Protein AF-A0A449A8H2-F1 (afdb_monomer)

Mean predicted aligned error: 22.08 Å

Radius of gyration: 39.43 Å; Cα contacts (8 Å, |Δi|>4): 861; chains: 1; bounding box: 106×75×114 Å

Solvent-accessible surface area (backbone atoms only — not comparable to full-atom values): 31690 Å² total; per-residue (Å²): 134,84,91,82,89,85,86,85,84,84,85,80,87,78,88,82,78,84,84,78,93,81,85,90,84,88,84,84,89,81,96,74,92,69,87,78,78,71,65,60,79,70,38,39,49,78,46,78,60,93,85,63,94,66,53,71,81,67,50,46,47,90,58,52,41,73,48,75,67,37,95,58,52,45,76,46,61,76,41,49,46,56,42,90,98,63,28,37,36,40,29,36,41,29,28,30,68,88,74,72,44,80,75,48,72,54,73,46,71,44,83,62,86,76,68,89,76,70,70,73,87,71,72,81,74,62,57,76,82,39,48,48,75,50,61,58,74,82,60,29,72,39,40,25,76,73,55,50,62,89,54,52,45,78,48,65,47,88,92,64,85,58,49,77,47,76,74,44,60,42,56,36,95,86,43,39,24,20,30,38,38,33,32,39,37,40,52,89,89,46,74,49,76,50,76,47,76,50,73,70,26,34,64,32,82,53,69,69,56,58,48,37,59,56,32,64,24,42,62,43,72,41,99,41,72,69,25,50,51,47,63,70,71,54,59,67,60,41,70,33,20,46,37,86,89,80,51,30,26,18,65,42,75,88,41,90,92,50,80,78,44,86,80,50,46,61,38,34,27,43,79,49,85,61,58,92,48,49,38,37,13,26,70,84,56,53,80,79,53,70,82,31,57,24,20,25,23,33,39,62,57,92,67,24,39,33,37,32,25,16,46,22,41,52,39,81,88,79,72,43,54,49,66,44,89,64,68,46,67,27,56,72,40,76,60,73,83,77,81,75,76,77,80,80,85,76,93,76,88,84,84,89,83,87,89,83,88,83,85,89,79,87,84,87,86,78,86,81,86,86,85,88,81,90,78,84,87,77,93,70,88,77,76,73,53,78,72,62,63,28,71,45,29,59,50,42,79,53,42,65,31,34,75,70,36,47,47,64,39,74,45,90,91,43,65,50,69,60,38,51,54,41,53,53,45,11,38,74,76,37,78,19,22,33,36,33,57,51,52,42,43,18,36,48,95,96,39,71,46,65,49,55,44,67,39,82,89,52,51,71,80,55,37,49,63,34,14,20,54,66,96,89,45,42,31,36,28,25,88,49,99,70,92,59,49,12,36,34,46,42,80,77,54,93,55,27,34,39,39,34,29,21,48,12,27,67,91,68,45,69,48,96,58,77,33,50,30,78,47,78,56,119

Sequence (522 aa):
MKKKLGFLITSCMSVSALPLFAAACKNEQANAGKQEEVDVNTLFKISLPKNTEKKPSELKPKDIVVEILNNDVNVKIQKVEFKDGKGVLVSYLATNTKTNKIVDEKTITLEVTTKKDQAEPKKDKKYDDLVTVSVDESKKSKVADEATKEDIIVSKAEGETFTTEVLEVKVQNKNLDTVNVKIKVVDGKIEKTITKTISGFKEATPNDVKEGYLIFKDLEIVDADQAKKWLKEAKNGTIVYYDYKTHEFYTKKFDNKNPNDSERFAILKPKQTPKWGIETASPDAKQGNKEFKGTAKLVKEENKVGIEFKISKYNSETKTANFFDMVKKSNLIDIPEIKTTESAGANSNGTIDTPNSGKSEKPQGDQPGGGNANSSGAENGNVLNENDISQTLMIPELYKPSLSGKLFVVEEETNKGDIIKGLDEAIKSSQSSLRIDAGKLNIKRGKSLKGISFVKEIDSSIVKKINTHGSKGASIGYKFNGSRKGIKVENIGGNKYKLSWYLITKDGKPTDTIFTQEIDLS

Secondary structure (DSSP, 8-state):
----------------PPPPP------------------GGGTEEEE--TT-SS-GGG--GGGSEEEESSTTEEEEEEEEEEETTTEEEEEEEEEETTT--EEEEEEEEE-----S----------HHHHEEEEE-GGGGGSBGGG--GGGEEEEE-TT---EEEEEEEEE-SS-TT-EEEEEEEEETTEEEEEEEEE--SBPPPPHHHHHHHHHTTSEEE-S-HHHHHHHHHSPTT-EEEEETTTTEEESS---TT-TT-TT--EEEEESSPPPTTEEEE-TT--TT-GGGBTEEEEEEETTEEEEEEEEEEEETTTTEEEE----EEPPPEEPPP------------------------------------------------HHHHHHTBSSGGGHHHHHTT-SEEE-TTS-HHHHHHHHHHHHHHTTSEEEEETTEEEEETTEEPPSEEE-TTS-HHHHTT--SSSTT--SEEEE-SSS-EEEEEEEEETTEEEEEEEEBBTTSPBPS--EEEEEE--

pLDDT: mean 79.23, std 23.14, range [23.12, 98.44]

Nearest PDB structures (foldseek):
  2kc0-assembly1_A  TM=3.054E-01  e=8.790E-01  Neisseria meningitidis
  7w9m-assembly1_B  TM=2.196E-01  e=2.157E-01  Homo sapiens
  6hdv-assembly1_A  TM=3.579E-01  e=6.646E+00  Afifella pfennigii
  8q7i-assembly1_A  TM=1.235E-01  e=6.274E-01  Thermochaetoides thermophila DSM 1495
  3aqj-assembly2_R  TM=1.770E-01  e=8.321E+00  Peduovirus P2

Organism: NCBI:txid2112

Structure (mmCIF, N/CA/C/O backbone):
data_AF-A0A449A8H2-F1
#
_entry.id   AF-A0A449A8H2-F1
#
loop_
_atom_site.group_PDB
_atom_site.id
_atom_site.type_symbol
_atom_site.label_atom_id
_atom_site.label_alt_id
_atom_site.label_comp_id
_atom_site.label_asym_id
_atom_site.label_entity_id
_atom_site.label_seq_id
_atom_site.pdbx_PDB_ins_code
_atom_site.Cartn_x
_atom_site.Cartn_y
_atom_site.Cartn_z
_atom_site.occupancy
_atom_site.B_iso_or_equiv
_atom_site.auth_seq_id
_atom_site.auth_comp_id
_atom_site.auth_asym_id
_atom_site.auth_atom_id
_atom_site.pdbx_PDB_model_num
ATOM 1 N N . MET A 1 1 ? -70.233 -29.199 40.030 1.00 34.31 1 MET A N 1
ATOM 2 C CA . MET A 1 1 ? -69.152 -29.548 39.079 1.00 34.31 1 MET A CA 1
ATOM 3 C C . MET A 1 1 ? -68.667 -28.279 38.382 1.00 34.31 1 MET A C 1
ATOM 5 O O . MET A 1 1 ? -69.513 -27.519 37.952 1.00 34.31 1 MET A O 1
ATOM 9 N N . LYS A 1 2 ? -67.336 -28.094 38.306 1.00 35.00 2 LYS A N 1
ATOM 10 C CA . LYS A 1 2 ? -66.531 -27.317 37.323 1.00 35.00 2 LYS A CA 1
ATOM 11 C C . LYS A 1 2 ? -66.948 -25.845 37.038 1.00 35.00 2 LYS A C 1
ATOM 13 O O . LYS A 1 2 ? -67.951 -25.598 36.398 1.00 35.00 2 LYS A O 1
ATOM 18 N N . LYS A 1 3 ? -66.235 -24.836 37.573 1.00 35.81 3 LYS A N 1
ATOM 19 C CA . LYS A 1 3 ? -65.058 -24.129 36.984 1.00 35.81 3 LYS A CA 1
ATOM 20 C C . LYS A 1 3 ? -65.328 -23.456 35.614 1.00 35.81 3 LYS A C 1
ATOM 22 O O . LYS A 1 3 ? -65.286 -24.165 34.619 1.00 35.81 3 LYS A O 1
ATOM 27 N N . LYS A 1 4 ? -65.399 -22.112 35.542 1.00 36.56 4 LYS A N 1
ATOM 28 C CA . LYS A 1 4 ? -64.305 -21.204 35.093 1.00 36.56 4 LYS A CA 1
ATOM 29 C C . LYS A 1 4 ? -64.766 -19.772 34.747 1.00 36.56 4 LYS A C 1
ATOM 31 O O . LYS A 1 4 ? -65.762 -19.554 34.076 1.00 36.56 4 LYS A O 1
ATOM 36 N N . LEU A 1 5 ? -63.909 -18.857 35.199 1.00 36.12 5 LEU A N 1
ATOM 37 C CA . LEU A 1 5 ? -63.619 -17.480 34.795 1.00 36.12 5 LEU A CA 1
ATOM 38 C C . LEU A 1 5 ? -63.676 -17.229 33.270 1.00 36.12 5 LEU A C 1
ATOM 40 O O . LEU A 1 5 ? -63.104 -18.010 32.509 1.00 36.12 5 LEU A O 1
ATOM 44 N N . GLY A 1 6 ? -64.250 -16.094 32.859 1.00 33.72 6 GLY A N 1
ATOM 45 C CA . GLY A 1 6 ? -64.132 -15.524 31.514 1.00 33.72 6 GLY A CA 1
ATOM 46 C C . GLY A 1 6 ? -63.763 -14.043 31.604 1.00 33.72 6 GLY A C 1
ATOM 47 O O . GLY A 1 6 ? -64.588 -13.219 31.980 1.00 33.72 6 GLY A O 1
ATOM 48 N N . PHE A 1 7 ? -62.500 -13.743 31.309 1.00 31.56 7 PHE A N 1
ATOM 49 C CA . PHE A 1 7 ? -61.905 -12.411 31.214 1.00 31.56 7 PHE A CA 1
ATOM 50 C C . PHE A 1 7 ? -61.937 -12.006 29.734 1.00 31.56 7 PHE A C 1
ATOM 52 O O . PHE A 1 7 ? -61.511 -12.794 28.890 1.00 31.56 7 PHE A O 1
ATOM 59 N N . LEU A 1 8 ? -62.428 -10.809 29.412 1.00 32.16 8 LEU A N 1
ATOM 60 C CA . LEU A 1 8 ? -62.446 -10.269 28.050 1.00 32.16 8 LEU A CA 1
ATOM 61 C C . LEU A 1 8 ? -61.760 -8.899 28.092 1.00 32.16 8 LEU A C 1
ATOM 63 O O . LEU A 1 8 ? -62.359 -7.908 28.496 1.00 32.16 8 LEU A O 1
ATOM 67 N N . ILE A 1 9 ? -60.470 -8.869 27.739 1.00 35.78 9 ILE A N 1
ATOM 68 C CA . ILE A 1 9 ? -59.753 -7.636 27.398 1.00 35.78 9 ILE A CA 1
ATOM 69 C C . ILE A 1 9 ? -59.768 -7.528 25.877 1.00 35.78 9 ILE A C 1
ATOM 71 O O . ILE A 1 9 ? -59.124 -8.312 25.183 1.00 35.78 9 ILE A O 1
ATOM 75 N N . THR A 1 10 ? -60.481 -6.532 25.369 1.00 34.91 10 THR A N 1
ATOM 76 C CA . THR A 1 10 ? -60.299 -5.985 24.025 1.00 34.91 10 THR A CA 1
ATOM 77 C C . THR A 1 10 ? -59.121 -5.015 24.044 1.00 34.91 10 THR A C 1
ATOM 79 O O . THR A 1 10 ? -59.162 -3.979 24.705 1.00 34.91 10 THR A O 1
ATOM 82 N N . SER A 1 11 ? -58.057 -5.362 23.326 1.00 31.48 11 SER A N 1
ATOM 83 C CA . SER A 1 11 ? -56.894 -4.518 23.063 1.00 31.48 11 SER A CA 1
ATOM 84 C C . SER A 1 11 ? -57.195 -3.511 21.947 1.00 31.48 11 SER A C 1
ATOM 86 O O . SER A 1 11 ? -57.287 -3.902 20.785 1.00 31.48 11 SER A O 1
ATOM 88 N N . CYS A 1 12 ? -57.281 -2.223 22.283 1.00 32.47 12 CYS A N 1
ATOM 89 C CA . CYS A 1 12 ? -57.097 -1.141 21.317 1.00 32.47 12 CYS A CA 1
ATOM 90 C C . CYS A 1 12 ? -55.630 -0.706 21.338 1.00 32.47 12 CYS A C 1
ATOM 92 O O . CYS A 1 12 ? -55.119 -0.245 22.357 1.00 32.47 12 CYS A O 1
ATOM 94 N N . MET A 1 13 ? -54.958 -0.872 20.200 1.00 32.97 13 MET A N 1
ATOM 95 C CA . MET A 1 13 ? -53.686 -0.226 19.909 1.00 32.97 13 MET A CA 1
ATOM 96 C C . MET A 1 13 ? -53.930 1.270 19.699 1.00 32.97 13 MET A C 1
ATOM 98 O O . MET A 1 13 ? -54.717 1.650 18.836 1.00 32.97 13 MET A O 1
ATOM 102 N N . SER A 1 14 ? -53.226 2.116 20.443 1.00 36.78 14 SER A N 1
ATOM 103 C CA . SER A 1 14 ? -53.096 3.538 20.129 1.00 36.78 14 SER A CA 1
ATOM 104 C C . SER A 1 14 ? -51.617 3.884 20.023 1.00 36.78 14 SER A C 1
ATOM 106 O O . SER A 1 14 ? -50.913 4.040 21.019 1.00 36.78 14 SER A O 1
ATOM 108 N N . VAL A 1 15 ? -51.169 3.963 18.771 1.00 36.72 15 VAL A N 1
ATOM 109 C CA . VAL A 1 15 ? -49.941 4.617 18.328 1.00 36.72 15 VAL A CA 1
ATOM 110 C C . VAL A 1 15 ? -50.143 6.119 18.525 1.00 36.72 15 VAL A C 1
ATOM 112 O O . VAL A 1 15 ? -50.918 6.733 17.798 1.00 36.72 15 VAL A O 1
ATOM 115 N N . SER A 1 16 ? -49.486 6.723 19.513 1.00 35.38 16 SER A N 1
ATOM 116 C CA . SER A 1 16 ? -49.446 8.180 19.651 1.00 35.38 16 SER A CA 1
ATOM 117 C C . SER A 1 16 ? -48.196 8.719 18.964 1.00 35.38 16 SER A C 1
ATOM 119 O O . SER A 1 16 ? -47.097 8.703 19.519 1.00 35.38 16 SER A O 1
ATOM 121 N N . ALA A 1 17 ? -48.397 9.171 17.728 1.00 32.91 17 ALA A N 1
ATOM 122 C CA . ALA A 1 17 ? -47.507 10.072 17.019 1.00 32.91 17 ALA A CA 1
ATOM 123 C C . ALA A 1 17 ? -47.471 11.442 17.723 1.00 32.91 17 ALA A C 1
ATOM 125 O O . ALA A 1 17 ? -48.496 11.957 18.169 1.00 32.91 17 ALA A O 1
ATOM 126 N N . LEU A 1 18 ? -46.275 12.020 17.811 1.00 34.34 18 LEU A N 1
ATOM 127 C CA . LEU A 1 18 ? -46.028 13.398 18.237 1.00 34.34 18 LEU A CA 1
ATOM 128 C C . LEU A 1 18 ? -46.629 14.389 17.224 1.00 34.34 18 LEU A C 1
ATOM 130 O O . LEU A 1 18 ? -46.426 14.187 16.024 1.00 34.34 18 LEU A O 1
ATOM 134 N N . PRO A 1 19 ? -47.241 15.510 17.650 1.00 38.75 19 PRO A N 1
ATOM 135 C CA . PRO A 1 19 ? -47.384 16.671 16.794 1.00 38.75 19 PRO A CA 1
ATOM 136 C C . PRO A 1 19 ? -46.271 17.695 17.043 1.00 38.75 19 PRO A C 1
ATOM 138 O O . PRO A 1 19 ? -45.920 18.047 18.168 1.00 38.75 19 PRO A O 1
ATOM 141 N N . LEU A 1 20 ? -45.737 18.141 15.911 1.00 29.86 20 LEU A N 1
ATOM 142 C CA . LEU A 1 20 ? -44.772 19.206 15.693 1.00 29.86 20 LEU A CA 1
ATOM 143 C C . LEU A 1 20 ? -45.285 20.582 16.143 1.00 29.86 20 LEU A C 1
ATOM 145 O O . LEU A 1 20 ? -46.482 20.861 16.140 1.00 29.86 20 LEU A O 1
ATOM 149 N N . PHE A 1 21 ? -44.322 21.457 16.438 1.00 35.22 21 PHE A N 1
ATOM 150 C CA . PHE A 1 21 ? -44.481 22.898 16.597 1.00 35.22 21 PHE A CA 1
ATOM 151 C C . PHE A 1 21 ? -45.235 23.538 15.421 1.00 35.22 21 PHE A C 1
ATOM 153 O O . PHE A 1 21 ? -44.857 23.355 14.264 1.00 35.22 21 PHE A O 1
ATOM 160 N N . ALA A 1 22 ? -46.211 24.388 15.735 1.00 31.95 22 ALA A N 1
ATOM 161 C CA . ALA A 1 22 ? -46.691 25.431 14.840 1.00 31.95 22 ALA A CA 1
ATOM 162 C C . ALA A 1 22 ? -46.618 26.773 15.575 1.00 31.95 22 ALA A C 1
ATOM 164 O O . ALA A 1 22 ? -47.183 26.946 16.655 1.00 31.95 22 ALA A O 1
ATOM 165 N N . ALA A 1 23 ? -45.875 27.703 14.987 1.00 34.41 23 ALA A N 1
ATOM 166 C CA . ALA A 1 23 ? -45.837 29.098 15.381 1.00 34.41 23 ALA A CA 1
ATOM 167 C C . ALA A 1 23 ? -46.875 29.910 14.587 1.00 34.41 23 ALA A C 1
ATOM 169 O O . ALA A 1 23 ? -47.188 29.571 13.447 1.00 34.41 23 ALA A O 1
ATOM 170 N N . ALA A 1 24 ? -47.252 31.043 15.189 1.00 32.22 24 ALA A N 1
ATOM 171 C CA . ALA A 1 24 ? -47.872 32.245 14.620 1.00 32.22 24 ALA A CA 1
ATOM 172 C C . ALA A 1 24 ? -49.410 32.308 14.515 1.00 32.22 24 ALA A C 1
ATOM 174 O O . ALA A 1 24 ? -50.017 31.691 13.651 1.00 32.22 24 ALA A O 1
ATOM 175 N N . CYS A 1 25 ? -50.004 33.215 15.307 1.00 25.62 25 CYS A N 1
ATOM 176 C CA . CYS A 1 25 ? -50.826 34.316 14.787 1.00 25.62 25 CYS A CA 1
ATOM 177 C C . CYS A 1 25 ? -50.978 35.452 15.825 1.00 25.62 25 CYS A C 1
ATOM 179 O O . CYS A 1 25 ? -51.162 35.210 17.013 1.00 25.62 25 CYS A O 1
ATOM 181 N N . LYS A 1 26 ? -50.849 36.692 15.335 1.00 31.94 26 LYS A N 1
ATOM 182 C CA . LYS A 1 26 ? -50.966 37.993 16.024 1.00 31.94 26 LYS A CA 1
ATOM 183 C C . LYS A 1 26 ? -52.415 38.324 16.436 1.00 31.94 26 LYS A C 1
ATOM 185 O O . LYS A 1 26 ? -53.310 38.024 15.654 1.00 31.94 26 LYS A O 1
ATOM 190 N N . ASN A 1 27 ? -52.633 39.064 17.534 1.00 29.92 27 ASN A N 1
ATOM 191 C CA . ASN A 1 27 ? -53.009 40.499 17.536 1.00 29.92 27 ASN A CA 1
ATOM 192 C C . ASN A 1 27 ? -53.382 41.039 18.938 1.00 29.92 27 ASN A C 1
ATOM 194 O O . ASN A 1 27 ? -53.646 40.294 19.872 1.00 29.92 27 ASN A O 1
ATOM 198 N N . GLU A 1 28 ? -53.326 42.368 19.014 1.00 28.48 28 GLU A N 1
ATOM 199 C CA . GLU A 1 28 ? -53.377 43.327 20.125 1.00 28.48 28 GLU A CA 1
ATOM 200 C C . GLU A 1 28 ? -54.596 43.342 21.077 1.00 28.48 28 GLU A C 1
ATOM 202 O O . GLU A 1 28 ? -55.716 43.026 20.699 1.00 28.48 28 GLU A O 1
ATOM 207 N N . GLN A 1 29 ? -54.313 43.890 22.275 1.00 29.52 29 GLN A N 1
ATOM 208 C CA . GLN A 1 29 ? -55.153 44.696 23.188 1.00 29.52 29 GLN A CA 1
ATOM 209 C C . GLN A 1 29 ? -56.440 44.101 23.800 1.00 29.52 29 GLN A C 1
ATOM 211 O O . GLN A 1 29 ? -57.474 44.019 23.153 1.00 29.52 29 GLN A O 1
ATOM 216 N N . ALA A 1 30 ? -56.424 43.898 25.128 1.00 27.20 30 ALA A N 1
ATOM 217 C CA . ALA A 1 30 ? -57.207 44.700 26.089 1.00 27.20 30 ALA A CA 1
ATOM 218 C C . ALA A 1 30 ? -56.979 44.223 27.541 1.00 27.20 30 ALA A C 1
ATOM 220 O O . ALA A 1 30 ? -57.174 43.056 27.875 1.00 27.20 30 ALA A O 1
AT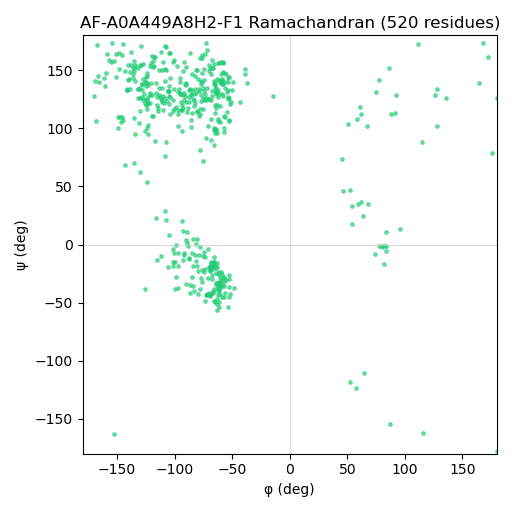OM 221 N N . ASN A 1 31 ? -56.588 45.160 28.408 1.00 32.81 31 ASN A N 1
ATOM 222 C CA . ASN A 1 31 ? -56.516 45.012 29.861 1.00 32.81 31 ASN A CA 1
ATOM 223 C C . ASN A 1 31 ? -57.907 44.767 30.464 1.00 32.81 31 ASN A C 1
ATOM 225 O O . ASN A 1 31 ? -58.751 45.656 30.387 1.00 32.81 31 ASN A O 1
ATOM 229 N N . ALA A 1 32 ? -58.100 43.635 31.147 1.00 27.88 32 ALA A N 1
ATOM 230 C CA . ALA A 1 32 ? -58.981 43.521 32.313 1.00 27.88 32 ALA A CA 1
ATOM 231 C C . ALA A 1 32 ? -58.755 42.179 33.038 1.00 27.88 32 ALA A C 1
ATOM 233 O O . ALA A 1 32 ? -59.167 41.126 32.561 1.00 27.88 32 ALA A O 1
ATOM 234 N N . GLY A 1 33 ? -58.102 42.243 34.203 1.00 39.91 33 GLY A N 1
ATOM 235 C CA . GLY A 1 33 ? -58.237 41.299 35.319 1.00 39.91 33 GLY A CA 1
ATOM 236 C C . GLY A 1 33 ? -58.229 39.804 34.997 1.00 39.91 33 GLY A C 1
ATOM 237 O O . GLY A 1 33 ? -59.248 39.136 35.153 1.00 39.91 33 GLY A O 1
ATOM 238 N N . LYS A 1 34 ? -57.065 39.249 34.660 1.00 26.84 34 LYS A N 1
ATOM 239 C CA . LYS A 1 34 ? -56.786 37.824 34.869 1.00 26.84 34 LYS A CA 1
ATOM 240 C C . LYS A 1 34 ? -55.468 37.709 35.612 1.00 26.84 34 LYS A C 1
ATOM 242 O O . LYS A 1 34 ? -54.485 38.327 35.223 1.00 26.84 34 LYS A O 1
ATOM 247 N N . GLN A 1 35 ? -55.496 36.974 36.716 1.00 36.06 35 GLN A N 1
ATOM 248 C CA . GLN A 1 35 ? -54.313 36.537 37.440 1.00 36.06 35 GLN A CA 1
ATOM 249 C C . GLN A 1 35 ? -53.412 35.841 36.411 1.00 36.06 35 GLN A C 1
ATOM 251 O O . GLN A 1 35 ? -53.789 34.788 35.902 1.00 36.06 35 GLN A O 1
ATOM 256 N N . GLU A 1 36 ? -52.316 36.494 36.006 1.00 32.53 36 GLU A N 1
ATOM 257 C CA . GLU A 1 36 ? -51.337 35.899 35.096 1.00 32.53 36 GLU A CA 1
ATOM 258 C C . GLU A 1 36 ? -50.856 34.609 35.752 1.00 32.53 36 GLU A C 1
ATOM 260 O O . GLU A 1 36 ? -50.218 34.623 36.807 1.00 32.53 36 GLU A O 1
ATOM 265 N N . GLU A 1 37 ? -51.245 33.484 35.162 1.00 37.22 37 GLU A N 1
ATOM 266 C CA . GLU A 1 37 ? -50.741 32.173 35.525 1.00 37.22 37 GLU A CA 1
ATOM 267 C C . GLU A 1 37 ? -49.274 32.155 35.091 1.00 37.22 37 GLU A C 1
ATOM 269 O O . GLU A 1 37 ? -48.943 31.899 33.935 1.00 37.22 37 GLU A O 1
ATOM 274 N N . VAL A 1 38 ? -48.389 32.577 35.996 1.00 49.62 38 VAL A N 1
ATOM 275 C CA . VAL A 1 38 ? -46.950 32.563 35.752 1.00 49.62 38 VAL A CA 1
ATOM 276 C C . VAL A 1 38 ? -46.555 31.111 35.515 1.00 49.62 38 VAL A C 1
ATOM 278 O O . VAL A 1 38 ? -46.746 30.273 36.396 1.00 49.62 38 VAL A O 1
ATOM 281 N N . ASP A 1 39 ? -46.018 30.803 34.333 1.00 59.09 39 ASP A N 1
ATOM 282 C CA . ASP A 1 39 ? -45.499 29.467 34.042 1.00 59.09 39 ASP A CA 1
ATOM 283 C C . ASP A 1 39 ? -44.305 29.195 34.962 1.00 59.09 39 ASP A C 1
ATOM 285 O O . ASP A 1 39 ? -43.180 29.648 34.736 1.00 59.09 39 ASP A O 1
ATOM 289 N N . VAL A 1 40 ? -44.578 28.475 36.046 1.00 59.25 40 VAL A N 1
ATOM 290 C CA . VAL A 1 40 ? -43.647 28.219 37.148 1.00 59.25 40 VAL A CA 1
ATOM 291 C C . VAL A 1 40 ? -42.379 27.501 36.664 1.00 59.25 40 VAL A C 1
ATOM 293 O O . VAL A 1 40 ? -41.309 27.685 37.247 1.00 59.25 40 VAL A O 1
ATOM 296 N N . ASN A 1 41 ? -42.447 26.781 35.535 1.00 62.03 41 ASN A N 1
ATOM 297 C CA . ASN A 1 41 ? -41.294 26.111 34.919 1.00 62.03 41 ASN A CA 1
ATOM 298 C C . ASN A 1 41 ? -40.226 27.089 34.400 1.00 62.03 41 ASN A C 1
ATOM 300 O O . ASN A 1 41 ? -39.092 26.685 34.134 1.00 62.03 41 ASN A O 1
ATOM 304 N N . THR A 1 42 ? -40.571 28.371 34.259 1.00 69.56 42 THR A N 1
ATOM 305 C CA . THR A 1 42 ? -39.631 29.440 33.893 1.00 69.56 42 THR A CA 1
ATOM 306 C C . THR A 1 42 ? -38.931 30.067 35.104 1.00 69.56 42 THR A C 1
ATOM 308 O O . THR A 1 42 ? -37.946 30.782 34.931 1.00 69.56 42 THR A O 1
ATOM 311 N N . LEU A 1 43 ? -39.394 29.788 36.332 1.00 80.44 43 LEU A N 1
ATOM 312 C CA . LEU A 1 43 ? -38.895 30.414 37.564 1.00 80.44 43 LEU A CA 1
ATOM 313 C C . LEU A 1 43 ? -37.845 29.572 38.295 1.00 80.44 43 LEU A C 1
ATOM 315 O O . LEU A 1 43 ? -36.901 30.124 38.862 1.00 80.44 43 LEU A O 1
ATOM 319 N N . PHE A 1 44 ? -37.993 28.248 38.302 1.00 85.75 44 PHE A N 1
ATOM 320 C CA . PHE A 1 44 ? -37.054 27.323 38.937 1.00 85.75 44 PHE A CA 1
ATOM 321 C C . PHE A 1 44 ? -37.183 25.908 38.361 1.00 85.75 44 PHE A C 1
ATOM 323 O O . PHE A 1 44 ? -38.181 25.561 37.732 1.00 85.75 44 PHE A O 1
ATOM 330 N N . LYS A 1 45 ? -36.177 25.067 38.609 1.00 87.31 45 LYS A N 1
ATOM 331 C CA . LYS A 1 45 ? -36.175 23.633 38.291 1.00 87.31 45 LYS A CA 1
ATOM 332 C C . LYS A 1 45 ? -35.881 22.816 39.538 1.00 87.31 45 LYS A C 1
ATOM 334 O O . LYS A 1 45 ? -34.970 23.134 40.296 1.00 87.31 45 LYS A O 1
ATOM 339 N N . ILE A 1 46 ? -36.627 21.732 39.721 1.00 87.94 46 ILE A N 1
ATOM 340 C CA . ILE A 1 46 ? -36.409 20.755 40.791 1.00 87.94 46 ILE A CA 1
ATOM 341 C C . ILE A 1 46 ? -35.975 19.443 40.143 1.00 87.94 46 ILE A C 1
ATOM 343 O O . ILE A 1 46 ? -36.625 18.960 39.218 1.00 87.94 46 ILE A O 1
ATOM 347 N N . SER A 1 47 ? -34.869 18.864 40.605 1.00 87.38 47 SER A N 1
ATOM 348 C CA . SER A 1 47 ? -34.320 17.630 40.037 1.00 87.38 47 SER A CA 1
ATOM 349 C C . SER A 1 47 ? -33.659 16.736 41.087 1.00 87.38 47 SER A C 1
ATOM 351 O O . SER A 1 47 ? -33.347 17.162 42.202 1.00 87.38 47 SER A O 1
ATOM 353 N N . LEU A 1 48 ? -33.459 15.466 40.724 1.00 86.38 48 LEU A N 1
ATOM 354 C CA . LEU A 1 48 ? -32.697 14.517 41.531 1.00 86.38 48 LEU A CA 1
ATOM 355 C C . LEU A 1 48 ? -31.185 14.787 41.401 1.00 86.38 48 LEU A C 1
ATOM 357 O O . LEU A 1 48 ? -30.718 15.182 40.327 1.00 86.38 48 LEU A O 1
ATOM 361 N N . PRO A 1 49 ? -30.393 14.544 42.459 1.00 81.38 49 PRO A N 1
ATOM 362 C CA . PRO A 1 49 ? -28.943 14.690 42.398 1.00 81.38 49 PRO A CA 1
ATOM 363 C C . PRO A 1 49 ? -28.339 13.683 41.407 1.00 81.38 49 PRO A C 1
ATOM 365 O O . PRO A 1 49 ? -28.625 12.489 41.464 1.00 81.38 49 PRO A O 1
ATOM 368 N N . LYS A 1 50 ? -27.470 14.158 40.504 1.00 66.38 50 LYS A N 1
ATOM 369 C CA . LYS A 1 50 ? -26.921 13.345 39.400 1.00 66.38 50 LYS A CA 1
ATOM 370 C C . LYS A 1 50 ? -25.948 12.240 39.843 1.00 66.38 50 LYS A C 1
ATOM 372 O O . LYS A 1 50 ? -25.788 11.279 39.106 1.00 66.38 50 LYS A O 1
ATOM 377 N N . ASN A 1 51 ? -25.339 12.355 41.028 1.00 58.69 51 ASN A N 1
ATOM 378 C CA . ASN A 1 51 ? -24.336 11.421 41.562 1.00 58.69 51 ASN A CA 1
ATOM 379 C C . ASN A 1 51 ? -24.511 11.243 43.077 1.00 58.69 51 ASN A C 1
ATOM 381 O O . ASN A 1 51 ? -23.694 11.717 43.864 1.00 58.69 51 ASN A O 1
ATOM 385 N N . THR A 1 52 ? -25.605 10.614 43.501 1.00 65.94 52 THR A N 1
ATOM 386 C CA . THR A 1 52 ? -25.794 10.261 44.912 1.00 65.94 52 THR A CA 1
ATOM 387 C C . THR A 1 52 ? -25.584 8.766 45.123 1.00 65.94 52 THR A C 1
ATOM 389 O O . THR A 1 52 ? -26.068 7.952 44.340 1.00 65.94 52 THR A O 1
ATOM 392 N N . GLU A 1 53 ? -24.868 8.406 46.187 1.00 72.94 53 GLU A N 1
ATOM 393 C CA . GLU A 1 53 ? -24.780 7.021 46.672 1.00 72.94 53 GLU A CA 1
ATOM 394 C C . GLU A 1 53 ? -26.062 6.588 47.407 1.00 72.94 53 GLU A C 1
ATOM 396 O O . GLU A 1 53 ? -26.239 5.411 47.714 1.00 72.94 53 GLU A O 1
ATOM 401 N N . LYS A 1 54 ? -26.971 7.533 47.689 1.00 78.38 54 LYS A N 1
ATOM 402 C CA . LYS A 1 54 ? -28.222 7.273 48.402 1.00 78.38 54 LYS A CA 1
ATOM 403 C C . LYS A 1 54 ? -29.251 6.615 47.500 1.00 78.38 54 LYS A C 1
ATOM 405 O O . LYS A 1 54 ? -29.456 7.023 46.354 1.00 78.38 54 LYS A O 1
ATOM 410 N N . LYS A 1 55 ? -29.986 5.656 48.054 1.00 81.69 55 LYS A N 1
ATOM 411 C CA . LYS A 1 55 ? -31.145 5.074 47.371 1.00 81.69 55 LYS A CA 1
ATOM 412 C C . LYS A 1 55 ? -32.290 6.094 47.299 1.00 81.69 55 LYS A C 1
ATOM 414 O O . LYS A 1 55 ? -32.412 6.942 48.181 1.00 81.69 55 LYS A O 1
ATOM 419 N N . PRO A 1 56 ? -33.196 5.987 46.312 1.00 81.19 56 PRO A N 1
ATOM 420 C CA . PRO A 1 56 ? -34.370 6.859 46.204 1.00 81.19 56 PRO A CA 1
ATOM 421 C C . PRO A 1 56 ? -35.226 6.921 47.478 1.00 81.19 56 PRO A C 1
ATOM 423 O O . PRO A 1 56 ? -35.718 7.985 47.840 1.00 81.19 56 PRO A O 1
ATOM 426 N N . SER A 1 57 ? -35.350 5.797 48.193 1.00 82.62 57 SER A N 1
ATOM 427 C CA . SER A 1 57 ? -36.048 5.689 49.481 1.00 82.62 57 SER A CA 1
ATOM 428 C C . SER A 1 57 ? -35.353 6.408 50.643 1.00 82.62 57 SER A C 1
ATOM 430 O O . SER A 1 57 ? -35.958 6.594 51.694 1.00 82.62 57 SER A O 1
ATOM 432 N N . GLU A 1 58 ? -34.086 6.788 50.481 1.00 84.31 58 GLU A N 1
ATOM 433 C CA . GLU A 1 58 ? -33.252 7.432 51.504 1.00 84.31 58 GLU A CA 1
ATOM 434 C C . GLU A 1 58 ? -33.127 8.950 51.289 1.00 84.31 58 GLU A C 1
ATOM 436 O O . GLU A 1 58 ? -32.515 9.643 52.111 1.00 84.31 58 GLU A O 1
ATOM 441 N N . LEU A 1 59 ? -33.693 9.477 50.197 1.00 87.56 59 LEU A N 1
ATOM 442 C CA . LEU A 1 59 ? -33.648 10.898 49.868 1.00 87.56 59 LEU A CA 1
ATOM 443 C C . LEU A 1 59 ? -34.460 11.723 50.868 1.00 87.56 59 LEU A C 1
ATOM 445 O O . LEU A 1 59 ? -35.614 11.426 51.176 1.00 87.56 59 LEU A O 1
ATOM 449 N N . LYS A 1 60 ? -33.851 12.804 51.351 1.00 91.88 60 LYS A N 1
ATOM 450 C CA . LYS A 1 60 ? -34.472 13.797 52.236 1.00 91.88 60 LYS A CA 1
ATOM 451 C C . LYS A 1 60 ? -34.629 15.131 51.496 1.00 91.88 60 LYS A C 1
ATOM 453 O O . LYS A 1 60 ? -33.955 15.339 50.491 1.00 91.88 60 LYS A O 1
ATOM 458 N N . PRO A 1 61 ? -35.433 16.087 52.004 1.00 91.62 61 PRO A N 1
ATOM 459 C CA . PRO A 1 61 ? -35.587 17.411 51.386 1.00 91.62 61 PRO A CA 1
ATOM 460 C C . PRO A 1 61 ? -34.274 18.114 51.014 1.00 91.62 61 PRO A C 1
ATOM 462 O O . PRO A 1 61 ? -34.184 18.718 49.953 1.00 91.62 61 PRO A O 1
ATOM 465 N N . LYS A 1 62 ? -33.234 17.972 51.847 1.00 89.12 62 LYS A N 1
ATOM 466 C CA . LYS A 1 62 ? -31.898 18.547 51.606 1.00 89.12 62 LYS A CA 1
ATOM 467 C C . LYS A 1 62 ? -31.119 17.919 50.443 1.00 89.12 62 LYS A C 1
ATOM 469 O O . LYS A 1 62 ? -30.102 18.466 50.041 1.00 89.12 62 LYS A O 1
ATOM 474 N N . ASP A 1 63 ? -31.544 16.750 49.973 1.00 89.00 63 ASP A N 1
ATOM 475 C CA . ASP A 1 63 ? -30.873 16.003 48.909 1.00 89.00 63 ASP A CA 1
ATOM 476 C C . ASP A 1 63 ? -31.426 16.363 47.518 1.00 89.00 63 ASP A C 1
ATOM 478 O O . ASP A 1 63 ? -30.868 15.941 46.508 1.00 89.00 63 ASP A O 1
ATOM 482 N N . ILE A 1 64 ? -32.518 17.133 47.455 1.00 91.12 64 ILE A N 1
ATOM 483 C CA . ILE A 1 64 ? -33.152 17.567 46.209 1.00 91.12 64 ILE A CA 1
ATOM 484 C C . ILE A 1 64 ? -32.462 18.823 45.683 1.00 91.12 64 ILE A C 1
ATOM 486 O O . ILE A 1 64 ? -32.244 19.785 46.419 1.00 91.12 64 ILE A O 1
ATOM 490 N N . VAL A 1 65 ? -32.149 18.824 44.388 1.00 89.06 65 VAL A N 1
ATOM 491 C CA . VAL A 1 65 ? -31.506 19.958 43.727 1.00 89.06 65 VAL A CA 1
ATOM 492 C C . VAL A 1 65 ? -32.577 20.926 43.253 1.00 89.06 65 VAL A C 1
ATOM 494 O O . VAL A 1 65 ? -33.447 20.560 42.462 1.00 89.06 65 VAL A O 1
ATOM 497 N N . VAL A 1 66 ? -32.482 22.165 43.722 1.00 89.50 66 VAL A N 1
ATOM 498 C CA . VAL A 1 66 ? -33.325 23.276 43.287 1.00 89.50 66 VAL A CA 1
ATOM 499 C C . VAL A 1 66 ? -32.445 24.296 42.576 1.00 89.50 66 VAL A C 1
ATOM 501 O O . VAL A 1 66 ? -31.537 24.865 43.175 1.00 89.50 66 VAL A O 1
ATOM 504 N N . GLU A 1 67 ? -32.711 24.520 41.297 1.00 87.12 67 GLU A N 1
ATOM 505 C CA . GLU A 1 67 ? -32.049 25.525 40.470 1.00 87.12 67 GLU A CA 1
ATOM 506 C C . GLU A 1 67 ? -33.007 26.705 40.285 1.00 87.12 67 GLU A C 1
ATOM 508 O O . GLU A 1 67 ? -34.054 26.569 39.654 1.00 87.12 67 GLU A O 1
ATOM 513 N N . ILE A 1 68 ? -32.672 27.856 40.865 1.00 85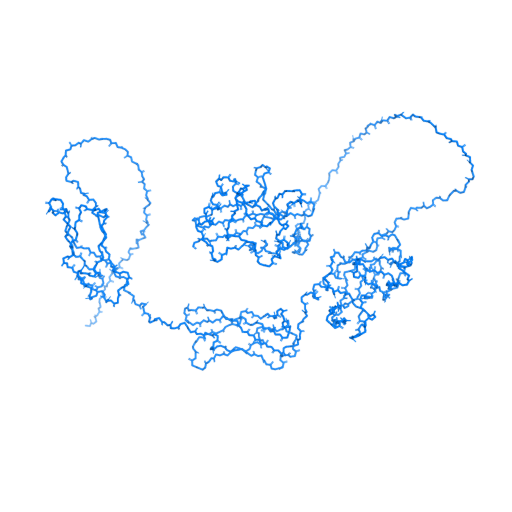.94 68 ILE A N 1
ATOM 514 C CA . ILE A 1 68 ? -33.466 29.081 40.732 1.00 85.94 68 ILE A CA 1
ATOM 515 C C . ILE A 1 68 ? -33.090 29.762 39.413 1.00 85.94 68 ILE A C 1
ATOM 517 O O . ILE A 1 68 ? -31.926 30.086 39.195 1.00 85.94 68 ILE A O 1
ATOM 521 N N . LEU A 1 69 ? -34.072 29.970 38.535 1.00 80.94 69 LEU A N 1
ATOM 522 C CA . LEU A 1 69 ? -33.884 30.607 37.226 1.00 80.94 69 LEU A CA 1
ATOM 523 C C . LEU A 1 69 ? -34.228 32.105 37.254 1.00 80.94 69 LEU A C 1
ATOM 525 O O . LEU A 1 69 ? -33.794 32.849 36.377 1.00 80.94 69 LEU A O 1
ATOM 529 N N . ASN A 1 70 ? -34.975 32.556 38.270 1.00 77.38 70 ASN A N 1
ATOM 530 C CA . ASN A 1 70 ? -35.308 33.959 38.510 1.00 77.38 70 ASN A CA 1
ATOM 531 C C . ASN A 1 70 ? -35.062 34.345 39.982 1.00 77.38 70 ASN A C 1
ATOM 533 O O . ASN A 1 70 ? -35.608 33.727 40.894 1.00 77.38 70 ASN A O 1
ATOM 537 N N . ASN A 1 71 ? -34.277 35.403 40.204 1.00 72.75 71 ASN A N 1
ATOM 538 C CA . ASN A 1 71 ? -33.781 35.825 41.522 1.00 72.75 71 ASN A CA 1
ATOM 539 C C . ASN A 1 71 ? -34.866 36.317 42.505 1.00 72.75 71 ASN A C 1
ATOM 541 O O . ASN A 1 71 ? -34.583 36.486 43.691 1.00 72.75 71 ASN A O 1
ATOM 545 N N . ASP A 1 72 ? -36.100 36.535 42.045 1.00 83.62 72 ASP A N 1
ATOM 546 C CA . ASP A 1 72 ? -37.206 37.027 42.879 1.00 83.62 72 ASP A CA 1
ATOM 547 C C . ASP A 1 72 ? -38.017 35.908 43.569 1.00 83.62 72 ASP A C 1
ATOM 549 O O . ASP A 1 72 ? -39.082 36.167 44.139 1.00 83.62 72 ASP A O 1
ATOM 553 N N . VAL A 1 73 ? -37.538 34.658 43.539 1.00 85.62 73 VAL A N 1
ATOM 554 C CA . VAL A 1 73 ? -38.233 33.486 44.098 1.00 85.62 73 VAL A CA 1
ATOM 555 C C . VAL A 1 73 ? -37.322 32.691 45.033 1.00 85.62 73 VAL A C 1
ATOM 557 O O . VAL A 1 73 ? -36.158 32.440 44.740 1.00 85.62 73 VAL A O 1
ATOM 560 N N . ASN A 1 74 ? -37.879 32.254 46.162 1.00 88.12 74 ASN A N 1
ATOM 561 C CA . ASN A 1 74 ? -37.290 31.262 47.056 1.00 88.12 74 ASN A CA 1
ATOM 562 C C . ASN A 1 74 ? -38.157 30.001 47.027 1.00 88.12 74 ASN A C 1
ATOM 564 O O . ASN A 1 74 ? -39.379 30.098 47.116 1.00 88.12 74 ASN A O 1
ATOM 568 N N . VAL A 1 75 ? -37.535 28.830 46.919 1.00 90.75 75 VAL A N 1
ATOM 569 C CA . VAL A 1 75 ? -38.225 27.540 46.871 1.00 90.75 75 VAL A CA 1
ATOM 570 C C . VAL A 1 75 ? -37.741 26.674 48.023 1.00 90.75 75 VAL A C 1
ATOM 572 O O . VAL A 1 75 ? -36.557 26.354 48.134 1.00 90.75 75 VAL A O 1
ATOM 575 N N . LYS A 1 76 ? -38.676 26.251 48.871 1.00 92.50 76 LYS A N 1
ATOM 576 C CA . LYS A 1 76 ? -38.426 25.368 50.008 1.00 92.50 76 LYS A CA 1
ATOM 577 C C . LYS A 1 76 ? -39.021 23.993 49.742 1.00 92.50 76 LYS A C 1
ATOM 579 O O . LYS A 1 76 ? -40.233 23.859 49.592 1.00 92.50 76 LYS A O 1
ATOM 584 N N . ILE A 1 77 ? -38.185 22.958 49.767 1.00 95.31 77 ILE A N 1
ATOM 585 C CA . ILE A 1 77 ? -38.659 21.570 49.740 1.00 95.31 77 ILE A CA 1
ATOM 586 C C . ILE A 1 77 ? -39.224 21.218 51.119 1.00 95.31 77 ILE A C 1
ATOM 588 O O . ILE A 1 77 ? -38.505 21.234 52.119 1.00 95.31 77 ILE A O 1
ATOM 592 N N . GLN A 1 78 ? -40.520 20.928 51.179 1.00 92.50 78 GLN A N 1
ATOM 593 C CA . GLN A 1 78 ? -41.227 20.590 52.414 1.00 92.50 78 GLN A CA 1
ATOM 594 C C . GLN A 1 78 ? -41.122 19.096 52.724 1.00 92.50 78 GLN A C 1
ATOM 596 O O . GLN A 1 78 ? -40.919 18.711 53.876 1.00 92.50 78 GLN A O 1
ATOM 601 N N . LYS A 1 79 ? -41.263 18.245 51.700 1.00 92.56 79 LYS A N 1
ATOM 602 C CA . LYS A 1 79 ? -41.368 16.795 51.876 1.00 92.56 79 LYS A CA 1
ATOM 603 C C . LYS A 1 79 ? -40.830 16.042 50.666 1.00 92.56 79 LYS A C 1
ATOM 605 O O . LYS A 1 79 ? -40.998 16.481 49.534 1.00 92.56 79 LYS A O 1
ATOM 610 N N . VAL A 1 80 ? -40.203 14.897 50.927 1.00 91.06 80 VAL A N 1
ATOM 611 C CA . VAL A 1 80 ? -39.743 13.946 49.910 1.00 91.06 80 VAL A CA 1
ATOM 612 C C . VAL A 1 80 ? -40.234 12.562 50.315 1.00 91.06 80 VAL A C 1
ATOM 614 O O . VAL A 1 80 ? -40.004 12.143 51.448 1.00 91.06 80 VAL A O 1
ATOM 617 N N . GLU A 1 81 ? -40.931 11.874 49.416 1.00 89.69 81 GLU A N 1
ATOM 618 C CA . GLU A 1 81 ? -41.414 10.506 49.617 1.00 89.69 81 GLU A CA 1
ATOM 619 C C . GLU A 1 81 ? -41.078 9.644 48.405 1.00 89.69 81 GLU A C 1
ATOM 621 O O . GLU A 1 81 ? -41.353 10.023 47.271 1.00 89.69 81 GLU A O 1
ATOM 626 N N . PHE A 1 82 ? -40.554 8.445 48.630 1.00 86.19 82 PHE A N 1
ATOM 627 C CA . PHE A 1 82 ? -40.442 7.447 47.573 1.00 86.19 82 PHE A CA 1
ATOM 628 C C . PHE A 1 82 ? -41.682 6.552 47.568 1.00 86.19 82 PHE A C 1
ATOM 630 O O . PHE A 1 82 ? -42.067 6.016 48.610 1.00 86.19 82 PHE A O 1
ATOM 637 N N . LYS A 1 83 ? -42.297 6.370 46.397 1.00 81.06 83 LYS A N 1
ATOM 638 C CA . LYS A 1 83 ? -43.362 5.383 46.191 1.00 81.06 83 LYS A CA 1
ATOM 639 C C . LYS A 1 83 ? -42.965 4.432 45.075 1.00 81.06 83 LYS A C 1
ATOM 641 O O . LYS A 1 83 ? -42.746 4.859 43.939 1.00 81.06 83 LYS A O 1
ATOM 646 N N . ASP A 1 84 ? -42.923 3.143 45.398 1.00 72.81 84 ASP A N 1
ATOM 647 C CA . ASP A 1 84 ? -42.636 2.095 44.420 1.00 72.81 84 ASP A CA 1
ATOM 648 C C . ASP A 1 84 ? -43.582 2.199 43.216 1.00 72.81 84 ASP A C 1
ATOM 650 O O . ASP A 1 84 ? -44.789 2.409 43.355 1.00 72.81 84 ASP A O 1
ATOM 654 N N . GLY A 1 85 ? -43.006 2.129 42.014 1.00 70.38 85 GLY A N 1
ATOM 655 C CA . GLY A 1 85 ? -43.723 2.290 40.745 1.00 70.38 85 GLY A CA 1
ATOM 656 C C . GLY A 1 85 ? -44.153 3.721 40.393 1.00 70.38 85 GLY A C 1
ATOM 657 O O . GLY A 1 85 ? -44.593 3.942 39.269 1.00 70.38 85 GLY A O 1
ATOM 658 N N . LYS A 1 86 ? -44.019 4.697 41.303 1.00 74.56 86 LYS A N 1
ATOM 659 C CA . LYS A 1 86 ? -44.325 6.118 41.049 1.00 74.56 86 LYS A CA 1
ATOM 660 C C . LYS A 1 86 ? -43.101 7.033 41.118 1.00 74.56 86 LYS A C 1
ATOM 662 O O . LYS A 1 86 ? -43.194 8.157 40.660 1.00 74.56 86 LYS A O 1
ATOM 667 N N . GLY A 1 87 ? -41.963 6.579 41.644 1.00 83.50 87 GLY A N 1
ATOM 668 C CA . GLY A 1 87 ? -40.739 7.384 41.733 1.00 83.50 87 GLY A CA 1
ATOM 669 C C . GLY A 1 87 ? -40.665 8.229 43.009 1.00 83.50 87 GLY A C 1
ATOM 670 O O . GLY A 1 87 ? -41.232 7.861 44.042 1.00 83.50 87 GLY A O 1
ATOM 671 N N . VAL A 1 88 ? -39.918 9.336 42.963 1.00 89.38 88 VAL A N 1
ATOM 672 C CA . VAL A 1 88 ? -39.722 10.235 44.114 1.00 89.38 88 VAL A CA 1
ATOM 673 C C . VAL A 1 88 ? -40.696 11.401 44.008 1.00 89.38 88 VAL A C 1
ATOM 675 O O . VAL A 1 88 ? -40.617 12.214 43.093 1.00 89.38 88 VAL A O 1
ATOM 678 N N . LEU A 1 89 ? -41.612 11.492 44.961 1.00 90.81 89 LEU A N 1
ATOM 679 C CA . LEU A 1 89 ? -42.545 12.598 45.123 1.00 90.81 89 LEU A CA 1
ATOM 680 C C . LEU A 1 89 ? -41.879 13.707 45.934 1.00 90.81 89 LEU A C 1
ATOM 682 O O . LEU A 1 89 ? -41.370 13.458 47.027 1.00 90.81 89 LEU A O 1
ATOM 686 N N . VAL A 1 90 ? -41.910 14.932 45.418 1.00 92.12 90 VAL A N 1
ATOM 687 C CA . VAL A 1 90 ? -41.319 16.110 46.059 1.00 92.12 90 VAL A CA 1
ATOM 688 C C . VAL A 1 90 ? -42.387 17.181 46.230 1.00 92.12 90 VAL A C 1
ATOM 690 O O . VAL A 1 90 ? -42.905 17.698 45.242 1.00 92.12 90 VAL A O 1
ATOM 693 N N . SER A 1 91 ? -42.698 17.526 47.478 1.00 91.56 91 SER A N 1
ATOM 694 C CA . SER A 1 91 ? -43.579 18.645 47.832 1.00 91.56 91 SER A CA 1
ATOM 695 C C . SER A 1 91 ? -42.746 19.890 48.117 1.00 91.56 91 SER A C 1
ATOM 697 O O . SER A 1 91 ? -41.801 19.833 48.914 1.00 91.56 91 SER A O 1
ATOM 699 N N . TYR A 1 92 ? -43.090 21.014 47.492 1.00 93.56 92 TYR A N 1
ATOM 700 C CA . TYR A 1 92 ? -42.373 22.280 47.638 1.00 93.56 92 TYR A CA 1
ATOM 701 C C . TYR A 1 92 ? -43.317 23.466 47.830 1.00 93.56 92 TYR A C 1
ATOM 703 O O . TYR A 1 92 ? -44.473 23.431 47.415 1.00 93.56 92 TYR A O 1
ATOM 711 N N . LEU A 1 93 ? -42.767 24.534 48.406 1.00 92.38 93 LEU A N 1
ATOM 712 C CA . LEU A 1 93 ? -43.389 25.845 48.542 1.00 92.38 93 LEU A CA 1
ATOM 713 C C . LEU A 1 93 ? -42.475 26.906 47.925 1.00 92.38 93 LEU A C 1
ATOM 715 O O . LEU A 1 93 ? -41.341 27.079 48.378 1.00 92.38 93 LEU A O 1
ATOM 719 N N . ALA A 1 94 ? -42.967 27.614 46.914 1.00 89.81 94 ALA A N 1
ATOM 720 C CA . ALA A 1 94 ? -42.288 28.726 46.264 1.00 89.81 94 ALA A CA 1
ATOM 721 C C . ALA A 1 94 ? -42.893 30.061 46.724 1.00 89.81 94 ALA A C 1
ATOM 723 O O . ALA A 1 94 ? -44.101 30.280 46.628 1.00 89.81 94 ALA A O 1
ATOM 724 N N . THR A 1 95 ? -42.055 30.976 47.204 1.00 90.38 95 THR A N 1
ATOM 725 C CA . THR A 1 95 ? -42.454 32.302 47.697 1.00 90.38 95 THR A CA 1
ATOM 726 C C . THR A 1 95 ? -41.685 33.399 46.980 1.00 90.38 95 THR A C 1
ATOM 728 O O . THR A 1 95 ? -40.476 33.278 46.778 1.00 90.38 95 THR A O 1
ATOM 731 N N . ASN A 1 96 ? -42.359 34.496 46.650 1.00 85.88 96 ASN A N 1
ATOM 732 C CA . ASN A 1 96 ? -41.715 35.681 46.102 1.00 85.88 96 ASN A CA 1
ATOM 733 C C . ASN A 1 96 ? -40.885 36.370 47.199 1.00 85.88 96 ASN A C 1
ATOM 735 O O . ASN A 1 96 ? -41.419 36.712 48.255 1.00 85.88 96 ASN A O 1
ATOM 739 N N . THR A 1 97 ? -39.596 36.598 46.953 1.00 82.25 97 THR A N 1
ATOM 740 C CA . THR A 1 97 ? -38.647 37.103 47.964 1.00 82.25 97 THR A CA 1
ATOM 741 C C . THR A 1 97 ? -38.893 38.556 48.365 1.00 82.25 97 THR A C 1
ATOM 743 O O . THR A 1 97 ? -38.508 38.958 49.459 1.00 82.25 97 THR A O 1
ATOM 746 N N . LYS A 1 98 ? -39.555 39.347 47.511 1.00 85.00 98 LYS A N 1
ATOM 747 C CA . LYS A 1 98 ? -39.849 40.768 47.760 1.00 85.00 98 LYS A CA 1
ATOM 748 C C . LYS A 1 98 ? -41.139 40.973 48.549 1.00 85.00 98 LYS A C 1
ATOM 750 O O . LYS A 1 98 ? -41.240 41.911 49.331 1.00 85.00 98 LYS A O 1
ATOM 755 N N . THR A 1 99 ? -42.138 40.121 48.326 1.00 86.94 99 THR A N 1
ATOM 756 C CA . THR A 1 99 ? -43.491 40.291 48.889 1.00 86.94 99 THR A CA 1
ATOM 757 C C . THR A 1 99 ? -43.859 39.250 49.941 1.00 86.94 99 THR A C 1
ATOM 759 O O . THR A 1 99 ? -44.900 39.387 50.579 1.00 86.94 99 THR A O 1
ATOM 762 N N . ASN A 1 100 ? -43.044 38.203 50.113 1.00 82.75 100 ASN A N 1
ATOM 763 C CA . ASN A 1 100 ? -43.325 37.029 50.947 1.00 82.75 100 ASN A CA 1
ATOM 764 C C . ASN A 1 100 ? -44.654 36.318 50.621 1.00 82.75 100 ASN A C 1
ATOM 766 O O . ASN A 1 100 ? -45.147 35.523 51.420 1.00 82.75 100 ASN A O 1
ATOM 770 N N . LYS A 1 101 ? -45.242 36.573 49.446 1.00 86.56 101 LYS A N 1
ATOM 771 C CA . LYS A 1 101 ? -46.447 35.878 48.982 1.00 86.56 101 LYS A CA 1
ATOM 772 C C . LYS A 1 101 ? -46.087 34.538 48.350 1.00 86.56 101 LYS A C 1
ATOM 774 O O . LYS A 1 101 ? -45.055 34.414 47.687 1.00 86.56 101 LYS A O 1
ATOM 779 N N . ILE A 1 102 ? -46.961 33.552 48.542 1.00 86.56 102 ILE A N 1
ATOM 780 C CA . ILE A 1 102 ? -46.860 32.239 47.898 1.00 86.56 102 ILE A CA 1
ATOM 781 C C . ILE A 1 102 ? -47.101 32.419 46.399 1.00 86.56 102 ILE A C 1
ATOM 783 O O . ILE A 1 102 ? -48.088 33.034 45.998 1.00 86.56 102 ILE A O 1
ATOM 787 N N . VAL A 1 103 ? -46.174 31.906 45.596 1.00 85.75 103 VAL A N 1
ATOM 788 C CA . VAL A 1 103 ? -46.240 31.913 44.130 1.00 85.75 103 VAL A CA 1
ATOM 789 C C . VAL A 1 103 ? -46.721 30.558 43.620 1.00 85.75 103 VAL A C 1
ATOM 791 O O . VAL A 1 103 ? -47.501 30.518 42.677 1.00 85.75 103 VAL A O 1
ATOM 794 N N . ASP A 1 104 ? -46.296 29.461 44.256 1.00 86.00 104 ASP A N 1
ATOM 795 C CA . ASP A 1 104 ? -46.747 28.106 43.926 1.00 86.00 104 ASP A CA 1
ATOM 796 C C . ASP A 1 104 ? -46.507 27.141 45.101 1.00 86.00 104 ASP A C 1
ATOM 798 O O . ASP A 1 104 ? -45.536 27.284 45.848 1.00 86.00 104 ASP A O 1
ATOM 802 N N . GLU A 1 105 ? -47.377 26.147 45.263 1.00 89.25 105 GLU A N 1
ATOM 803 C CA . GLU A 1 105 ? -47.236 25.071 46.252 1.00 89.25 105 GLU A CA 1
ATOM 804 C C . GLU A 1 105 ? -47.807 23.776 45.673 1.00 89.25 105 GLU A C 1
ATOM 806 O O . GLU A 1 105 ? -49.018 23.647 45.481 1.00 89.25 105 GLU A O 1
ATOM 811 N N . LYS A 1 106 ? -46.934 22.814 45.354 1.00 90.75 106 LYS A N 1
ATOM 812 C CA . LYS A 1 106 ? -47.326 21.571 44.674 1.00 90.75 106 LYS A CA 1
ATOM 813 C C . LYS A 1 106 ? -46.460 20.391 45.085 1.00 90.75 106 LYS A C 1
ATOM 815 O O . LYS A 1 106 ? -45.382 20.528 45.660 1.00 90.75 106 LYS A O 1
ATOM 820 N N . THR A 1 107 ? -46.957 19.201 44.753 1.00 88.62 107 THR A N 1
ATOM 821 C CA . THR A 1 107 ? -46.187 17.955 44.789 1.00 88.62 107 THR A CA 1
ATOM 822 C C . THR A 1 107 ? -45.952 17.474 43.367 1.00 88.62 107 THR A C 1
ATOM 824 O O . THR A 1 107 ? -46.909 17.248 42.628 1.00 88.62 107 THR A O 1
ATOM 827 N N . ILE A 1 108 ? -44.687 17.300 42.994 1.00 87.31 108 ILE A N 1
ATOM 828 C CA . ILE A 1 108 ? -44.274 16.790 41.683 1.00 87.31 108 ILE A CA 1
ATOM 829 C C . ILE A 1 108 ? -43.692 15.388 41.810 1.00 87.31 108 ILE A C 1
ATOM 831 O O . ILE A 1 108 ? -43.222 14.987 42.874 1.00 87.31 108 ILE A O 1
ATOM 835 N N . THR A 1 109 ? -43.720 14.644 40.709 1.00 86.31 109 THR A N 1
ATOM 836 C CA . THR A 1 109 ? -43.111 13.317 40.618 1.00 86.31 109 THR A CA 1
ATOM 837 C C . THR A 1 109 ? -41.826 13.416 39.812 1.00 86.31 109 THR A C 1
ATOM 839 O O . THR A 1 109 ? -41.853 13.837 38.660 1.00 86.31 109 THR A O 1
ATOM 842 N N . LEU A 1 110 ? -40.706 13.031 40.417 1.00 85.12 110 LEU A N 1
ATOM 843 C CA . LEU A 1 110 ? -39.424 12.894 39.742 1.00 85.12 110 LEU A CA 1
ATOM 844 C C . LEU A 1 110 ? -39.213 11.422 39.399 1.00 85.12 110 LEU A C 1
ATOM 846 O O . LEU A 1 110 ? -39.163 10.559 40.285 1.00 85.12 110 LEU A O 1
ATOM 850 N N . GLU A 1 111 ? -39.098 11.140 38.104 1.00 72.75 111 GLU A N 1
ATOM 851 C CA . GLU A 1 111 ? -38.829 9.793 37.626 1.00 72.75 111 GLU A CA 1
ATOM 852 C C . GLU A 1 111 ? -37.458 9.332 38.114 1.00 72.75 111 GLU A C 1
ATOM 854 O O . GLU A 1 111 ? -36.411 9.897 37.792 1.00 72.75 111 GLU A O 1
ATOM 859 N N . VAL A 1 112 ? -37.476 8.271 38.913 1.00 66.06 112 VAL A N 1
ATOM 860 C CA . VAL A 1 112 ? -36.267 7.550 39.271 1.00 66.06 112 VAL A CA 1
ATOM 861 C C . VAL A 1 112 ? -36.022 6.557 38.155 1.00 66.06 112 VAL A C 1
ATOM 863 O O . VAL A 1 112 ? -36.766 5.584 38.012 1.00 66.06 112 VAL A O 1
ATOM 866 N N . THR A 1 113 ? -34.948 6.750 37.399 1.00 53.88 113 THR A N 1
ATOM 867 C CA . THR A 1 113 ? -34.376 5.667 36.599 1.00 53.88 113 THR A CA 1
ATOM 868 C C . THR A 1 113 ? -33.839 4.628 37.582 1.00 53.88 113 THR A C 1
ATOM 870 O O . THR A 1 113 ? -32.690 4.676 38.019 1.00 53.88 113 THR A O 1
ATOM 873 N N . THR A 1 114 ? -34.711 3.725 38.031 1.00 41.59 114 THR A N 1
ATOM 874 C CA . THR A 1 114 ? -34.340 2.608 38.895 1.00 41.59 114 THR A CA 1
ATOM 875 C C . THR A 1 114 ? -33.427 1.704 38.081 1.00 41.59 114 THR A C 1
ATOM 877 O O . THR A 1 114 ? -33.859 0.918 37.240 1.00 41.59 114 THR A O 1
ATOM 880 N N . LYS A 1 115 ? -32.118 1.863 38.287 1.00 43.00 115 LYS A N 1
ATOM 881 C CA . LYS A 1 115 ? -31.107 0.983 37.714 1.00 43.00 115 LYS A CA 1
ATOM 882 C C . LYS A 1 115 ? -31.285 -0.410 38.309 1.00 43.00 115 LYS A C 1
ATOM 884 O O . LYS A 1 115 ? -30.735 -0.726 39.356 1.00 43.00 115 LYS A O 1
ATOM 889 N N . LYS A 1 116 ? -32.005 -1.262 37.584 1.00 38.47 116 LYS A N 1
ATOM 890 C CA . LYS A 1 116 ? -31.827 -2.716 37.653 1.00 38.47 116 LYS A CA 1
ATOM 891 C C . LYS A 1 116 ? -30.503 -3.165 37.000 1.00 38.47 116 LYS A C 1
ATOM 893 O O . LYS A 1 116 ? -30.147 -4.326 37.112 1.00 38.47 116 LYS A O 1
ATOM 898 N N . ASP A 1 117 ? -29.751 -2.230 36.408 1.00 37.88 117 ASP A N 1
ATOM 899 C CA . ASP A 1 117 ? -28.459 -2.440 35.744 1.00 37.88 117 ASP A CA 1
ATOM 900 C C . ASP A 1 117 ? -27.353 -1.544 36.332 1.00 37.88 117 ASP A C 1
ATOM 902 O O . ASP A 1 117 ? -26.677 -0.793 35.628 1.00 37.88 117 ASP A O 1
ATOM 906 N N . GLN A 1 118 ? -27.152 -1.592 37.647 1.00 36.31 118 GLN A N 1
ATOM 907 C CA . GLN A 1 118 ? -25.871 -1.189 38.227 1.00 36.31 118 GLN A CA 1
ATOM 908 C C . GLN A 1 118 ? -25.172 -2.453 38.719 1.00 36.31 118 GLN A C 1
ATOM 910 O O . GLN A 1 118 ? -25.152 -2.771 39.903 1.00 36.31 118 GLN A O 1
ATOM 915 N N . ALA A 1 119 ? -24.630 -3.203 37.755 1.00 37.22 119 ALA A N 1
ATOM 916 C CA . ALA A 1 119 ? -23.487 -4.048 38.044 1.00 37.22 119 ALA A CA 1
ATOM 917 C C . ALA A 1 119 ? -22.416 -3.156 38.685 1.00 37.22 119 ALA A C 1
ATOM 919 O O . ALA A 1 119 ? -22.226 -2.012 38.253 1.00 37.22 119 ALA A O 1
ATOM 920 N N . GLU A 1 120 ? -21.730 -3.679 39.702 1.00 37.12 120 GLU A N 1
ATOM 921 C CA . GLU A 1 120 ? -20.432 -3.154 40.124 1.00 37.12 120 GLU A CA 1
ATOM 922 C C . GLU A 1 120 ? -19.615 -2.770 38.880 1.00 37.12 120 GLU A C 1
ATOM 924 O O . GLU A 1 120 ? -19.757 -3.440 37.847 1.00 37.12 120 GLU A O 1
ATOM 929 N N . PRO A 1 121 ? -18.770 -1.725 38.924 1.00 36.59 121 PRO A N 1
ATOM 930 C CA . PRO A 1 121 ? -17.816 -1.501 37.852 1.00 36.59 121 PRO A CA 1
ATOM 931 C C . PRO A 1 121 ? -16.970 -2.772 37.723 1.00 36.59 121 PRO A C 1
ATOM 933 O O . PRO A 1 121 ? -16.025 -2.983 38.483 1.00 36.59 121 PRO A O 1
ATOM 936 N N . LYS A 1 122 ? -17.345 -3.657 36.788 1.00 50.22 122 LYS A N 1
ATOM 937 C CA . LYS A 1 122 ? -16.533 -4.800 36.397 1.00 50.22 122 LYS A CA 1
ATOM 938 C C . LYS A 1 122 ? -15.204 -4.176 36.021 1.00 50.22 122 LYS A C 1
ATOM 940 O O . LYS A 1 122 ? -15.148 -3.399 35.070 1.00 50.22 122 LYS A O 1
ATOM 945 N N . LYS A 1 123 ? -14.159 -4.470 36.800 1.00 53.31 123 LYS A N 1
ATOM 946 C CA . LYS A 1 123 ? -12.782 -4.213 36.381 1.00 53.31 123 LYS A CA 1
ATOM 947 C C . LYS A 1 123 ? -12.690 -4.651 34.927 1.00 53.31 123 LYS A C 1
ATOM 949 O O . LYS A 1 123 ? -13.023 -5.798 34.627 1.00 53.31 123 LYS A O 1
ATOM 954 N N . ASP A 1 124 ? -12.298 -3.731 34.052 1.00 66.88 124 ASP A N 1
ATOM 955 C CA . ASP A 1 124 ? -12.074 -4.031 32.646 1.00 66.88 124 ASP A CA 1
ATOM 956 C C . ASP A 1 124 ? -11.105 -5.219 32.589 1.00 66.88 124 ASP A C 1
ATOM 958 O O . ASP A 1 124 ? -9.934 -5.097 32.961 1.00 66.88 124 ASP A O 1
ATOM 962 N N . LYS A 1 125 ? -11.620 -6.400 32.221 1.00 81.69 125 LYS A N 1
ATOM 963 C CA . LYS A 1 125 ? -10.802 -7.606 32.102 1.00 81.69 125 LYS A CA 1
ATOM 964 C C . LYS A 1 125 ? -9.691 -7.312 31.098 1.00 81.69 125 LYS A C 1
ATOM 966 O O . LYS A 1 125 ? -9.954 -6.871 29.976 1.00 81.69 125 LYS A O 1
ATOM 971 N N . LYS A 1 126 ? -8.444 -7.560 31.495 1.00 90.31 126 LYS A N 1
ATOM 972 C CA . LYS A 1 126 ? -7.289 -7.462 30.603 1.00 90.31 126 LYS A CA 1
ATOM 973 C C . LYS A 1 126 ? -7.242 -8.702 29.718 1.00 90.31 126 LYS A C 1
ATOM 975 O O . LYS A 1 126 ? -6.522 -9.647 30.006 1.00 90.31 126 LYS A O 1
ATOM 980 N N . TYR A 1 127 ? -8.040 -8.712 28.653 1.00 91.50 127 TYR A N 1
ATOM 981 C CA . TYR A 1 127 ? -8.125 -9.861 27.744 1.00 91.50 127 TYR A CA 1
ATOM 982 C C . TYR A 1 127 ? -6.781 -10.231 27.106 1.00 91.50 127 TYR A C 1
ATOM 984 O O . TYR A 1 127 ? -6.571 -11.395 26.783 1.00 91.50 127 TYR A O 1
ATOM 992 N N . ASP A 1 128 ? -5.852 -9.278 26.986 1.00 90.69 128 ASP A N 1
ATOM 993 C CA . ASP A 1 128 ? -4.481 -9.575 26.573 1.00 90.69 128 ASP A CA 1
ATOM 994 C C . ASP A 1 128 ? -3.782 -10.560 27.520 1.00 90.69 128 ASP A C 1
ATOM 996 O O . ASP A 1 128 ? -3.048 -11.421 27.052 1.00 90.69 128 ASP A O 1
ATOM 1000 N N . ASP A 1 129 ? -4.032 -10.518 28.823 1.00 92.19 129 ASP A N 1
ATOM 1001 C CA . ASP A 1 129 ? -3.388 -11.443 29.766 1.00 92.19 129 ASP A CA 1
ATOM 1002 C C . ASP A 1 129 ? -4.076 -12.822 29.776 1.00 92.19 129 ASP A C 1
ATOM 1004 O O . ASP A 1 129 ? -3.500 -13.813 30.219 1.00 92.19 129 ASP A O 1
ATOM 1008 N N . LEU A 1 130 ? -5.315 -12.891 29.277 1.00 93.25 130 LEU A N 1
ATOM 1009 C CA . LEU A 1 130 ? -6.185 -14.068 29.364 1.00 93.25 130 LEU A CA 1
ATOM 1010 C C . LEU A 1 130 ? -6.250 -14.884 28.071 1.00 93.25 130 LEU A C 1
ATOM 1012 O O . LEU A 1 130 ? -6.747 -16.008 28.093 1.00 93.25 130 LEU A O 1
ATOM 1016 N N . VAL A 1 131 ? -5.794 -14.324 26.950 1.00 95.31 131 VAL A N 1
ATOM 1017 C CA . VAL A 1 131 ? -5.799 -14.980 25.639 1.00 95.31 131 VAL A CA 1
ATOM 1018 C C . VAL A 1 131 ? -4.371 -15.252 25.193 1.00 95.31 131 VAL A C 1
ATOM 1020 O O . VAL A 1 131 ? -3.543 -14.341 25.109 1.00 95.31 131 VAL A O 1
ATOM 1023 N N . THR A 1 132 ? -4.101 -16.501 24.835 1.00 94.88 132 THR A N 1
ATOM 1024 C CA . THR A 1 132 ? -2.843 -16.932 24.229 1.00 94.88 132 THR A CA 1
ATOM 1025 C C . THR A 1 132 ? -3.081 -17.393 22.798 1.00 94.88 132 THR A C 1
ATOM 1027 O O . THR A 1 132 ? -4.165 -17.854 22.437 1.00 94.88 132 THR A O 1
ATOM 1030 N N . VAL A 1 133 ? -2.059 -17.230 21.962 1.00 96.38 133 VAL A N 1
ATOM 1031 C CA . VAL A 1 133 ? -2.057 -17.746 20.595 1.00 96.38 133 VAL A CA 1
ATOM 1032 C C . VAL A 1 133 ? -0.838 -18.615 20.377 1.00 96.38 133 VAL A C 1
ATOM 1034 O O . VAL A 1 133 ? 0.244 -18.325 20.890 1.00 96.38 133 VAL A O 1
ATOM 1037 N N . SER A 1 134 ? -1.014 -19.660 19.590 1.00 94.00 134 SER A N 1
ATOM 1038 C CA . SER A 1 134 ? 0.058 -20.522 19.124 1.00 94.00 134 SER A CA 1
ATOM 1039 C C . SER A 1 134 ? -0.234 -20.997 17.704 1.00 94.00 134 SER A C 1
ATOM 1041 O O . SER A 1 134 ? -1.287 -20.729 17.126 1.00 94.00 134 SER A O 1
ATOM 1043 N N . VAL A 1 135 ? 0.750 -21.664 17.120 1.00 94.88 135 VAL A N 1
ATOM 1044 C CA . VAL A 1 135 ? 0.670 -22.325 15.822 1.00 94.88 135 VAL A CA 1
ATOM 1045 C C . VAL A 1 135 ? 1.348 -23.681 15.993 1.00 94.88 135 VAL A C 1
ATOM 1047 O O . VAL A 1 135 ? 2.338 -23.778 16.725 1.00 94.88 135 VAL A O 1
ATOM 1050 N N . ASP A 1 136 ? 0.836 -24.719 15.340 1.00 91.75 136 ASP A N 1
ATOM 1051 C CA . ASP A 1 136 ? 1.521 -26.009 15.307 1.00 91.75 136 ASP A CA 1
ATOM 1052 C C . ASP A 1 136 ? 2.910 -25.873 14.673 1.00 91.75 136 ASP A C 1
ATOM 1054 O O . ASP A 1 136 ? 3.081 -25.229 13.635 1.00 91.75 136 ASP A O 1
ATOM 1058 N N . GLU A 1 137 ? 3.907 -26.548 15.248 1.00 89.19 137 GLU A N 1
ATOM 1059 C CA . GLU A 1 137 ? 5.296 -26.447 14.784 1.00 89.19 137 GLU A CA 1
ATOM 1060 C C . GLU A 1 137 ? 5.451 -26.892 13.320 1.00 89.19 137 GLU A C 1
ATOM 1062 O O . GLU A 1 137 ? 6.215 -26.309 12.554 1.00 89.19 137 GLU A O 1
ATOM 1067 N N . SER A 1 138 ? 4.641 -27.862 12.882 1.00 89.56 138 SER A N 1
ATOM 1068 C CA . SER A 1 138 ? 4.604 -28.305 11.483 1.00 89.56 138 SER A CA 1
ATOM 1069 C C . SER A 1 138 ? 4.205 -27.186 10.510 1.00 89.56 138 SER A C 1
ATOM 1071 O O . SER A 1 138 ? 4.669 -27.162 9.367 1.00 89.56 138 SER A O 1
ATOM 1073 N N . LYS A 1 139 ? 3.386 -26.226 10.954 1.00 90.25 139 LYS A N 1
ATOM 1074 C CA . LYS A 1 139 ? 2.898 -25.102 10.144 1.00 90.25 139 LYS A CA 1
ATOM 1075 C C . LYS A 1 139 ? 3.883 -23.938 10.094 1.00 90.25 139 LYS A C 1
ATOM 1077 O O . LYS A 1 139 ? 3.802 -23.149 9.158 1.00 90.25 139 LYS A O 1
ATOM 1082 N N . LYS A 1 140 ? 4.851 -23.856 11.013 1.00 88.12 140 LYS A N 1
ATOM 1083 C CA . LYS A 1 140 ? 5.924 -22.842 10.963 1.00 88.12 140 LYS A CA 1
ATOM 1084 C C . LYS A 1 140 ? 6.863 -23.002 9.767 1.00 88.12 140 LYS A C 1
ATOM 1086 O O . LYS A 1 140 ? 7.534 -22.057 9.372 1.00 88.12 140 LYS A O 1
ATOM 1091 N N . SER A 1 141 ? 6.864 -24.176 9.137 1.00 87.56 141 SER A N 1
ATOM 1092 C CA . SER A 1 141 ? 7.556 -24.392 7.863 1.00 87.56 141 SER A CA 1
ATOM 1093 C C . SER A 1 141 ? 6.978 -23.567 6.700 1.00 87.56 141 SER A C 1
ATOM 1095 O O . SER A 1 141 ? 7.676 -23.349 5.704 1.00 87.56 141 SER A O 1
ATOM 1097 N N . LYS A 1 142 ? 5.729 -23.086 6.817 1.00 87.62 142 LYS A N 1
ATOM 1098 C CA . LYS A 1 142 ? 5.109 -22.185 5.841 1.00 87.62 142 LYS A CA 1
ATOM 1099 C C . LYS A 1 142 ? 5.802 -20.827 5.825 1.00 87.62 142 LYS A C 1
ATOM 1101 O O . LYS A 1 142 ? 6.322 -20.355 6.837 1.00 87.62 142 LYS A O 1
ATOM 1106 N N . VAL A 1 143 ? 5.743 -20.171 4.670 1.00 87.62 143 VAL A N 1
ATOM 1107 C CA . VAL A 1 143 ? 6.091 -18.753 4.558 1.00 87.62 143 VAL A CA 1
ATOM 1108 C C . VAL A 1 143 ? 5.066 -17.940 5.351 1.00 87.62 143 VAL A C 1
ATOM 1110 O O . VAL A 1 143 ? 3.876 -18.232 5.278 1.00 87.62 143 VAL A O 1
ATOM 1113 N N . ALA A 1 144 ? 5.489 -16.920 6.098 1.00 89.25 144 ALA A N 1
ATOM 1114 C CA . ALA A 1 144 ? 4.590 -16.168 6.981 1.00 89.25 144 ALA A CA 1
ATOM 1115 C C . ALA A 1 144 ? 3.387 -15.540 6.240 1.00 89.25 144 ALA A C 1
ATOM 1117 O O . ALA A 1 144 ? 2.305 -15.423 6.807 1.00 89.25 144 ALA A O 1
ATOM 1118 N N . ASP A 1 145 ? 3.553 -15.186 4.959 1.00 85.94 145 ASP A N 1
ATOM 1119 C CA . ASP A 1 145 ? 2.477 -14.686 4.082 1.00 85.94 145 ASP A CA 1
ATOM 1120 C C . ASP A 1 145 ? 1.382 -15.730 3.781 1.00 85.94 145 ASP A C 1
ATOM 1122 O O . ASP A 1 145 ? 0.296 -15.369 3.332 1.00 85.94 145 ASP A O 1
ATOM 1126 N N . GLU A 1 146 ? 1.667 -17.015 3.993 1.00 88.62 146 GLU A N 1
ATOM 1127 C CA . GLU A 1 146 ? 0.759 -18.144 3.754 1.00 88.62 146 GLU A CA 1
ATOM 1128 C C . GLU A 1 146 ? 0.076 -18.628 5.043 1.00 88.62 146 GLU A C 1
ATOM 1130 O O . GLU A 1 146 ? -0.702 -19.584 5.008 1.00 88.62 146 GLU A O 1
ATOM 1135 N N . ALA A 1 147 ? 0.373 -18.003 6.187 1.00 91.12 147 ALA A N 1
ATOM 1136 C CA . ALA A 1 147 ? -0.288 -18.311 7.445 1.00 91.12 147 ALA A CA 1
ATOM 1137 C C . ALA A 1 147 ? -1.753 -17.858 7.389 1.00 91.12 147 ALA A C 1
ATOM 1139 O O . ALA A 1 147 ? -2.065 -16.694 7.128 1.00 91.12 147 ALA A O 1
ATOM 1140 N N . THR A 1 148 ? -2.655 -18.793 7.652 1.00 93.50 148 THR A N 1
ATOM 1141 C CA . THR A 1 148 ? -4.106 -18.581 7.615 1.00 93.50 148 THR A CA 1
ATOM 1142 C C . THR A 1 148 ? -4.693 -18.591 9.021 1.00 93.50 148 THR A C 1
ATOM 1144 O O . THR A 1 148 ? -4.005 -18.916 9.987 1.00 93.50 148 THR A O 1
ATOM 1147 N N . LYS A 1 149 ? -5.972 -18.228 9.164 1.00 93.94 149 LYS A N 1
ATOM 1148 C CA . LYS A 1 149 ? -6.653 -18.228 10.470 1.00 93.94 149 LYS A CA 1
ATOM 1149 C C . LYS A 1 149 ? -6.753 -19.636 11.046 1.00 93.94 149 LYS A C 1
ATOM 1151 O O . LYS A 1 149 ? -6.661 -19.809 12.254 1.00 93.94 149 LYS A O 1
ATOM 1156 N N . GLU A 1 150 ? -6.909 -20.615 10.165 1.00 92.25 150 GLU A N 1
ATOM 1157 C CA . GLU A 1 150 ? -7.030 -22.039 10.456 1.00 92.25 150 GLU A CA 1
ATOM 1158 C C . GLU A 1 150 ? -5.723 -22.631 10.995 1.00 92.25 150 GLU A C 1
ATOM 1160 O O . GLU A 1 150 ? -5.743 -23.674 11.642 1.00 92.25 150 GLU A O 1
ATOM 1165 N N . ASP A 1 151 ? -4.588 -21.968 10.754 1.00 92.50 151 ASP A N 1
ATOM 1166 C CA . ASP A 1 151 ? -3.303 -22.362 11.331 1.00 92.50 151 ASP A CA 1
ATOM 1167 C C . ASP A 1 151 ? -3.133 -21.852 12.776 1.00 92.50 151 ASP A C 1
ATOM 1169 O O . ASP A 1 151 ? -2.231 -22.306 13.481 1.00 92.50 151 ASP A O 1
ATOM 1173 N N . ILE A 1 152 ? -3.967 -20.907 13.227 1.00 96.06 152 ILE A N 1
ATOM 1174 C CA . ILE A 1 152 ? -3.821 -20.256 14.529 1.00 96.06 152 ILE A CA 1
ATOM 1175 C C . ILE A 1 152 ? -4.671 -20.954 15.582 1.00 96.06 152 ILE A C 1
ATOM 1177 O O . ILE A 1 152 ? -5.898 -21.003 15.502 1.00 96.06 152 ILE A O 1
ATOM 1181 N N . ILE A 1 153 ? -4.010 -21.404 16.640 1.00 94.75 153 ILE A N 1
ATOM 1182 C CA . ILE A 1 153 ? -4.650 -21.956 17.825 1.00 94.75 153 ILE A CA 1
ATOM 1183 C C . ILE A 1 153 ? -4.816 -20.815 18.826 1.00 94.75 153 ILE A C 1
ATOM 1185 O O . ILE A 1 153 ? -3.838 -20.196 19.247 1.00 94.75 153 ILE A O 1
ATOM 1189 N N . VAL A 1 154 ? -6.061 -20.522 19.202 1.00 95.38 154 VAL A N 1
ATOM 1190 C CA . VAL A 1 154 ? -6.381 -19.531 20.235 1.00 95.38 154 VAL A CA 1
ATOM 1191 C C . VAL A 1 154 ? -6.839 -20.256 21.487 1.00 95.38 154 VAL A C 1
ATOM 1193 O O . VAL A 1 154 ? -7.827 -20.988 21.460 1.00 95.38 154 VAL A O 1
ATOM 1196 N N . SER A 1 155 ? -6.153 -19.996 22.592 1.00 93.50 155 SER A N 1
ATOM 1197 C CA . SER A 1 155 ? -6.473 -20.553 23.903 1.00 93.50 155 SER A CA 1
ATOM 1198 C C . SER A 1 155 ? -6.823 -19.435 24.878 1.00 93.50 155 SER A C 1
ATOM 1200 O O . SER A 1 155 ? -6.391 -18.289 24.733 1.00 93.50 155 SER A O 1
ATOM 1202 N N . LYS A 1 156 ? -7.635 -19.766 25.880 1.00 93.50 156 LYS A N 1
ATOM 1203 C CA . LYS A 1 156 ? -8.021 -18.859 26.965 1.00 93.50 156 LYS A CA 1
ATOM 1204 C C . LYS A 1 156 ? -7.622 -19.443 28.312 1.00 93.50 156 LYS A C 1
ATOM 1206 O O . LYS A 1 156 ? -7.521 -20.663 28.441 1.00 93.50 156 LYS A O 1
ATOM 1211 N N . ALA A 1 157 ? -7.404 -18.573 29.293 1.00 89.94 157 ALA A N 1
ATOM 1212 C CA . ALA A 1 157 ? -7.135 -18.978 30.666 1.00 89.94 157 ALA A CA 1
ATOM 1213 C C . ALA A 1 157 ? -8.253 -19.883 31.217 1.00 89.94 157 ALA A C 1
ATOM 1215 O O . ALA A 1 157 ? -9.428 -19.751 30.855 1.00 89.94 157 ALA A O 1
ATOM 1216 N N . GLU A 1 158 ? -7.875 -20.820 32.085 1.00 89.06 158 GLU A N 1
ATOM 1217 C CA . GLU A 1 158 ? -8.807 -21.766 32.696 1.00 89.06 158 GLU A CA 1
ATOM 1218 C C . GLU A 1 158 ? -9.911 -21.032 33.478 1.00 89.06 158 GLU A C 1
ATOM 1220 O O . GLU A 1 158 ? -9.657 -20.043 34.163 1.00 89.06 158 GLU A O 1
ATOM 1225 N N . GLY A 1 159 ? -11.155 -21.502 33.351 1.00 85.31 159 GLY A N 1
ATOM 1226 C CA . GLY A 1 159 ? -12.321 -20.904 34.013 1.00 85.31 159 GLY A CA 1
ATOM 1227 C C . GLY A 1 159 ? -12.954 -19.708 33.287 1.00 85.31 159 GLY A C 1
ATOM 1228 O O . GLY A 1 159 ? -14.025 -19.256 33.691 1.00 85.31 159 GLY A O 1
ATOM 1229 N N . GLU A 1 160 ? -12.365 -19.214 32.193 1.00 89.38 160 GLU A N 1
ATOM 1230 C CA . GLU A 1 160 ? -12.931 -18.091 31.438 1.00 89.38 160 GLU A CA 1
ATOM 1231 C C . GLU A 1 160 ? -14.092 -18.499 30.513 1.00 89.38 160 GLU A C 1
ATOM 1233 O O . GLU A 1 160 ? -14.018 -19.447 29.721 1.00 89.38 160 GLU A O 1
ATOM 1238 N N . THR A 1 161 ? -15.178 -17.725 30.552 1.00 90.06 161 THR A N 1
ATOM 1239 C CA . THR A 1 161 ? -16.429 -18.007 29.822 1.00 90.06 161 THR A CA 1
ATOM 1240 C C . THR A 1 161 ? -16.599 -17.209 28.530 1.00 90.06 161 THR A C 1
ATOM 1242 O O . THR A 1 161 ? -17.512 -17.502 27.761 1.00 90.06 161 THR A O 1
ATOM 1245 N N . PHE A 1 162 ? -15.715 -16.249 28.244 1.00 93.00 162 PHE A N 1
ATOM 1246 C CA . PHE A 1 162 ? -15.747 -15.495 26.989 1.00 93.00 162 PHE A CA 1
ATOM 1247 C C . PHE A 1 162 ? -15.398 -16.378 25.780 1.00 93.00 162 PHE A C 1
ATOM 1249 O O . PHE A 1 162 ? -14.753 -17.429 25.907 1.00 93.00 162 PHE A O 1
ATOM 1256 N N . THR A 1 163 ? -15.817 -15.942 24.593 1.00 94.31 163 THR A N 1
ATOM 1257 C CA . THR A 1 163 ? -15.490 -16.585 23.312 1.00 94.31 163 THR A CA 1
ATOM 1258 C C . THR A 1 163 ? -14.483 -15.755 22.531 1.00 94.31 163 THR A C 1
ATOM 1260 O O . THR A 1 163 ? -14.458 -14.526 22.642 1.00 94.31 163 THR A O 1
ATOM 1263 N N . THR A 1 164 ? -13.665 -16.425 21.725 1.00 95.75 164 THR A N 1
ATOM 1264 C CA . THR A 1 164 ? -12.651 -15.799 20.876 1.00 95.75 164 THR A CA 1
ATOM 1265 C C . THR A 1 164 ? -12.842 -16.196 19.417 1.00 95.75 164 THR A C 1
ATOM 1267 O O . THR A 1 164 ? -13.282 -17.303 19.117 1.00 95.75 164 THR A O 1
ATOM 1270 N N . GLU A 1 165 ? -12.506 -15.290 18.504 1.00 95.38 165 GLU A N 1
ATOM 1271 C CA . GLU A 1 165 ? -12.540 -15.528 17.060 1.00 95.38 165 GLU A CA 1
ATOM 1272 C C . GLU A 1 165 ? -11.342 -14.844 16.394 1.00 95.38 165 GLU A C 1
ATOM 1274 O O . GLU A 1 165 ? -11.063 -13.672 16.656 1.00 95.38 165 GLU A O 1
ATOM 1279 N N . VAL A 1 166 ? -10.634 -15.549 15.508 1.00 96.44 166 VAL A N 1
ATOM 1280 C CA . VAL A 1 166 ? -9.549 -14.949 14.719 1.00 96.44 166 VAL A CA 1
ATOM 1281 C C . VAL A 1 166 ? -10.141 -14.132 13.570 1.00 96.44 166 VAL A C 1
ATOM 1283 O O . VAL A 1 166 ? -10.696 -14.655 12.601 1.00 96.44 166 VAL A O 1
ATOM 1286 N N . LEU A 1 167 ? -9.981 -12.815 13.642 1.00 94.50 167 LEU A N 1
ATOM 1287 C CA . LEU A 1 167 ? -10.458 -11.898 12.611 1.00 94.50 167 LEU A CA 1
ATOM 1288 C C . LEU A 1 167 ? -9.478 -11.765 11.452 1.00 94.50 167 LEU A C 1
ATOM 1290 O O . LEU A 1 167 ? -9.911 -11.618 10.310 1.00 94.50 167 LEU A O 1
ATOM 1294 N N . GLU A 1 168 ? -8.176 -11.795 11.722 1.00 94.81 168 GLU A N 1
ATOM 1295 C CA . GLU A 1 168 ? -7.154 -11.477 10.725 1.00 94.81 168 GLU A CA 1
ATOM 1296 C C . GLU A 1 168 ? -5.783 -12.026 11.130 1.00 94.81 168 GLU A C 1
ATOM 1298 O O . GLU A 1 168 ? -5.425 -11.981 12.306 1.00 94.81 168 GLU A O 1
ATOM 1303 N N . VAL A 1 169 ? -5.012 -12.494 10.147 1.00 94.00 169 VAL A N 1
ATOM 1304 C CA . VAL A 1 169 ? -3.599 -12.874 10.286 1.00 94.00 169 VAL A CA 1
ATOM 1305 C C . VAL A 1 169 ? -2.811 -12.076 9.251 1.00 94.00 169 VAL A C 1
ATOM 1307 O O . VAL A 1 169 ? -3.167 -12.074 8.073 1.00 94.00 169 VAL A O 1
ATOM 1310 N N . LYS A 1 170 ? -1.785 -11.339 9.684 1.00 92.94 170 LYS A N 1
ATOM 1311 C CA . LYS A 1 170 ? -0.981 -10.461 8.821 1.00 92.94 170 LYS A CA 1
ATOM 1312 C C . LYS A 1 170 ? 0.486 -10.501 9.197 1.00 92.94 170 LYS A C 1
ATOM 1314 O O . LYS A 1 170 ? 0.816 -10.303 10.359 1.00 92.94 170 LYS A O 1
ATOM 1319 N N . VAL A 1 171 ? 1.368 -10.640 8.214 1.00 90.38 171 VAL A N 1
ATOM 1320 C CA . VAL A 1 171 ? 2.819 -10.539 8.424 1.00 90.38 171 VAL A CA 1
ATOM 1321 C C . VAL A 1 171 ? 3.198 -9.173 8.994 1.00 90.38 171 VAL A C 1
ATOM 1323 O O . VAL A 1 171 ? 2.660 -8.133 8.599 1.00 90.38 171 VAL A O 1
ATOM 1326 N N . GLN A 1 172 ? 4.137 -9.166 9.933 1.00 85.75 172 GLN A N 1
ATOM 1327 C CA . GLN A 1 172 ? 4.675 -7.948 10.508 1.00 85.75 172 GLN A CA 1
ATOM 1328 C C . GLN A 1 172 ? 5.671 -7.300 9.537 1.00 85.75 172 GLN A C 1
ATOM 1330 O O . GLN A 1 172 ? 6.636 -7.914 9.101 1.00 85.75 172 GLN A O 1
ATOM 1335 N N . ASN A 1 173 ? 5.494 -6.009 9.248 1.00 75.12 173 ASN A N 1
ATOM 1336 C CA . ASN A 1 173 ? 6.313 -5.304 8.249 1.00 75.12 173 ASN A CA 1
ATOM 1337 C C . ASN A 1 173 ? 7.833 -5.341 8.505 1.00 75.12 173 ASN A C 1
ATOM 1339 O O . ASN A 1 173 ? 8.602 -5.188 7.562 1.00 75.12 173 ASN A O 1
ATOM 1343 N N . LYS A 1 174 ? 8.261 -5.463 9.770 1.00 78.62 174 LYS A N 1
ATOM 1344 C CA . LYS A 1 174 ? 9.680 -5.445 10.165 1.00 78.62 174 LYS A CA 1
ATOM 1345 C C . LYS A 1 174 ? 10.274 -6.837 10.388 1.00 78.62 174 LYS A C 1
ATOM 1347 O O . LYS A 1 174 ? 11.471 -6.994 10.195 1.00 78.62 174 LYS A O 1
ATOM 1352 N N . ASN A 1 175 ? 9.446 -7.808 10.769 1.00 85.44 175 ASN A N 1
ATOM 1353 C CA . ASN A 1 175 ? 9.858 -9.169 11.093 1.00 85.44 175 ASN A CA 1
ATOM 1354 C C . ASN A 1 175 ? 9.070 -10.109 10.183 1.00 85.44 175 ASN A C 1
ATOM 1356 O O . ASN A 1 175 ? 7.908 -10.419 10.442 1.00 85.44 175 ASN A O 1
ATOM 1360 N N . LEU A 1 176 ? 9.681 -10.481 9.061 1.00 87.25 176 LEU A N 1
ATOM 1361 C CA . LEU A 1 176 ? 9.002 -11.211 7.989 1.00 87.25 176 LEU A CA 1
ATOM 1362 C C . LEU A 1 176 ? 8.732 -12.678 8.343 1.00 87.25 176 LEU A C 1
ATOM 1364 O O . LEU A 1 176 ? 7.989 -13.343 7.636 1.00 87.25 176 LEU A O 1
ATOM 1368 N N . ASP A 1 177 ? 9.302 -13.173 9.433 1.00 91.50 177 ASP A N 1
ATOM 1369 C CA . ASP A 1 177 ? 9.044 -14.479 10.045 1.00 91.50 177 ASP A CA 1
ATOM 1370 C C . ASP A 1 177 ? 7.906 -14.444 11.087 1.00 91.50 177 ASP A C 1
ATOM 1372 O O . ASP A 1 177 ? 7.625 -15.446 11.748 1.00 91.50 177 ASP A O 1
ATOM 1376 N N . THR A 1 178 ? 7.285 -13.278 11.284 1.00 92.56 178 THR A N 1
ATOM 1377 C CA . THR A 1 178 ? 6.341 -13.018 12.370 1.00 92.56 178 THR A CA 1
ATOM 1378 C C . THR A 1 178 ? 5.000 -12.547 11.820 1.00 92.56 178 THR A C 1
ATOM 1380 O O . THR A 1 178 ? 4.934 -11.691 10.935 1.00 92.56 178 THR A O 1
ATOM 1383 N N . VAL A 1 179 ? 3.907 -13.064 12.381 1.00 93.94 179 VAL A N 1
ATOM 1384 C CA . VAL A 1 179 ? 2.535 -12.664 12.046 1.00 93.94 179 VAL A CA 1
ATOM 1385 C C . VAL A 1 179 ? 1.828 -12.036 13.244 1.00 93.94 179 VAL A C 1
ATOM 1387 O O . VAL A 1 179 ? 1.935 -12.504 14.376 1.00 93.94 179 VAL A O 1
ATOM 1390 N N . ASN A 1 180 ? 1.073 -10.975 12.980 1.00 95.31 180 ASN A N 1
ATOM 1391 C CA . ASN A 1 180 ? 0.093 -10.382 13.874 1.00 95.31 180 ASN A CA 1
ATOM 1392 C C . ASN A 1 180 ? -1.257 -11.079 13.674 1.00 95.31 180 ASN A C 1
ATOM 1394 O O . ASN A 1 180 ? -1.780 -11.129 12.560 1.00 95.31 180 ASN A O 1
ATOM 1398 N N . VAL A 1 181 ? -1.842 -11.554 14.765 1.00 96.69 181 VAL A N 1
ATOM 1399 C CA . VAL A 1 181 ? -3.152 -12.196 14.830 1.00 96.69 181 VAL A CA 1
ATOM 1400 C C . VAL A 1 181 ? -4.111 -11.255 15.546 1.00 96.69 181 VAL A C 1
ATOM 1402 O O . VAL A 1 181 ? -3.942 -10.963 16.730 1.00 96.69 181 VAL A O 1
ATOM 1405 N N . LYS A 1 182 ? -5.132 -10.780 14.839 1.00 97.12 182 LYS A N 1
ATOM 1406 C CA . LYS A 1 182 ? -6.202 -9.950 15.394 1.00 97.12 182 LYS A CA 1
ATOM 1407 C C . LYS A 1 182 ? -7.346 -10.846 15.850 1.00 97.12 182 LYS A C 1
ATOM 1409 O O . LYS A 1 182 ? -7.878 -11.616 15.052 1.00 97.12 182 LYS A O 1
ATOM 1414 N N . ILE A 1 183 ? -7.738 -10.734 17.113 1.00 96.75 183 ILE A N 1
ATOM 1415 C CA . ILE A 1 183 ? -8.692 -11.639 17.763 1.00 96.75 183 ILE A CA 1
ATOM 1416 C C . ILE A 1 183 ? -9.857 -10.820 18.308 1.00 96.75 183 ILE A C 1
ATOM 1418 O O . ILE A 1 183 ? -9.647 -9.866 19.061 1.00 96.75 183 ILE A O 1
ATOM 1422 N N . LYS A 1 184 ? -11.084 -11.196 17.947 1.00 96.00 184 LYS A N 1
ATOM 1423 C CA . LYS A 1 184 ? -12.308 -10.700 18.577 1.00 96.00 184 LYS A CA 1
ATOM 1424 C C . LYS A 1 184 ? -12.545 -11.480 19.861 1.00 96.00 184 LYS A C 1
ATOM 1426 O O . LYS A 1 184 ? -12.523 -12.706 19.844 1.00 96.00 184 LYS A O 1
ATOM 1431 N N . VAL A 1 185 ? -12.796 -10.773 20.953 1.00 95.25 185 VAL A N 1
ATOM 1432 C CA . VAL A 1 185 ? -13.190 -11.337 22.244 1.00 95.25 185 VAL A CA 1
ATOM 1433 C C . VAL A 1 185 ? -14.605 -10.873 22.554 1.00 95.25 185 VAL A C 1
ATOM 1435 O O . VAL A 1 185 ? -14.877 -9.671 22.519 1.00 95.25 185 VAL A O 1
ATOM 1438 N N . VAL A 1 186 ? -15.494 -11.819 22.853 1.00 92.62 186 VAL A N 1
ATOM 1439 C CA . VAL A 1 186 ? -16.892 -11.558 23.217 1.00 92.62 186 VAL A CA 1
ATOM 1440 C C . VAL A 1 186 ? -17.143 -12.091 24.628 1.00 92.62 186 VAL A C 1
ATOM 1442 O O . VAL A 1 186 ? -17.144 -13.302 24.853 1.00 92.62 186 VAL A O 1
ATOM 1445 N N . ASP A 1 187 ? -17.345 -11.182 25.583 1.00 90.12 187 ASP A N 1
ATOM 1446 C CA . ASP A 1 187 ? -17.696 -11.475 26.981 1.00 90.12 187 ASP A CA 1
ATOM 1447 C C . ASP A 1 187 ? -19.083 -10.878 27.277 1.00 90.12 187 ASP A C 1
ATOM 1449 O O . ASP A 1 187 ? -19.247 -9.704 27.636 1.00 90.12 187 ASP A O 1
ATOM 1453 N N . GLY A 1 188 ? -20.124 -11.676 27.026 1.00 87.56 188 GLY A N 1
ATOM 1454 C CA . GLY A 1 188 ? -21.515 -11.240 27.121 1.00 87.56 188 GLY A CA 1
ATOM 1455 C C . GLY A 1 188 ? -21.851 -10.155 26.093 1.00 87.56 188 GLY A C 1
ATOM 1456 O O . GLY A 1 188 ? -21.923 -10.431 24.902 1.00 87.56 188 GLY A O 1
ATOM 1457 N N . LYS A 1 189 ? -22.088 -8.920 26.558 1.00 83.25 189 LYS A N 1
ATOM 1458 C CA . LYS A 1 189 ? -22.372 -7.752 25.696 1.00 83.25 189 LYS A CA 1
ATOM 1459 C C . LYS A 1 189 ? -21.115 -6.963 25.310 1.00 83.25 189 LYS A C 1
ATOM 1461 O O . LYS A 1 189 ? -21.213 -6.009 24.545 1.00 83.25 189 LYS A O 1
ATOM 1466 N N . ILE A 1 190 ? -19.962 -7.300 25.887 1.00 84.88 190 ILE A N 1
ATOM 1467 C CA . ILE A 1 190 ? -18.706 -6.599 25.631 1.00 84.88 190 ILE A CA 1
ATOM 1468 C C . ILE A 1 190 ? -18.015 -7.280 24.457 1.00 84.88 190 ILE A C 1
ATOM 1470 O O . ILE A 1 190 ? -17.689 -8.463 24.531 1.00 84.88 190 ILE A O 1
ATOM 1474 N N . GLU A 1 191 ? -17.739 -6.507 23.412 1.00 91.38 191 GLU A N 1
ATOM 1475 C CA . GLU A 1 191 ? -16.866 -6.919 22.319 1.00 91.38 191 GLU A CA 1
ATOM 1476 C C . GLU A 1 191 ? -15.581 -6.091 22.364 1.00 91.38 191 GLU A C 1
ATOM 1478 O O . GLU A 1 191 ? -15.621 -4.858 22.343 1.00 91.38 191 GLU A O 1
ATOM 1483 N N . LYS A 1 192 ? -14.426 -6.757 22.427 1.00 91.44 192 LYS A N 1
ATOM 1484 C CA . LYS A 1 192 ? -13.114 -6.114 22.285 1.00 91.44 192 LYS A CA 1
ATOM 1485 C C . LYS A 1 192 ? -12.292 -6.827 21.226 1.00 91.44 192 LYS A C 1
ATOM 1487 O O . LYS A 1 192 ? -12.502 -7.997 20.929 1.00 91.44 192 LYS A O 1
ATOM 1492 N N . THR A 1 193 ? -11.353 -6.100 20.639 1.00 95.25 193 THR A N 1
ATOM 1493 C CA . THR A 1 193 ? -10.375 -6.676 19.720 1.00 95.25 193 THR A CA 1
ATOM 1494 C C . THR A 1 193 ? -8.991 -6.539 20.319 1.00 95.25 193 THR A C 1
ATOM 1496 O O . THR A 1 193 ? -8.609 -5.444 20.726 1.00 95.25 193 THR A O 1
ATOM 1499 N N . ILE A 1 194 ? -8.251 -7.639 20.344 1.00 94.75 194 ILE A N 1
ATOM 1500 C CA . ILE A 1 194 ? -6.856 -7.683 20.778 1.00 94.75 194 ILE A CA 1
ATOM 1501 C C . ILE A 1 194 ? -5.962 -8.136 19.627 1.00 94.75 194 ILE A C 1
ATOM 1503 O O . ILE A 1 194 ? -6.441 -8.699 18.640 1.00 94.75 194 ILE A O 1
ATOM 1507 N N . THR A 1 195 ? -4.663 -7.865 19.730 1.00 95.69 195 THR A N 1
ATOM 1508 C CA . THR A 1 195 ? -3.674 -8.302 18.736 1.00 95.69 195 THR A CA 1
ATOM 1509 C C . THR A 1 195 ? -2.554 -9.057 19.427 1.00 95.69 195 THR A C 1
ATOM 1511 O O . THR A 1 195 ? -1.971 -8.568 20.392 1.00 95.69 195 THR A O 1
ATOM 1514 N N . LYS A 1 196 ? -2.241 -10.242 18.914 1.00 94.81 196 LYS A N 1
ATOM 1515 C CA . LYS A 1 196 ? -1.147 -11.092 19.381 1.00 94.81 196 LYS A CA 1
ATOM 1516 C C . LYS A 1 196 ? -0.147 -11.345 18.266 1.00 94.81 196 LYS A C 1
ATOM 1518 O O . LYS A 1 196 ? -0.464 -11.142 17.100 1.00 94.81 196 LYS A O 1
ATOM 1523 N N . THR A 1 197 ? 1.054 -11.781 18.618 1.00 94.94 197 THR A N 1
ATOM 1524 C CA . THR A 1 197 ? 2.136 -12.024 17.658 1.00 94.94 197 THR A CA 1
ATOM 1525 C C . THR A 1 197 ? 2.638 -13.454 17.763 1.00 94.94 197 THR A C 1
ATOM 1527 O O . THR A 1 197 ? 2.818 -13.950 18.874 1.00 94.94 197 THR A O 1
ATOM 1530 N N . ILE A 1 198 ? 2.906 -14.092 16.626 1.00 94.38 198 ILE A N 1
ATOM 1531 C CA . ILE A 1 198 ? 3.529 -15.419 16.548 1.00 94.38 198 ILE A CA 1
ATOM 1532 C C . ILE A 1 198 ? 4.730 -15.326 15.611 1.00 94.38 198 ILE A C 1
ATOM 1534 O O . ILE A 1 198 ? 4.574 -14.912 14.464 1.00 94.38 198 ILE A O 1
ATOM 1538 N N . SER A 1 199 ? 5.909 -15.707 16.098 1.00 93.44 199 SER A N 1
ATOM 1539 C CA . SER A 1 199 ? 7.165 -15.724 15.341 1.00 93.44 199 SER A CA 1
ATOM 1540 C C . SER A 1 199 ? 7.618 -17.147 14.995 1.00 93.44 199 SER A C 1
ATOM 1542 O O . SER A 1 199 ? 7.080 -18.136 15.508 1.00 93.44 199 SER A O 1
ATOM 1544 N N . GLY A 1 200 ? 8.631 -17.241 14.131 1.00 90.12 200 GLY A N 1
ATOM 1545 C CA . GLY A 1 200 ? 9.273 -18.498 13.744 1.00 90.12 200 GLY A CA 1
ATOM 1546 C C . GLY A 1 200 ? 8.743 -19.124 12.454 1.00 90.12 200 GLY A C 1
ATOM 1547 O O . GLY A 1 200 ? 9.048 -20.283 12.196 1.00 90.12 200 GLY A O 1
ATOM 1548 N N . PHE A 1 201 ? 7.966 -18.393 11.651 1.00 91.88 201 PHE A N 1
ATOM 1549 C CA . PHE A 1 201 ? 7.620 -18.814 10.291 1.00 91.88 201 PHE A CA 1
ATOM 1550 C C . PHE A 1 201 ? 8.821 -18.665 9.351 1.00 91.88 201 PHE A C 1
ATOM 1552 O O . PHE A 1 201 ? 9.762 -17.923 9.632 1.00 91.88 201 PHE A O 1
ATOM 1559 N N . LYS A 1 202 ? 8.784 -19.298 8.176 1.00 88.12 202 LYS A N 1
ATOM 1560 C CA . LYS A 1 202 ? 9.729 -18.946 7.108 1.00 88.12 202 LYS A CA 1
ATOM 1561 C C . LYS A 1 202 ? 9.469 -17.503 6.653 1.00 88.12 202 LYS A C 1
ATOM 1563 O O . LYS A 1 202 ? 8.315 -17.110 6.480 1.00 88.12 202 LYS A O 1
ATOM 1568 N N . GLU A 1 203 ? 10.530 -16.724 6.441 1.00 87.44 203 GLU A N 1
ATOM 1569 C CA . GLU A 1 203 ? 10.411 -15.306 6.081 1.00 87.44 203 GLU A CA 1
ATOM 1570 C C . GLU A 1 203 ? 9.512 -15.080 4.855 1.00 87.44 203 GLU A C 1
ATOM 1572 O O . GLU A 1 203 ? 9.717 -15.656 3.782 1.00 87.44 203 GLU A O 1
ATOM 1577 N N . ALA A 1 204 ? 8.521 -14.208 5.026 1.00 86.56 204 ALA A N 1
ATOM 1578 C CA . ALA A 1 204 ? 7.687 -13.651 3.975 1.00 86.56 204 ALA A CA 1
ATOM 1579 C C . ALA A 1 204 ? 8.502 -12.926 2.907 1.00 86.56 204 ALA A C 1
ATOM 1581 O O . ALA A 1 204 ? 9.590 -12.401 3.150 1.00 86.56 204 ALA A O 1
ATOM 1582 N N . THR A 1 205 ? 7.925 -12.826 1.709 1.00 86.00 205 THR A N 1
ATOM 1583 C CA . THR A 1 205 ? 8.550 -12.025 0.657 1.00 86.00 205 THR A CA 1
ATOM 1584 C C . THR A 1 205 ? 8.341 -10.543 0.983 1.00 86.00 205 THR A C 1
ATOM 1586 O O . THR A 1 205 ? 7.190 -10.117 1.119 1.00 86.00 205 THR A O 1
ATOM 1589 N N . PRO A 1 206 ? 9.410 -9.729 1.069 1.00 87.31 206 PRO A N 1
ATOM 1590 C CA . PRO A 1 206 ? 9.284 -8.299 1.321 1.00 87.31 206 PRO A CA 1
ATOM 1591 C C . PRO A 1 206 ? 8.333 -7.609 0.326 1.00 87.31 206 PRO A C 1
ATOM 1593 O O . PRO A 1 206 ? 8.314 -7.934 -0.863 1.00 87.31 206 PRO A O 1
ATOM 1596 N N . ASN A 1 207 ? 7.555 -6.623 0.780 1.00 84.44 207 ASN A N 1
ATOM 1597 C CA . ASN A 1 207 ? 6.581 -5.940 -0.085 1.00 84.44 207 ASN A CA 1
ATOM 1598 C C . ASN A 1 207 ? 7.229 -5.229 -1.285 1.00 84.44 207 ASN A C 1
ATOM 1600 O O . ASN A 1 207 ? 6.658 -5.225 -2.370 1.00 84.44 207 ASN A O 1
ATOM 1604 N N . ASP A 1 208 ? 8.429 -4.674 -1.117 1.00 86.62 208 ASP A N 1
ATOM 1605 C CA . ASP A 1 208 ? 9.202 -4.059 -2.203 1.00 86.62 208 ASP A CA 1
ATOM 1606 C C . ASP A 1 208 ? 9.689 -5.083 -3.240 1.00 86.62 208 ASP A C 1
ATOM 1608 O O . ASP A 1 208 ? 9.787 -4.773 -4.425 1.00 86.62 208 ASP A O 1
ATOM 1612 N N . VAL A 1 209 ? 9.924 -6.328 -2.824 1.00 90.69 209 VAL A N 1
ATOM 1613 C CA . VAL A 1 209 ? 10.224 -7.446 -3.729 1.00 90.69 209 VAL A CA 1
ATOM 1614 C C . VAL A 1 209 ? 8.972 -7.869 -4.500 1.00 90.69 209 VAL A C 1
ATOM 1616 O O . VAL A 1 209 ? 9.044 -8.061 -5.714 1.00 90.69 209 VAL A O 1
ATOM 1619 N N . LYS A 1 210 ? 7.814 -7.966 -3.829 1.00 89.06 210 LYS A N 1
ATOM 1620 C CA . LYS A 1 210 ? 6.516 -8.228 -4.486 1.00 89.06 210 LYS A CA 1
ATOM 1621 C C . LYS A 1 210 ? 6.209 -7.162 -5.542 1.00 89.06 210 LYS A C 1
ATOM 1623 O O . LYS A 1 210 ? 5.835 -7.499 -6.661 1.00 89.06 210 LYS A O 1
ATOM 1628 N N . GLU A 1 211 ? 6.422 -5.895 -5.204 1.00 89.38 211 GLU A N 1
ATOM 1629 C CA . GLU A 1 211 ? 6.288 -4.755 -6.115 1.00 89.38 211 GLU A CA 1
ATOM 1630 C C . GLU A 1 211 ? 7.273 -4.844 -7.288 1.00 89.38 211 GLU A C 1
ATOM 1632 O O . GLU A 1 211 ? 6.867 -4.684 -8.436 1.00 89.38 211 GLU A O 1
ATOM 1637 N N . GLY A 1 212 ? 8.532 -5.213 -7.030 1.00 94.12 212 GLY A N 1
ATOM 1638 C CA . GLY A 1 212 ? 9.523 -5.478 -8.074 1.00 94.12 212 GLY A CA 1
ATOM 1639 C C . GLY A 1 212 ? 9.033 -6.483 -9.120 1.00 94.12 212 GLY A C 1
ATOM 1640 O O . GLY A 1 212 ? 9.157 -6.230 -10.317 1.00 94.12 212 GLY A O 1
ATOM 1641 N N . TYR A 1 213 ? 8.413 -7.591 -8.696 1.00 93.75 213 TYR A N 1
ATOM 1642 C CA . TYR A 1 213 ? 7.834 -8.561 -9.636 1.00 93.75 213 TYR A CA 1
ATOM 1643 C C . TYR A 1 213 ? 6.728 -7.970 -10.511 1.00 93.75 213 TYR A C 1
ATOM 1645 O O . TYR A 1 213 ? 6.594 -8.383 -11.660 1.00 93.75 213 TYR A O 1
ATOM 1653 N N . LEU A 1 214 ? 5.918 -7.047 -9.988 1.00 91.62 214 LEU A N 1
ATOM 1654 C CA . LEU A 1 214 ? 4.868 -6.383 -10.764 1.00 91.62 214 LEU A CA 1
ATOM 1655 C C . LEU A 1 214 ? 5.465 -5.393 -11.767 1.00 91.62 214 LEU A C 1
ATOM 1657 O O . LEU A 1 214 ? 5.064 -5.387 -12.926 1.00 91.62 214 LEU A O 1
ATOM 1661 N N . ILE A 1 215 ? 6.468 -4.623 -11.347 1.00 94.56 215 ILE A N 1
ATOM 1662 C CA . ILE A 1 215 ? 7.143 -3.627 -12.185 1.00 94.56 215 ILE A CA 1
ATOM 1663 C C . ILE A 1 215 ? 7.845 -4.287 -13.371 1.00 94.56 215 ILE A C 1
ATOM 1665 O O . ILE A 1 215 ? 7.615 -3.918 -14.517 1.00 94.56 215 ILE A O 1
ATOM 1669 N N . PHE A 1 216 ? 8.661 -5.311 -13.121 1.00 97.19 216 PHE A N 1
ATOM 1670 C CA . PHE A 1 216 ? 9.403 -5.989 -14.188 1.00 97.19 216 PHE A CA 1
ATOM 1671 C C . PHE A 1 216 ? 8.531 -6.910 -15.052 1.00 97.19 216 PHE A C 1
ATOM 1673 O O . PHE A 1 216 ? 8.997 -7.423 -16.069 1.00 97.19 216 PHE A O 1
ATOM 1680 N N . LYS A 1 217 ? 7.258 -7.108 -14.684 1.00 96.56 217 LYS A N 1
ATOM 1681 C CA . LYS A 1 217 ? 6.274 -7.731 -15.572 1.00 96.56 217 LYS A CA 1
ATOM 1682 C C . LYS A 1 217 ? 5.754 -6.789 -16.647 1.00 96.56 217 LYS A C 1
ATOM 1684 O O . LYS A 1 217 ? 5.368 -7.268 -17.711 1.00 96.56 217 LYS A O 1
ATOM 1689 N N . ASP A 1 218 ? 5.729 -5.492 -16.370 1.00 95.38 218 ASP A N 1
ATOM 1690 C CA . ASP A 1 218 ? 5.162 -4.483 -17.254 1.00 95.38 218 ASP A CA 1
ATOM 1691 C C . ASP A 1 218 ? 6.277 -3.662 -17.902 1.00 95.38 218 ASP A C 1
ATOM 1693 O O . ASP A 1 218 ? 6.735 -2.638 -17.387 1.00 95.38 218 ASP A O 1
ATOM 1697 N N . LEU A 1 219 ? 6.752 -4.174 -19.035 1.00 97.25 219 LEU A N 1
ATOM 1698 C CA . LEU A 1 219 ? 7.817 -3.562 -19.813 1.00 97.25 219 LEU A CA 1
ATOM 1699 C C . LEU A 1 219 ? 7.253 -2.867 -21.057 1.00 97.25 219 LEU A C 1
ATOM 1701 O O . LEU A 1 219 ? 6.128 -3.114 -21.495 1.00 97.25 219 LEU A O 1
ATOM 1705 N N . GLU A 1 220 ? 8.074 -2.020 -21.654 1.00 96.12 220 GLU A N 1
ATOM 1706 C CA . GLU A 1 220 ? 7.888 -1.478 -22.992 1.00 96.12 220 GLU A CA 1
ATOM 1707 C C . GLU A 1 220 ? 9.206 -1.539 -23.769 1.00 96.12 220 GLU A C 1
ATOM 1709 O O . GLU A 1 220 ? 10.296 -1.530 -23.188 1.00 96.12 220 GLU A O 1
ATOM 1714 N N . ILE A 1 221 ? 9.104 -1.627 -25.095 1.00 96.25 221 ILE A N 1
ATOM 1715 C CA . ILE A 1 221 ? 10.264 -1.559 -25.984 1.00 96.25 221 ILE A CA 1
ATOM 1716 C C . ILE A 1 221 ? 10.717 -0.102 -26.065 1.00 96.25 221 ILE A C 1
ATOM 1718 O O . ILE A 1 221 ? 9.900 0.804 -26.224 1.00 96.25 221 ILE A O 1
ATOM 1722 N N . VAL A 1 222 ? 12.025 0.126 -25.957 1.00 94.56 222 VAL A N 1
ATOM 1723 C CA . VAL A 1 222 ? 12.603 1.461 -26.154 1.00 94.56 222 VAL A CA 1
ATOM 1724 C C . VAL A 1 222 ? 12.358 1.897 -27.599 1.00 94.56 222 VAL A C 1
ATOM 1726 O O . VAL A 1 222 ? 12.618 1.133 -28.530 1.00 94.56 222 VAL A O 1
ATOM 1729 N N . ASP A 1 223 ? 11.856 3.119 -27.798 1.00 88.69 223 ASP A N 1
ATOM 1730 C CA . ASP A 1 223 ? 11.530 3.642 -29.128 1.00 88.69 223 ASP A CA 1
ATOM 1731 C C . ASP A 1 223 ? 12.791 4.050 -29.906 1.00 88.69 223 ASP A C 1
ATOM 1733 O O . ASP A 1 223 ? 13.116 5.222 -30.073 1.00 88.69 223 ASP A O 1
ATOM 1737 N N . ALA A 1 224 ? 13.538 3.039 -30.340 1.00 90.50 224 ALA A N 1
ATOM 1738 C CA . ALA A 1 224 ? 14.721 3.163 -31.171 1.00 90.50 224 ALA A CA 1
ATOM 1739 C C . ALA A 1 224 ? 14.740 2.026 -32.196 1.00 90.50 224 ALA A C 1
ATOM 1741 O O . ALA A 1 224 ? 14.548 0.855 -31.854 1.00 90.50 224 ALA A O 1
ATOM 1742 N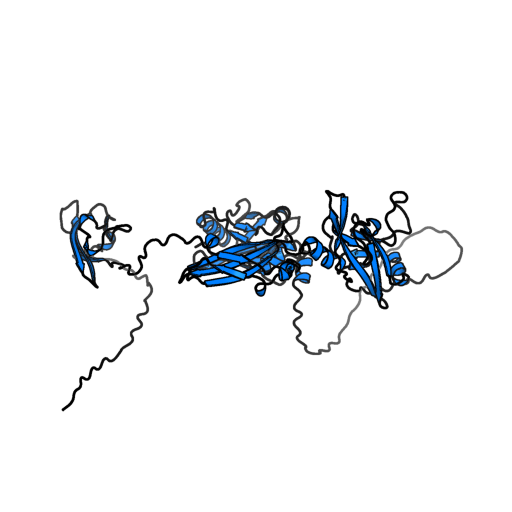 N . ASP A 1 225 ? 15.013 2.339 -33.461 1.00 92.31 225 ASP A N 1
ATOM 1743 C CA . ASP A 1 225 ? 15.004 1.330 -34.528 1.00 92.31 225 ASP A CA 1
ATOM 1744 C C . ASP A 1 225 ? 16.079 0.259 -34.326 1.00 92.31 225 ASP A C 1
ATOM 1746 O O . ASP A 1 225 ? 15.841 -0.921 -34.591 1.00 92.31 225 ASP A O 1
ATOM 1750 N N . GLN A 1 226 ? 17.227 0.639 -33.759 1.00 94.12 226 GLN A N 1
ATOM 1751 C CA . GLN A 1 226 ? 18.284 -0.298 -33.382 1.00 94.12 226 GLN A CA 1
ATOM 1752 C C . GLN A 1 226 ? 17.814 -1.298 -32.312 1.00 94.12 226 GLN A C 1
ATOM 1754 O O . GLN A 1 226 ? 18.130 -2.484 -32.413 1.00 94.12 226 GLN A O 1
ATOM 1759 N N . ALA A 1 227 ? 17.008 -0.860 -31.336 1.00 94.81 227 ALA A N 1
ATOM 1760 C CA . ALA A 1 227 ? 16.422 -1.740 -30.326 1.00 94.81 227 ALA A CA 1
ATOM 1761 C C . ALA A 1 227 ? 15.438 -2.732 -30.956 1.00 94.81 227 ALA A C 1
ATOM 1763 O O . ALA A 1 227 ? 15.551 -3.941 -30.744 1.00 94.81 227 ALA A O 1
ATOM 1764 N N . LYS A 1 228 ? 14.518 -2.235 -31.795 1.00 94.38 228 LYS A N 1
ATOM 1765 C CA . LYS A 1 228 ? 13.527 -3.056 -32.512 1.00 94.38 228 LYS A CA 1
ATOM 1766 C C . LYS A 1 228 ? 14.213 -4.095 -33.403 1.00 94.38 228 LYS A C 1
ATOM 1768 O O . LYS A 1 228 ? 13.837 -5.265 -33.374 1.00 94.38 228 LYS A O 1
ATOM 1773 N N . LYS A 1 229 ? 15.241 -3.692 -34.159 1.00 94.62 229 LYS A N 1
ATOM 1774 C CA . LYS A 1 229 ? 16.031 -4.589 -35.015 1.00 94.62 229 LYS A CA 1
ATOM 1775 C C . LYS A 1 229 ? 16.735 -5.667 -34.192 1.00 94.62 229 LYS A C 1
ATOM 1777 O O . LYS A 1 229 ? 16.585 -6.851 -34.485 1.00 94.62 229 LYS A O 1
ATOM 1782 N N . TRP A 1 230 ? 17.429 -5.273 -33.125 1.00 96.12 230 TRP A N 1
ATOM 1783 C CA . TRP A 1 230 ? 18.135 -6.219 -32.264 1.00 96.12 230 TRP A CA 1
ATOM 1784 C C . TRP A 1 230 ? 17.182 -7.232 -31.623 1.00 96.12 230 TRP A C 1
ATOM 1786 O O . TRP A 1 230 ? 17.467 -8.425 -31.630 1.00 96.12 230 TRP A O 1
ATOM 1796 N N . LEU A 1 231 ? 16.016 -6.796 -31.134 1.00 96.06 231 LEU A N 1
ATOM 1797 C CA . LEU A 1 231 ? 15.016 -7.692 -30.543 1.00 96.06 231 LEU A CA 1
ATOM 1798 C C . LEU A 1 231 ? 14.472 -8.712 -31.554 1.00 96.06 231 LEU A C 1
ATOM 1800 O O . LEU A 1 231 ? 14.213 -9.853 -31.168 1.00 96.06 231 LEU A O 1
ATOM 1804 N N . LYS A 1 232 ? 14.350 -8.358 -32.843 1.00 93.62 232 LYS A N 1
ATOM 1805 C CA . LYS A 1 232 ? 13.966 -9.304 -33.912 1.00 93.62 232 LYS A CA 1
ATOM 1806 C C . LYS A 1 232 ? 15.036 -10.368 -34.153 1.00 93.62 232 LYS A C 1
ATOM 1808 O O . LYS A 1 232 ? 14.691 -11.539 -34.291 1.00 93.62 232 LYS A O 1
ATOM 1813 N N . GLU A 1 233 ? 16.309 -9.991 -34.122 1.00 94.31 233 GLU A N 1
ATOM 1814 C CA . GLU A 1 233 ? 17.448 -10.875 -34.418 1.00 94.31 233 GLU A CA 1
ATOM 1815 C C . GLU A 1 233 ? 17.923 -11.700 -33.206 1.00 94.31 233 GLU A C 1
ATOM 1817 O O . GLU A 1 233 ? 18.440 -12.807 -33.368 1.00 94.31 233 GLU A O 1
ATOM 1822 N N . ALA A 1 234 ? 17.733 -11.197 -31.982 1.00 95.81 234 ALA A N 1
ATOM 1823 C CA . ALA A 1 234 ? 18.186 -11.847 -30.755 1.00 95.81 234 ALA A CA 1
ATOM 1824 C C . ALA A 1 234 ? 17.573 -13.246 -30.574 1.00 95.81 234 ALA A C 1
ATOM 1826 O O . ALA A 1 234 ? 16.421 -13.499 -30.939 1.00 95.81 234 ALA A O 1
ATOM 1827 N N . LYS A 1 235 ? 18.332 -14.165 -29.970 1.00 96.75 235 LYS A N 1
ATOM 1828 C CA . LYS A 1 235 ? 17.864 -15.528 -29.689 1.00 96.75 235 LYS A CA 1
ATOM 1829 C C . LYS A 1 235 ? 17.024 -15.554 -28.410 1.00 96.75 235 LYS A C 1
ATOM 1831 O O . LYS A 1 235 ? 17.247 -14.781 -27.480 1.00 96.75 235 LYS A O 1
ATOM 1836 N N . ASN A 1 236 ? 16.067 -16.478 -28.347 1.00 97.12 236 ASN A N 1
ATOM 1837 C CA . ASN A 1 236 ? 15.391 -16.787 -27.091 1.00 97.12 236 ASN A CA 1
ATOM 1838 C C . ASN A 1 236 ? 16.426 -17.224 -26.035 1.00 97.12 236 ASN A C 1
ATOM 1840 O O . ASN A 1 236 ? 17.356 -17.967 -26.353 1.00 97.12 236 ASN A O 1
ATOM 1844 N N . GLY A 1 237 ? 16.280 -16.764 -24.796 1.00 96.44 237 GLY A N 1
ATOM 1845 C CA . GLY A 1 237 ? 17.202 -17.044 -23.694 1.00 96.44 237 GLY A CA 1
ATOM 1846 C C . GLY A 1 237 ? 18.450 -16.155 -23.633 1.00 96.44 237 GLY A C 1
ATOM 1847 O O . GLY A 1 237 ? 19.236 -16.311 -22.698 1.00 96.44 237 GLY A O 1
ATOM 1848 N N . THR A 1 238 ? 18.648 -15.219 -24.572 1.00 97.50 238 THR A N 1
ATOM 1849 C CA . THR A 1 238 ? 19.752 -14.245 -24.506 1.00 97.50 238 THR A CA 1
ATOM 1850 C C . THR A 1 238 ? 19.706 -13.459 -23.192 1.00 97.50 238 THR A C 1
ATOM 1852 O O . THR A 1 238 ? 18.646 -12.993 -22.781 1.00 97.50 238 THR A O 1
ATOM 1855 N N . ILE A 1 239 ? 20.854 -13.295 -22.530 1.00 97.88 239 ILE A N 1
ATOM 1856 C CA . ILE A 1 239 ? 20.942 -12.488 -21.309 1.00 97.88 239 ILE A CA 1
ATOM 1857 C C . ILE A 1 239 ? 20.877 -11.005 -21.663 1.00 97.88 239 ILE A C 1
ATOM 1859 O O . ILE A 1 239 ? 21.597 -10.536 -22.542 1.00 97.88 239 ILE A O 1
ATOM 1863 N N . VAL A 1 240 ? 20.033 -10.277 -20.942 1.00 98.12 240 VAL A N 1
ATOM 1864 C CA . VAL A 1 240 ? 19.904 -8.820 -21.016 1.00 98.12 240 VAL A CA 1
ATOM 1865 C C . VAL A 1 240 ? 20.233 -8.202 -19.663 1.00 98.12 240 VAL A C 1
ATOM 1867 O O . VAL A 1 240 ? 20.079 -8.850 -18.622 1.00 98.12 240 VAL A O 1
ATOM 1870 N N . TYR A 1 241 ? 20.704 -6.956 -19.673 1.00 98.06 241 TYR A N 1
ATOM 1871 C CA . TYR A 1 241 ? 21.320 -6.326 -18.506 1.00 98.06 241 TYR A CA 1
ATOM 1872 C C . TYR A 1 241 ? 20.542 -5.092 -18.070 1.00 98.06 241 TYR A C 1
ATOM 1874 O O . TYR A 1 241 ? 20.554 -4.078 -18.759 1.00 98.06 241 TYR A O 1
ATOM 1882 N N . TY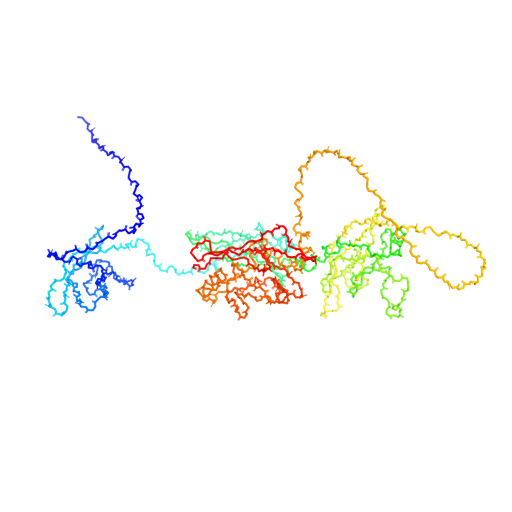R A 1 242 ? 19.880 -5.173 -16.924 1.00 97.88 242 TYR A N 1
ATOM 1883 C CA . TYR A 1 242 ? 19.213 -4.043 -16.298 1.00 97.88 242 TYR A CA 1
ATOM 1884 C C . TYR A 1 242 ? 20.238 -3.078 -15.695 1.00 97.88 242 TYR A C 1
ATOM 1886 O O . TYR A 1 242 ? 21.082 -3.472 -14.887 1.00 97.88 242 TYR A O 1
ATOM 1894 N N . ASP A 1 243 ? 20.150 -1.807 -16.066 1.00 94.62 243 ASP A N 1
ATOM 1895 C CA . ASP A 1 243 ? 20.923 -0.730 -15.464 1.00 94.62 243 ASP A CA 1
ATOM 1896 C C . ASP A 1 243 ? 20.049 0.045 -14.479 1.00 94.62 243 ASP A C 1
ATOM 1898 O O . ASP A 1 243 ? 19.087 0.716 -14.851 1.00 94.62 243 ASP A O 1
ATOM 1902 N N . TYR A 1 244 ? 20.409 -0.023 -13.199 1.00 90.12 244 TYR A N 1
ATOM 1903 C CA . TYR A 1 244 ? 19.693 0.677 -12.138 1.00 90.12 244 TYR A CA 1
ATOM 1904 C C . TYR A 1 244 ? 19.719 2.209 -12.291 1.00 90.12 244 TYR A C 1
ATOM 1906 O O . TYR A 1 244 ? 18.833 2.874 -11.767 1.00 90.12 244 TYR A O 1
ATOM 1914 N N . LYS A 1 245 ? 20.712 2.797 -12.972 1.00 89.81 245 LYS A N 1
ATOM 1915 C CA . LYS A 1 245 ? 20.812 4.260 -13.111 1.00 89.81 245 LYS A CA 1
ATOM 1916 C C . LYS A 1 245 ? 19.848 4.818 -14.150 1.00 89.81 245 LYS A C 1
ATOM 1918 O O . LYS A 1 245 ? 19.333 5.914 -13.957 1.00 89.81 245 LYS A O 1
ATOM 1923 N N . THR A 1 246 ? 19.656 4.098 -15.251 1.00 93.06 246 THR A N 1
ATOM 1924 C CA . THR A 1 246 ? 18.784 4.528 -16.353 1.00 93.06 246 THR A CA 1
ATOM 1925 C C . THR A 1 246 ? 17.415 3.861 -16.306 1.00 93.06 246 THR A C 1
ATOM 1927 O O . THR A 1 246 ? 16.483 4.363 -16.920 1.00 93.06 246 THR A O 1
ATOM 1930 N N . HIS A 1 247 ? 17.269 2.790 -15.519 1.00 95.75 247 HIS A N 1
ATOM 1931 C CA . HIS A 1 247 ? 16.065 1.968 -15.423 1.00 95.75 247 HIS A CA 1
ATOM 1932 C C . HIS A 1 247 ? 15.698 1.284 -16.743 1.00 95.75 247 HIS A C 1
ATOM 1934 O O . HIS A 1 247 ? 14.527 1.109 -17.063 1.00 95.75 247 HIS A O 1
ATOM 1940 N N . GLU A 1 248 ? 16.703 0.854 -17.501 1.00 97.69 248 GLU A N 1
ATOM 1941 C CA . GLU A 1 248 ? 16.522 0.197 -18.795 1.00 97.69 248 GLU A CA 1
ATOM 1942 C C . GLU A 1 248 ? 17.322 -1.104 -18.855 1.00 97.69 248 GLU A C 1
ATOM 1944 O O . GLU A 1 248 ? 18.333 -1.279 -18.174 1.00 97.69 248 GLU A O 1
ATOM 1949 N N . PHE A 1 249 ? 16.874 -2.025 -19.697 1.00 98.38 249 PHE A N 1
ATOM 1950 C CA . PHE A 1 249 ? 17.620 -3.211 -20.082 1.00 98.38 249 PHE A CA 1
ATOM 1951 C C . PHE A 1 249 ? 18.461 -2.914 -21.313 1.00 98.38 249 PHE A C 1
ATOM 1953 O O . PHE A 1 249 ? 17.972 -2.328 -22.276 1.00 98.38 249 PHE A O 1
ATOM 1960 N N . TYR A 1 250 ? 19.699 -3.389 -21.297 1.00 98.31 250 TYR A N 1
ATOM 1961 C CA . TYR A 1 250 ? 20.692 -3.214 -22.343 1.00 98.31 250 TYR A CA 1
ATOM 1962 C C . TYR A 1 250 ? 21.124 -4.555 -22.924 1.00 98.31 250 TYR A C 1
ATOM 1964 O O . TYR A 1 250 ? 21.060 -5.601 -22.269 1.00 98.31 250 TYR A O 1
ATOM 1972 N N . THR A 1 251 ? 21.645 -4.495 -24.144 1.00 97.25 251 THR A N 1
ATOM 1973 C CA . THR A 1 251 ? 22.269 -5.620 -24.857 1.00 97.25 251 THR A CA 1
ATOM 1974 C C . THR A 1 251 ? 23.535 -6.150 -24.182 1.00 97.25 251 THR A C 1
ATOM 1976 O O . THR A 1 251 ? 23.888 -7.313 -24.367 1.00 97.25 251 THR A O 1
ATOM 1979 N N . LYS A 1 252 ? 24.222 -5.314 -23.393 1.00 95.38 252 LYS A N 1
ATOM 1980 C CA . LYS A 1 252 ? 25.482 -5.643 -22.717 1.00 95.38 252 LYS A CA 1
ATOM 1981 C C . LYS A 1 252 ? 25.560 -5.069 -21.307 1.00 95.38 252 LYS A C 1
ATOM 1983 O O . LYS A 1 252 ? 24.979 -4.023 -20.997 1.00 95.38 252 LYS A O 1
ATOM 1988 N N . LYS A 1 253 ? 26.360 -5.731 -20.468 1.00 94.44 253 LYS A N 1
ATOM 1989 C CA . LYS A 1 253 ? 26.733 -5.234 -19.142 1.00 94.44 253 LYS A CA 1
ATOM 1990 C C . LYS A 1 253 ? 27.485 -3.911 -19.277 1.00 94.44 253 LYS A C 1
ATOM 1992 O O . LYS A 1 253 ? 28.294 -3.746 -20.183 1.00 94.44 253 LYS A O 1
ATOM 1997 N N . PHE A 1 254 ? 27.225 -2.983 -18.363 1.00 92.12 254 PHE A N 1
ATOM 1998 C CA . PHE A 1 254 ? 27.971 -1.731 -18.303 1.00 92.12 254 PHE A CA 1
ATOM 1999 C C . PHE A 1 254 ? 29.447 -1.990 -17.969 1.00 92.12 254 PHE A C 1
ATOM 2001 O O . PHE A 1 254 ? 29.747 -2.683 -16.992 1.00 92.12 254 PHE A O 1
ATOM 2008 N N . ASP A 1 255 ? 30.349 -1.413 -18.762 1.00 91.50 255 ASP A N 1
ATOM 2009 C CA . ASP A 1 255 ? 31.791 -1.444 -18.534 1.00 91.50 255 ASP A CA 1
ATOM 2010 C C . ASP A 1 255 ? 32.306 -0.030 -18.237 1.00 91.50 255 ASP A C 1
ATOM 2012 O O . ASP A 1 255 ? 32.305 0.848 -19.096 1.00 91.50 255 ASP A O 1
ATOM 2016 N N . ASN A 1 256 ? 32.802 0.179 -17.015 1.00 87.94 256 ASN A N 1
ATOM 2017 C CA . ASN A 1 256 ? 33.392 1.453 -16.599 1.00 87.94 256 ASN A CA 1
ATOM 2018 C C . ASN A 1 256 ? 34.624 1.844 -17.431 1.00 87.94 256 ASN A C 1
ATOM 2020 O O . ASN A 1 256 ? 34.970 3.023 -17.470 1.00 87.94 256 ASN A O 1
ATOM 2024 N N . LYS A 1 257 ? 35.315 0.878 -18.050 1.00 93.19 257 LYS A N 1
ATOM 2025 C CA . LYS A 1 257 ? 36.480 1.137 -18.907 1.00 93.19 257 LYS A CA 1
ATOM 2026 C C . LYS A 1 257 ? 36.078 1.598 -20.306 1.00 93.19 257 LYS A C 1
ATOM 2028 O O . LYS A 1 257 ? 36.877 2.256 -20.963 1.00 93.19 257 LYS A O 1
ATOM 2033 N N . ASN A 1 258 ? 34.857 1.284 -20.738 1.00 91.69 258 ASN A N 1
ATOM 2034 C CA . ASN A 1 258 ? 34.306 1.699 -22.022 1.00 91.69 258 ASN A CA 1
ATOM 2035 C C . ASN A 1 258 ? 32.856 2.204 -21.865 1.00 91.69 258 ASN A C 1
ATOM 2037 O O . ASN A 1 258 ? 31.910 1.548 -22.306 1.00 91.69 258 ASN A O 1
ATOM 2041 N N . PRO A 1 259 ? 32.653 3.373 -21.227 1.00 84.62 259 PRO A N 1
ATOM 2042 C CA . PRO A 1 259 ? 31.314 3.878 -20.919 1.00 84.62 259 PRO A CA 1
ATOM 2043 C C . PRO A 1 259 ? 30.489 4.248 -22.164 1.00 84.62 259 PRO A C 1
ATOM 2045 O O . PRO A 1 259 ? 29.269 4.338 -22.064 1.00 84.62 259 PRO A O 1
ATOM 2048 N N . ASN A 1 260 ? 31.142 4.431 -23.318 1.00 88.19 260 ASN A N 1
ATOM 2049 C CA . ASN A 1 260 ? 30.529 4.818 -24.591 1.00 88.19 260 ASN A CA 1
ATOM 2050 C C . ASN A 1 260 ? 30.509 3.658 -25.608 1.00 88.19 260 ASN A C 1
ATOM 2052 O O . ASN A 1 260 ? 30.583 3.908 -26.810 1.00 88.19 260 ASN A O 1
ATOM 2056 N N . ASP A 1 261 ? 30.456 2.400 -25.149 1.00 89.25 261 ASP A N 1
ATOM 2057 C CA . ASP A 1 261 ? 30.337 1.236 -26.037 1.00 89.25 261 ASP A CA 1
ATOM 2058 C C . ASP A 1 261 ? 29.096 1.375 -26.938 1.00 89.25 261 ASP A C 1
ATOM 2060 O O . ASP A 1 261 ? 27.964 1.245 -26.473 1.00 89.25 261 ASP A O 1
ATOM 2064 N N . SER A 1 262 ? 29.308 1.611 -28.236 1.00 88.12 262 SER A N 1
ATOM 2065 C CA . SER A 1 262 ? 28.238 1.764 -29.228 1.00 88.12 262 SER A CA 1
ATOM 2066 C C . SER A 1 262 ? 27.392 0.500 -29.407 1.00 88.12 262 SER A C 1
ATOM 2068 O O . SER A 1 262 ? 26.273 0.566 -29.913 1.00 88.12 262 SER A O 1
ATOM 2070 N N . GLU A 1 263 ? 27.906 -0.661 -28.999 1.00 91.44 263 GLU A N 1
ATOM 2071 C CA . GLU A 1 263 ? 27.166 -1.923 -29.019 1.00 91.44 263 GLU A CA 1
ATOM 2072 C C . GLU A 1 263 ? 26.305 -2.123 -27.763 1.00 91.44 263 GLU A C 1
ATOM 2074 O O . GLU A 1 263 ? 25.505 -3.064 -27.708 1.00 91.44 263 GLU A O 1
ATOM 2079 N N . ARG A 1 264 ? 26.435 -1.245 -26.759 1.00 94.69 264 ARG A N 1
ATOM 2080 C CA . ARG A 1 264 ? 25.582 -1.204 -25.572 1.00 94.69 264 ARG A CA 1
ATOM 2081 C C . ARG A 1 264 ? 24.488 -0.154 -25.752 1.00 94.69 264 ARG A C 1
ATOM 2083 O O . ARG A 1 264 ? 24.691 1.030 -25.510 1.00 94.69 264 ARG A O 1
ATOM 2090 N N . PHE A 1 265 ? 23.286 -0.609 -26.070 1.00 95.25 265 PHE A N 1
ATOM 2091 C CA . PHE A 1 265 ? 22.111 0.250 -26.224 1.00 95.25 265 PHE A CA 1
ATOM 2092 C C . PHE A 1 265 ? 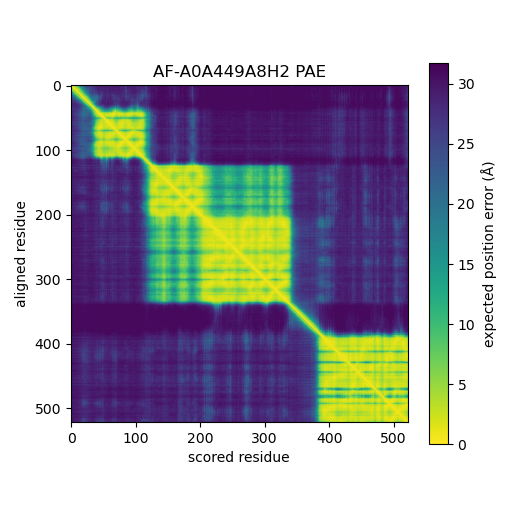20.900 -0.347 -25.506 1.00 95.25 265 PHE A C 1
ATOM 2094 O O . PHE A 1 265 ? 20.842 -1.556 -25.256 1.00 95.25 265 PHE A O 1
ATOM 2101 N N . ALA A 1 266 ? 19.969 0.523 -25.119 1.00 97.06 266 ALA A N 1
ATOM 2102 C CA . ALA A 1 266 ? 18.767 0.149 -24.390 1.00 97.06 266 ALA A CA 1
ATOM 2103 C C . ALA A 1 266 ? 17.757 -0.537 -25.322 1.00 97.06 266 ALA A C 1
ATOM 2105 O O . ALA A 1 266 ? 17.606 -0.147 -26.479 1.00 97.06 266 ALA A O 1
ATOM 2106 N N . ILE A 1 267 ? 17.074 -1.565 -24.820 1.00 98.06 267 ILE A N 1
ATOM 2107 C CA . ILE A 1 267 ? 16.158 -2.411 -25.602 1.00 98.06 267 ILE A CA 1
ATOM 2108 C C . ILE A 1 267 ? 14.761 -2.511 -24.991 1.00 98.06 267 ILE A C 1
ATOM 2110 O O . ILE A 1 267 ? 13.767 -2.489 -25.712 1.00 98.06 267 ILE A O 1
ATOM 2114 N N . LEU A 1 268 ? 14.672 -2.583 -23.665 1.00 97.81 268 LEU A N 1
ATOM 2115 C CA . LEU A 1 268 ? 13.420 -2.657 -22.917 1.00 97.81 268 LEU A CA 1
ATOM 2116 C C . LEU A 1 268 ? 13.526 -1.718 -21.722 1.00 97.81 268 LEU A C 1
ATOM 2118 O O . LEU A 1 268 ? 14.616 -1.529 -21.186 1.00 97.81 268 LEU A O 1
ATOM 2122 N N . LYS A 1 269 ? 12.407 -1.193 -21.245 1.00 97.25 269 LYS A N 1
ATOM 2123 C CA . LYS A 1 269 ? 12.349 -0.480 -19.967 1.00 97.25 269 LYS A CA 1
ATOM 2124 C C . LYS A 1 269 ? 11.073 -0.839 -19.214 1.00 97.25 269 LYS A C 1
ATOM 2126 O O . LYS A 1 269 ? 10.040 -1.036 -19.853 1.00 97.25 269 LYS A O 1
ATOM 2131 N N . PRO A 1 270 ? 11.109 -0.974 -17.881 1.00 96.69 270 PRO A N 1
ATOM 2132 C CA . PRO A 1 270 ? 9.891 -1.058 -17.094 1.00 96.69 270 PRO A CA 1
ATOM 2133 C C . PRO A 1 270 ? 9.088 0.236 -17.227 1.00 96.69 270 PRO A C 1
ATOM 2135 O O . PRO A 1 270 ? 9.661 1.327 -17.227 1.00 96.69 270 PRO A O 1
ATOM 2138 N N . LYS A 1 271 ? 7.759 0.137 -17.287 1.00 92.69 271 LYS A N 1
ATOM 2139 C CA . LYS A 1 271 ? 6.891 1.329 -17.339 1.00 92.69 271 LYS A CA 1
ATOM 2140 C C . LYS A 1 271 ? 6.879 2.120 -16.030 1.00 92.69 271 LYS A C 1
ATOM 2142 O O . LYS A 1 271 ? 6.499 3.289 -16.004 1.00 92.69 271 LYS A O 1
ATOM 2147 N N . GLN A 1 272 ? 7.291 1.480 -14.939 1.00 92.38 272 GLN A N 1
ATOM 2148 C CA . GLN A 1 272 ? 7.434 2.085 -13.620 1.00 92.38 272 GLN A CA 1
ATOM 2149 C C . GLN A 1 272 ? 8.852 1.898 -13.097 1.00 92.38 272 GLN A C 1
ATOM 2151 O O . GLN A 1 272 ? 9.476 0.865 -13.305 1.00 92.38 272 GLN A O 1
ATOM 2156 N N . THR A 1 273 ? 9.359 2.883 -12.366 1.00 90.00 273 THR A N 1
ATOM 2157 C CA . THR A 1 273 ? 10.690 2.795 -11.769 1.00 90.00 273 THR A CA 1
ATOM 2158 C C . THR A 1 273 ? 10.665 1.894 -10.530 1.00 90.00 273 THR A C 1
ATOM 2160 O O . THR A 1 273 ? 9.914 2.184 -9.596 1.00 90.00 273 THR A O 1
ATOM 2163 N N . PRO A 1 274 ? 11.485 0.829 -10.465 1.00 90.69 274 PRO A N 1
ATOM 2164 C CA . PRO A 1 274 ? 11.586 0.017 -9.261 1.00 90.69 274 PRO A CA 1
ATOM 2165 C C . PRO A 1 274 ? 12.238 0.797 -8.119 1.00 90.69 274 PRO A C 1
ATOM 2167 O O . PRO A 1 274 ? 13.058 1.694 -8.326 1.00 90.69 274 PRO A O 1
ATOM 2170 N N . LYS A 1 275 ? 11.882 0.427 -6.886 1.00 90.44 275 LYS A N 1
ATOM 2171 C CA . LYS A 1 275 ? 12.477 1.005 -5.677 1.00 90.44 275 LYS A CA 1
ATOM 2172 C C . LYS A 1 275 ? 13.984 0.783 -5.624 1.00 90.44 275 LYS A C 1
ATOM 2174 O O . LYS A 1 275 ? 14.527 -0.152 -6.212 1.00 90.44 275 LYS A O 1
ATOM 2179 N N . TRP A 1 276 ? 14.654 1.638 -4.854 1.00 90.75 276 TRP A N 1
ATOM 2180 C CA . TRP A 1 276 ? 16.095 1.547 -4.675 1.00 90.75 276 TRP A CA 1
ATOM 2181 C C . TRP A 1 276 ? 16.526 0.158 -4.201 1.00 90.75 276 TRP A C 1
ATOM 2183 O O . TRP A 1 276 ? 15.960 -0.399 -3.262 1.00 90.75 276 TRP A O 1
ATOM 2193 N N . GLY A 1 277 ? 17.530 -0.395 -4.883 1.00 90.44 277 GLY A N 1
ATOM 2194 C CA . GLY A 1 277 ? 18.072 -1.719 -4.600 1.00 90.44 277 GLY A CA 1
ATOM 2195 C C . GLY A 1 277 ? 17.259 -2.889 -5.158 1.00 90.44 277 GLY A C 1
ATOM 2196 O O . GLY A 1 277 ? 17.717 -4.017 -5.006 1.00 90.44 277 GLY A O 1
ATOM 2197 N N . ILE A 1 278 ? 16.113 -2.659 -5.808 1.00 95.50 278 ILE A N 1
ATOM 2198 C CA . ILE A 1 278 ? 15.327 -3.700 -6.484 1.00 95.50 278 ILE A CA 1
ATOM 2199 C C . ILE A 1 278 ? 15.738 -3.771 -7.958 1.00 95.50 278 ILE A C 1
ATOM 2201 O O . ILE A 1 278 ? 15.544 -2.832 -8.728 1.00 95.50 278 ILE A O 1
ATOM 2205 N N . GLU A 1 279 ? 16.308 -4.903 -8.354 1.00 96.19 279 GLU A N 1
ATOM 2206 C CA . GLU A 1 279 ? 16.770 -5.174 -9.719 1.00 96.19 279 GLU A CA 1
ATOM 2207 C C . GLU A 1 279 ? 16.395 -6.606 -10.117 1.00 96.19 279 GLU A C 1
ATOM 2209 O O . GLU A 1 279 ? 16.086 -7.434 -9.258 1.00 96.19 279 GLU A O 1
ATOM 2214 N N . THR A 1 280 ? 16.459 -6.949 -11.401 1.00 97.44 280 THR A N 1
ATOM 2215 C CA . THR A 1 280 ? 16.261 -8.339 -11.835 1.00 97.44 280 THR A CA 1
ATOM 2216 C C . THR A 1 280 ? 17.497 -9.205 -11.592 1.00 97.44 280 THR A C 1
ATOM 2218 O O . THR A 1 280 ? 18.620 -8.713 -11.469 1.00 97.44 280 THR A O 1
ATOM 2221 N N . ALA A 1 281 ? 17.300 -10.517 -11.567 1.00 97.19 281 ALA A N 1
ATOM 2222 C CA . ALA A 1 281 ? 18.354 -11.505 -11.744 1.00 97.19 281 ALA A CA 1
ATOM 2223 C C . ALA A 1 281 ? 17.894 -12.612 -12.701 1.00 97.19 281 ALA A C 1
ATOM 2225 O O . ALA A 1 281 ? 16.708 -12.938 -12.762 1.00 97.19 281 ALA A O 1
ATOM 2226 N N . SER A 1 282 ? 18.827 -13.206 -13.445 1.00 94.94 282 SER A N 1
ATOM 2227 C CA . SER A 1 282 ? 18.541 -14.357 -14.305 1.00 94.94 282 SER A CA 1
ATOM 2228 C C . SER A 1 282 ? 17.951 -15.520 -13.484 1.00 94.94 282 SER A C 1
ATOM 2230 O O . SER A 1 282 ? 18.329 -15.696 -12.323 1.00 94.94 282 SER A O 1
ATOM 2232 N N . PRO A 1 283 ? 17.064 -16.359 -14.051 1.00 93.50 283 PRO A N 1
ATOM 2233 C CA . PRO A 1 283 ? 16.504 -17.529 -13.364 1.00 93.50 283 PRO A CA 1
ATOM 2234 C C . PRO A 1 283 ? 17.559 -18.476 -12.773 1.00 93.50 283 PRO A C 1
ATOM 2236 O O . PRO A 1 283 ? 17.339 -19.065 -11.714 1.00 93.50 283 PRO A O 1
ATOM 2239 N N . ASP A 1 284 ? 18.738 -18.548 -13.395 1.00 92.19 284 ASP A N 1
ATOM 2240 C CA . ASP A 1 284 ? 19.846 -19.410 -12.960 1.00 92.19 284 ASP A CA 1
ATOM 2241 C C . ASP A 1 284 ? 20.674 -18.795 -11.817 1.00 92.19 284 ASP A C 1
ATOM 2243 O O . ASP A 1 284 ? 21.654 -19.394 -11.364 1.00 92.19 284 ASP A O 1
ATOM 2247 N N . ALA A 1 285 ? 20.311 -17.594 -11.350 1.00 89.94 285 ALA A N 1
ATOM 2248 C CA . ALA A 1 285 ? 21.035 -16.894 -10.302 1.00 89.94 285 ALA A CA 1
ATOM 2249 C C . ALA A 1 285 ? 21.095 -17.724 -9.015 1.00 89.94 285 ALA A C 1
ATOM 2251 O O . ALA A 1 285 ? 20.073 -18.194 -8.501 1.00 89.94 285 ALA A O 1
ATOM 2252 N N . LYS A 1 286 ? 22.314 -17.858 -8.483 1.00 88.00 286 LYS A N 1
ATOM 2253 C CA . LYS A 1 286 ? 22.621 -18.511 -7.206 1.00 88.00 286 LYS A CA 1
ATOM 2254 C C . LYS A 1 286 ? 23.017 -17.463 -6.177 1.00 88.00 286 LYS A C 1
ATOM 2256 O O . LYS A 1 286 ? 23.735 -16.524 -6.522 1.00 88.00 286 LYS A O 1
ATOM 2261 N N . GLN A 1 287 ? 22.581 -17.639 -4.929 1.00 85.69 287 GLN A N 1
ATOM 2262 C CA . GLN A 1 287 ? 22.899 -16.711 -3.837 1.00 85.69 287 GLN A CA 1
ATOM 2263 C C . GLN A 1 287 ? 24.397 -16.400 -3.774 1.00 85.69 287 GLN A C 1
ATOM 2265 O O . GLN A 1 287 ? 25.237 -17.276 -3.974 1.00 85.69 287 GLN A O 1
ATOM 2270 N N . GLY A 1 288 ? 24.727 -15.136 -3.516 1.00 77.50 288 GLY A N 1
ATOM 2271 C CA . GLY A 1 288 ? 26.110 -14.673 -3.385 1.00 77.50 288 GLY A CA 1
ATOM 2272 C C . GLY A 1 288 ? 26.840 -14.377 -4.701 1.00 77.50 288 GLY A C 1
ATOM 2273 O O . GLY A 1 288 ? 27.827 -13.642 -4.669 1.00 77.50 288 GLY A O 1
ATOM 2274 N N . ASN A 1 289 ? 26.361 -14.843 -5.863 1.00 85.38 289 ASN A N 1
ATOM 2275 C CA . ASN A 1 289 ? 26.988 -14.498 -7.142 1.00 85.38 289 ASN A CA 1
ATOM 2276 C C . ASN A 1 289 ? 26.457 -13.158 -7.689 1.00 85.38 289 ASN A C 1
ATOM 2278 O O . ASN A 1 289 ? 25.393 -13.082 -8.305 1.00 85.38 289 ASN A O 1
ATOM 2282 N N . LYS A 1 290 ? 27.250 -12.095 -7.504 1.00 84.06 290 LYS A N 1
ATOM 2283 C CA . LYS A 1 290 ? 26.923 -10.722 -7.928 1.00 84.06 290 LYS A CA 1
ATOM 2284 C C . LYS A 1 290 ? 26.842 -10.539 -9.446 1.00 84.06 290 LYS A C 1
ATOM 2286 O O . LYS A 1 290 ? 26.311 -9.524 -9.885 1.00 84.06 290 LYS A O 1
ATOM 2291 N N . GLU A 1 291 ? 27.344 -11.472 -10.252 1.00 87.19 291 GLU A N 1
ATOM 2292 C CA . GLU A 1 291 ? 27.308 -11.364 -11.716 1.00 87.19 291 GLU A CA 1
ATOM 2293 C C . GLU A 1 291 ? 25.894 -11.442 -12.283 1.00 87.19 291 GLU A C 1
ATOM 2295 O O . GLU A 1 291 ? 25.631 -10.859 -13.331 1.00 87.19 291 GLU A O 1
ATOM 2300 N N . PHE A 1 292 ? 24.982 -12.101 -11.565 1.00 91.44 292 PHE A N 1
ATOM 2301 C CA . PHE A 1 292 ? 23.578 -12.195 -11.950 1.00 91.44 292 PHE A CA 1
ATOM 2302 C C . PHE A 1 292 ? 22.749 -10.978 -11.543 1.00 91.44 292 PHE A C 1
ATOM 2304 O O . PHE A 1 292 ? 21.595 -10.868 -11.955 1.00 91.44 292 PHE A O 1
ATOM 2311 N N . LYS A 1 293 ? 23.301 -10.063 -10.743 1.00 93.06 293 LYS A N 1
ATOM 2312 C CA . LYS A 1 293 ? 22.598 -8.840 -10.361 1.00 93.06 293 LYS A CA 1
ATOM 2313 C C . LYS A 1 293 ? 22.354 -7.978 -11.605 1.00 93.06 293 LYS A C 1
ATOM 2315 O O . LYS A 1 293 ? 23.282 -7.743 -12.377 1.00 93.06 293 LYS A O 1
ATOM 2320 N N . GLY A 1 294 ? 21.121 -7.513 -11.779 1.00 95.62 294 GLY A N 1
ATOM 2321 C CA . GLY A 1 294 ? 20.721 -6.713 -12.932 1.00 95.62 294 GLY A CA 1
ATOM 2322 C C . GLY A 1 294 ? 20.730 -7.525 -14.226 1.00 95.62 294 GLY A C 1
ATOM 2323 O O . GLY A 1 294 ? 21.094 -7.005 -15.272 1.00 95.62 294 GLY A O 1
ATOM 2324 N N . THR A 1 295 ? 20.387 -8.813 -14.177 1.00 97.62 295 THR A N 1
ATOM 2325 C CA . THR A 1 295 ? 20.290 -9.658 -15.381 1.00 97.62 295 THR A CA 1
ATOM 2326 C C . THR A 1 295 ? 18.889 -10.233 -15.536 1.00 97.62 295 THR A C 1
ATOM 2328 O O . THR A 1 295 ? 18.150 -10.340 -14.559 1.00 97.62 295 THR A O 1
ATOM 2331 N N . ALA A 1 296 ? 18.504 -10.589 -16.754 1.00 98.25 296 ALA A N 1
ATOM 2332 C CA . ALA A 1 296 ? 17.306 -11.371 -17.051 1.00 98.25 296 ALA A CA 1
ATOM 2333 C C . ALA A 1 296 ? 17.529 -12.182 -18.336 1.00 98.25 296 ALA A C 1
ATOM 2335 O O . ALA A 1 296 ? 18.459 -11.892 -19.092 1.00 98.25 296 ALA A O 1
ATOM 2336 N N . LYS A 1 297 ? 16.694 -13.191 -18.591 1.00 98.44 297 LYS A N 1
ATOM 2337 C CA . LYS A 1 297 ? 16.696 -13.931 -19.862 1.00 98.44 297 LYS A CA 1
ATOM 2338 C C . LYS A 1 297 ? 15.623 -13.372 -20.781 1.00 98.44 297 LYS A C 1
ATOM 2340 O O . LYS A 1 297 ? 14.484 -13.237 -20.358 1.00 98.44 297 LYS A O 1
ATOM 2345 N N . LEU A 1 298 ? 15.959 -13.088 -22.031 1.00 98.00 298 LEU A N 1
ATOM 2346 C CA . LEU A 1 298 ? 14.985 -12.725 -23.053 1.00 98.00 298 LEU A CA 1
ATOM 2347 C C . LEU A 1 298 ? 14.057 -13.915 -23.325 1.00 98.00 298 LEU A C 1
ATOM 2349 O O . LEU A 1 298 ? 14.536 -15.034 -23.503 1.00 98.00 298 LEU A O 1
ATOM 2353 N N . VAL A 1 299 ? 12.752 -13.675 -23.389 1.00 97.69 299 VAL A N 1
ATOM 2354 C CA . VAL A 1 299 ? 11.752 -14.661 -23.815 1.00 97.69 299 VAL A CA 1
ATOM 2355 C C . VAL A 1 299 ? 11.190 -14.208 -25.150 1.00 97.69 299 VAL A C 1
ATOM 2357 O O . VAL A 1 299 ? 10.724 -13.076 -25.254 1.00 97.69 299 VAL A O 1
ATOM 2360 N N . LYS A 1 300 ? 11.239 -15.069 -26.165 1.00 95.56 300 LYS A N 1
ATOM 2361 C CA . LYS A 1 300 ? 10.678 -14.798 -27.492 1.00 95.56 300 LYS A CA 1
ATOM 2362 C C . LYS A 1 300 ? 9.631 -15.835 -27.862 1.00 95.56 300 LYS A C 1
ATOM 2364 O O . LYS A 1 300 ? 9.902 -17.032 -27.793 1.00 95.56 300 LYS A O 1
ATOM 2369 N N . GLU A 1 301 ? 8.483 -15.346 -28.308 1.00 93.31 301 GLU A N 1
ATOM 2370 C CA . GLU A 1 301 ? 7.380 -16.138 -28.850 1.00 93.31 301 GLU A CA 1
ATOM 2371 C C . GLU A 1 301 ? 6.894 -15.435 -30.123 1.00 93.31 301 GLU A C 1
ATOM 2373 O O . GLU A 1 301 ? 6.340 -14.340 -30.056 1.00 93.31 301 GLU A O 1
ATOM 2378 N N . GLU A 1 302 ? 7.168 -16.029 -31.289 1.00 87.94 302 GLU A N 1
ATOM 2379 C CA . GLU A 1 302 ? 6.892 -15.425 -32.603 1.00 87.94 302 GLU A CA 1
ATOM 2380 C C . GLU A 1 302 ? 7.476 -13.997 -32.733 1.00 87.94 302 GLU A C 1
ATOM 2382 O O . GLU A 1 302 ? 8.691 -13.811 -32.624 1.00 87.94 302 GLU A O 1
ATOM 2387 N N . ASN A 1 303 ? 6.616 -12.993 -32.942 1.00 90.62 303 ASN A N 1
ATOM 2388 C CA . ASN A 1 303 ? 6.961 -11.571 -33.041 1.00 90.62 303 ASN A CA 1
ATOM 2389 C C . ASN A 1 303 ? 6.868 -10.824 -31.700 1.00 90.62 303 ASN A C 1
ATOM 2391 O O . ASN A 1 303 ? 6.930 -9.592 -31.676 1.00 90.62 303 ASN A O 1
ATOM 2395 N N . LYS A 1 304 ? 6.726 -11.546 -30.585 1.00 95.94 304 LYS A N 1
ATOM 2396 C CA . LYS A 1 304 ? 6.637 -10.971 -29.245 1.00 95.94 304 LYS A CA 1
ATOM 2397 C C . LYS A 1 304 ? 7.887 -11.232 -28.428 1.00 95.94 304 LYS A C 1
ATOM 2399 O O . LYS A 1 304 ? 8.572 -12.247 -28.582 1.00 95.94 304 LYS A O 1
ATOM 2404 N N . VAL A 1 305 ? 8.152 -10.314 -27.508 1.00 97.69 305 VAL A N 1
ATOM 2405 C CA . VAL A 1 305 ? 9.292 -10.389 -26.603 1.00 97.69 305 VAL A CA 1
ATOM 2406 C C . VAL A 1 305 ? 8.911 -10.035 -25.173 1.00 97.69 305 VAL A C 1
ATOM 2408 O O . VAL A 1 305 ? 8.052 -9.194 -24.923 1.00 97.69 305 VAL A O 1
ATOM 2411 N N . GLY A 1 306 ? 9.573 -10.678 -24.225 1.00 97.94 306 GLY A N 1
ATOM 2412 C CA . GLY A 1 306 ? 9.519 -10.368 -22.805 1.00 97.94 306 GLY A CA 1
ATOM 2413 C C . GLY A 1 306 ? 10.813 -10.797 -22.126 1.00 97.94 306 GLY A C 1
ATOM 2414 O O . GLY A 1 306 ? 11.820 -11.065 -22.786 1.00 97.94 306 GLY A O 1
ATOM 2415 N N . ILE A 1 307 ? 10.786 -10.897 -20.802 1.00 98.44 307 ILE A N 1
ATOM 2416 C CA . ILE A 1 307 ? 11.901 -11.418 -20.012 1.00 98.44 307 ILE A CA 1
ATOM 2417 C C . ILE A 1 307 ? 11.434 -12.461 -19.000 1.00 98.44 307 ILE A C 1
ATOM 2419 O O . ILE A 1 307 ? 10.316 -12.409 -18.495 1.00 98.44 307 ILE A O 1
ATOM 2423 N N . GLU A 1 308 ? 12.322 -13.381 -18.658 1.00 98.25 308 GLU A N 1
ATOM 2424 C CA . GLU A 1 308 ? 12.210 -14.296 -17.532 1.00 98.25 308 GLU A CA 1
ATOM 2425 C C . GLU A 1 308 ? 13.244 -13.903 -16.474 1.00 98.25 308 GLU A C 1
ATOM 2427 O O . GLU A 1 308 ? 14.429 -13.718 -16.775 1.00 98.25 308 GLU A O 1
ATOM 2432 N N . PHE A 1 309 ? 12.790 -13.725 -15.235 1.00 98.12 309 PHE A N 1
ATOM 2433 C CA . PHE A 1 309 ? 13.584 -13.112 -14.178 1.00 98.12 309 PHE A CA 1
ATOM 2434 C C . PHE A 1 309 ? 13.182 -13.575 -12.772 1.00 98.12 309 PHE A C 1
ATOM 2436 O O . PHE A 1 309 ? 12.055 -14.002 -12.514 1.00 98.12 309 PHE A O 1
ATOM 2443 N N . LYS A 1 310 ? 14.132 -13.431 -11.851 1.00 96.38 310 LYS A N 1
ATOM 2444 C CA . LYS A 1 310 ? 13.972 -13.363 -10.395 1.00 96.38 310 LYS A CA 1
ATOM 2445 C C . LYS A 1 310 ? 14.141 -11.915 -9.942 1.00 96.38 310 LYS A C 1
ATOM 2447 O O . LYS A 1 310 ? 14.699 -11.098 -10.677 1.00 96.38 310 LYS A O 1
ATOM 2452 N N . ILE A 1 311 ? 13.736 -11.600 -8.716 1.00 96.44 311 ILE A N 1
ATOM 2453 C CA . ILE A 1 311 ? 14.112 -10.328 -8.086 1.00 96.44 311 ILE A CA 1
ATOM 2454 C C . ILE A 1 311 ? 15.409 -10.487 -7.304 1.00 96.44 311 ILE A C 1
ATOM 2456 O O . ILE A 1 311 ? 15.621 -11.471 -6.595 1.00 96.44 311 ILE A O 1
ATOM 2460 N N . SER A 1 312 ? 16.263 -9.479 -7.419 1.00 94.75 312 SER A N 1
ATOM 2461 C CA . SER A 1 312 ? 17.402 -9.242 -6.551 1.00 94.75 312 SER A CA 1
ATOM 2462 C C . SER A 1 312 ? 17.159 -7.991 -5.714 1.00 94.75 312 SER A C 1
ATOM 2464 O O . SER A 1 312 ? 16.720 -6.963 -6.233 1.00 94.75 312 SER A O 1
ATOM 2466 N N . LYS A 1 313 ? 17.445 -8.080 -4.415 1.00 93.25 313 LYS A N 1
ATOM 2467 C CA . LYS A 1 313 ? 17.420 -6.940 -3.497 1.00 93.25 313 LYS A CA 1
ATOM 2468 C C . LYS A 1 313 ? 18.823 -6.670 -2.983 1.00 93.25 313 LYS A C 1
ATOM 2470 O O . LYS A 1 313 ? 19.441 -7.536 -2.364 1.00 93.25 313 LYS A O 1
ATOM 2475 N N . TYR A 1 314 ? 19.328 -5.474 -3.244 1.00 90.56 314 TYR A N 1
ATOM 2476 C CA . TYR A 1 314 ? 20.613 -5.020 -2.742 1.00 90.56 314 TYR A CA 1
ATOM 2477 C C . TYR A 1 314 ? 20.512 -4.664 -1.258 1.00 90.56 314 TYR A C 1
ATOM 2479 O O . TYR A 1 314 ? 19.682 -3.852 -0.853 1.00 90.56 314 TYR A O 1
ATOM 2487 N N . ASN A 1 315 ? 21.385 -5.260 -0.455 1.00 86.75 315 ASN A N 1
ATOM 2488 C CA . ASN A 1 315 ? 21.582 -4.909 0.939 1.00 86.75 315 ASN A CA 1
ATOM 2489 C C . ASN A 1 315 ? 22.750 -3.911 1.030 1.00 86.75 315 ASN A C 1
ATOM 2491 O O . ASN A 1 315 ? 23.893 -4.239 0.699 1.00 86.75 315 ASN A O 1
ATOM 2495 N N . SER A 1 316 ? 22.458 -2.681 1.464 1.00 84.75 316 SER A N 1
ATOM 2496 C CA . SER A 1 316 ? 23.451 -1.611 1.633 1.00 84.75 316 SER A CA 1
ATOM 2497 C C . SER A 1 316 ? 24.514 -1.925 2.677 1.00 84.75 316 SER A C 1
ATOM 2499 O O . SER A 1 316 ? 25.658 -1.506 2.511 1.00 84.75 316 SER A O 1
ATOM 2501 N N . GLU A 1 317 ? 24.138 -2.632 3.740 1.00 85.88 317 GLU A N 1
ATOM 2502 C CA . GLU A 1 317 ? 24.996 -2.912 4.891 1.00 85.88 317 GLU A CA 1
ATOM 2503 C C . GLU A 1 317 ? 26.051 -3.953 4.522 1.00 85.88 317 GLU A C 1
ATOM 2505 O O . GLU A 1 317 ? 27.247 -3.735 4.708 1.00 85.88 317 GLU A O 1
ATOM 2510 N N . THR A 1 318 ? 25.625 -5.054 3.902 1.00 85.19 318 THR A N 1
ATOM 2511 C CA . THR A 1 318 ? 26.519 -6.149 3.496 1.00 85.19 318 THR A CA 1
ATOM 2512 C C . THR A 1 318 ? 27.131 -5.944 2.110 1.00 85.19 318 THR A C 1
ATOM 2514 O O . THR A 1 318 ? 28.047 -6.669 1.718 1.00 85.19 318 THR A O 1
ATOM 2517 N N . LYS A 1 319 ? 26.635 -4.973 1.331 1.00 84.62 319 LYS A N 1
ATOM 2518 C CA . LYS A 1 319 ? 27.000 -4.742 -0.079 1.00 84.62 319 LYS A CA 1
ATOM 2519 C C . LYS A 1 319 ? 26.830 -5.994 -0.951 1.00 84.62 319 LYS A C 1
ATOM 2521 O O . LYS A 1 319 ? 27.600 -6.228 -1.897 1.00 84.62 319 LYS A O 1
ATOM 2526 N N . THR A 1 320 ? 25.837 -6.821 -0.631 1.00 86.06 320 THR A N 1
ATOM 2527 C CA . THR A 1 320 ? 25.467 -8.036 -1.373 1.00 86.06 320 THR A CA 1
ATOM 2528 C C . THR A 1 320 ? 24.060 -7.912 -1.943 1.00 86.06 320 THR A C 1
ATOM 2530 O O . THR A 1 320 ? 23.279 -7.062 -1.528 1.00 86.06 320 THR A O 1
ATOM 2533 N N . ALA A 1 321 ? 23.745 -8.739 -2.939 1.00 88.75 321 ALA A N 1
ATOM 2534 C CA . ALA A 1 321 ? 22.386 -8.885 -3.439 1.00 88.75 321 ALA A CA 1
ATOM 2535 C C . ALA A 1 321 ? 21.820 -10.218 -2.946 1.00 88.75 321 ALA A C 1
ATOM 2537 O O . ALA A 1 321 ? 22.485 -11.246 -3.080 1.00 88.75 321 ALA A O 1
ATOM 2538 N N . ASN A 1 322 ? 20.607 -10.178 -2.402 1.00 91.00 322 ASN A N 1
ATOM 2539 C CA . ASN A 1 322 ? 19.828 -11.363 -2.070 1.00 91.00 322 ASN A CA 1
ATOM 2540 C C . ASN A 1 322 ? 18.899 -11.664 -3.240 1.00 91.00 322 ASN A C 1
ATOM 2542 O O . ASN A 1 322 ? 18.195 -10.766 -3.712 1.00 91.00 322 ASN A O 1
ATOM 2546 N N . PHE A 1 323 ? 18.898 -12.906 -3.711 1.00 91.88 323 PHE A N 1
ATOM 2547 C CA . PHE A 1 323 ? 18.007 -13.338 -4.784 1.00 91.88 323 PHE A CA 1
ATOM 2548 C C . PHE A 1 323 ? 16.750 -13.979 -4.203 1.00 91.88 323 PHE A C 1
ATOM 2550 O O . PHE A 1 323 ? 16.806 -14.664 -3.189 1.00 91.88 323 PHE A O 1
ATOM 2557 N N . PHE A 1 324 ? 15.603 -13.753 -4.827 1.00 90.69 324 PHE A N 1
ATOM 2558 C CA . PHE A 1 324 ? 14.350 -14.377 -4.417 1.00 90.69 324 PHE A CA 1
ATOM 2559 C C . PHE A 1 324 ? 14.020 -15.482 -5.413 1.00 90.69 324 PHE A C 1
ATOM 2561 O O . PHE A 1 324 ? 14.027 -15.248 -6.619 1.00 90.69 324 PHE A O 1
ATOM 2568 N N . ASP A 1 325 ? 13.761 -16.691 -4.917 1.00 85.50 325 ASP A N 1
ATOM 2569 C CA . ASP A 1 325 ? 13.733 -17.901 -5.752 1.00 85.50 325 ASP A CA 1
ATOM 2570 C C . ASP A 1 325 ? 12.580 -17.945 -6.761 1.00 85.50 325 ASP A C 1
ATOM 2572 O O . ASP A 1 325 ? 12.638 -18.695 -7.736 1.00 85.50 325 ASP A O 1
ATOM 2576 N N . MET A 1 326 ? 11.546 -17.128 -6.557 1.00 87.19 326 MET A N 1
ATOM 2577 C CA . MET A 1 326 ? 10.387 -17.064 -7.437 1.00 87.19 326 MET A CA 1
ATOM 2578 C C . MET A 1 326 ? 10.780 -16.559 -8.834 1.00 87.19 326 MET A C 1
ATOM 2580 O O . MET A 1 326 ? 11.124 -15.399 -9.026 1.00 87.19 326 MET A O 1
ATOM 2584 N N . VAL A 1 327 ? 10.668 -17.425 -9.838 1.00 93.50 327 VAL A N 1
ATOM 2585 C CA . VAL A 1 327 ? 10.855 -17.047 -11.244 1.00 93.50 327 VAL A CA 1
ATOM 2586 C C . VAL A 1 327 ? 9.530 -16.536 -11.813 1.00 93.50 327 VAL A C 1
ATOM 2588 O O . VAL A 1 327 ? 8.475 -17.146 -11.614 1.00 93.50 327 VAL A O 1
ATOM 2591 N N . LYS A 1 328 ? 9.567 -15.410 -12.527 1.00 95.19 328 LYS A N 1
ATOM 2592 C CA . LYS A 1 328 ? 8.432 -14.852 -13.272 1.00 95.19 328 LYS A CA 1
ATOM 2593 C C . LYS A 1 328 ? 8.831 -14.543 -14.708 1.00 95.19 328 LYS A C 1
ATOM 2595 O O . LYS A 1 328 ? 9.990 -14.267 -14.999 1.00 95.19 328 LYS A O 1
ATOM 2600 N N . LYS A 1 329 ? 7.830 -14.552 -15.585 1.00 97.31 329 LYS A N 1
ATOM 2601 C CA . LYS A 1 329 ? 7.910 -14.006 -16.939 1.00 97.31 329 LYS A CA 1
ATOM 2602 C C . LYS A 1 329 ? 7.171 -12.674 -16.989 1.00 97.31 329 LYS A C 1
ATOM 2604 O O . LYS A 1 329 ? 6.152 -12.525 -16.303 1.00 97.31 329 LYS A O 1
ATOM 2609 N N . SER A 1 330 ? 7.692 -11.725 -17.757 1.00 97.62 330 SER A N 1
ATOM 2610 C CA . SER A 1 330 ? 6.992 -10.482 -18.063 1.00 97.62 330 SER A CA 1
ATOM 2611 C C . SER A 1 330 ? 5.837 -10.719 -19.026 1.00 97.62 330 SER A C 1
ATOM 2613 O O . SER A 1 330 ? 5.739 -11.775 -19.653 1.00 97.62 330 SER A O 1
ATOM 2615 N N . ASN A 1 331 ? 4.979 -9.711 -19.167 1.00 96.62 331 ASN A N 1
ATOM 2616 C CA . ASN A 1 331 ? 4.051 -9.658 -20.284 1.00 96.62 331 ASN A CA 1
ATOM 2617 C C . ASN A 1 331 ? 4.854 -9.675 -21.593 1.00 96.62 331 ASN A C 1
ATOM 2619 O O . ASN A 1 331 ? 5.940 -9.089 -21.672 1.00 96.62 331 ASN A O 1
ATOM 2623 N N . LEU A 1 332 ? 4.323 -10.376 -22.591 1.00 96.75 332 LEU A N 1
ATOM 2624 C CA . LEU A 1 332 ? 4.881 -10.409 -23.936 1.00 96.75 332 LEU A CA 1
ATOM 2625 C C . LEU A 1 332 ? 4.411 -9.179 -24.712 1.00 96.75 332 LEU A C 1
ATOM 2627 O O . LEU A 1 332 ? 3.229 -8.837 -24.679 1.00 96.75 332 LEU A O 1
ATOM 2631 N N . ILE A 1 333 ? 5.341 -8.530 -25.402 1.00 96.12 333 ILE A N 1
ATOM 2632 C CA . ILE A 1 333 ? 5.136 -7.264 -26.105 1.00 96.12 333 ILE A CA 1
ATOM 2633 C C . ILE A 1 333 ? 5.422 -7.491 -27.580 1.00 96.12 333 ILE A C 1
ATOM 2635 O O . ILE A 1 333 ? 6.484 -8.012 -27.924 1.00 96.12 333 ILE A O 1
ATOM 2639 N N . ASP A 1 334 ? 4.493 -7.094 -28.443 1.00 95.44 334 ASP A N 1
ATOM 2640 C CA . ASP A 1 334 ? 4.695 -7.120 -29.888 1.00 95.44 334 ASP A CA 1
ATOM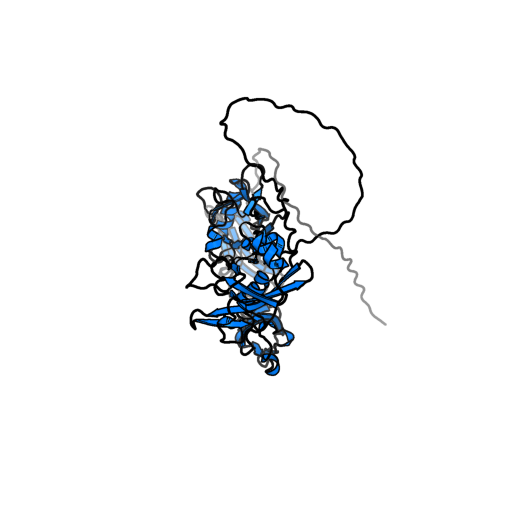 2641 C C . ASP A 1 334 ? 5.851 -6.203 -30.282 1.00 95.44 334 ASP A C 1
ATOM 2643 O O . ASP A 1 334 ? 5.906 -5.037 -29.882 1.00 95.44 334 ASP A O 1
ATOM 2647 N N . ILE A 1 335 ? 6.785 -6.726 -31.075 1.00 92.06 335 ILE A N 1
ATOM 2648 C CA . ILE A 1 335 ? 7.867 -5.920 -31.628 1.00 92.06 335 ILE A CA 1
ATOM 2649 C C . ILE A 1 335 ? 7.295 -5.117 -32.804 1.00 92.06 335 ILE A C 1
ATOM 2651 O O . ILE A 1 335 ? 6.905 -5.728 -33.802 1.00 92.06 335 ILE A O 1
ATOM 2655 N N . PRO A 1 336 ? 7.276 -3.770 -32.750 1.00 86.25 336 PRO A N 1
ATOM 2656 C CA . PRO A 1 336 ? 6.705 -2.970 -33.823 1.00 86.25 336 PRO A CA 1
ATOM 2657 C C . PRO A 1 336 ? 7.364 -3.251 -35.178 1.00 86.25 336 PRO A C 1
ATOM 2659 O O . PRO A 1 336 ? 8.571 -3.523 -35.287 1.00 86.25 336 PRO A O 1
ATOM 2662 N N . GLU A 1 337 ? 6.576 -3.146 -36.245 1.00 81.50 337 GLU A N 1
ATOM 2663 C CA . GLU A 1 337 ? 7.127 -3.126 -37.592 1.00 81.50 337 GLU A CA 1
ATOM 2664 C C . GLU A 1 337 ? 8.027 -1.901 -37.762 1.00 81.50 337 GLU A C 1
ATOM 2666 O O . GLU A 1 337 ? 7.689 -0.781 -37.373 1.00 81.50 337 GLU A O 1
ATOM 2671 N N . ILE A 1 338 ? 9.215 -2.136 -38.315 1.00 78.25 338 ILE A N 1
ATOM 2672 C CA . ILE A 1 338 ? 10.120 -1.047 -38.663 1.00 78.25 338 ILE A CA 1
ATOM 2673 C C . ILE A 1 338 ? 9.588 -0.545 -39.997 1.00 78.25 338 ILE A C 1
ATOM 2675 O O . ILE A 1 338 ? 9.610 -1.298 -40.969 1.00 78.25 338 ILE A O 1
ATOM 2679 N N . LYS A 1 339 ? 9.073 0.688 -40.041 1.00 61.84 339 LYS A N 1
ATOM 2680 C CA . LYS A 1 339 ? 8.722 1.320 -41.313 1.00 61.84 339 LYS A CA 1
ATOM 2681 C C . LYS A 1 339 ? 10.021 1.517 -42.083 1.00 61.84 339 LYS A C 1
ATOM 2683 O O . LYS A 1 339 ? 10.769 2.448 -41.808 1.00 61.84 339 LYS A O 1
ATOM 2688 N N . THR A 1 340 ? 10.316 0.619 -43.012 1.00 46.12 340 THR A N 1
ATOM 2689 C CA . THR A 1 340 ? 11.349 0.843 -44.015 1.00 46.12 340 THR A CA 1
ATOM 2690 C C . THR A 1 340 ? 10.900 2.014 -44.874 1.00 46.12 340 THR A C 1
ATOM 2692 O O . THR A 1 340 ? 10.071 1.855 -45.764 1.00 46.12 340 THR A O 1
ATOM 2695 N N . THR A 1 341 ? 11.424 3.208 -44.605 1.00 40.00 341 THR A N 1
ATOM 2696 C CA . THR A 1 341 ? 11.558 4.216 -45.653 1.00 40.00 341 THR A CA 1
ATOM 2697 C C . THR A 1 341 ? 12.501 3.612 -46.682 1.00 40.00 341 THR A C 1
ATOM 2699 O O . THR A 1 341 ? 13.690 3.427 -46.419 1.00 40.00 341 THR A O 1
ATOM 2702 N N . GLU A 1 342 ? 11.941 3.204 -47.818 1.00 36.34 342 GLU A N 1
ATOM 2703 C CA . GLU A 1 342 ? 12.709 2.747 -48.964 1.00 36.34 342 GLU A CA 1
ATOM 2704 C C . GLU A 1 342 ? 13.767 3.795 -49.309 1.00 36.34 342 GLU A C 1
ATOM 2706 O O . GLU A 1 342 ? 13.479 4.960 -49.589 1.00 36.34 342 GLU A O 1
ATOM 2711 N N . SER A 1 343 ? 15.018 3.353 -49.258 1.00 36.59 343 SER A N 1
ATOM 2712 C CA . SER A 1 343 ? 16.142 4.038 -49.863 1.00 36.59 343 SER A CA 1
ATOM 2713 C C . SER A 1 343 ? 15.932 4.005 -51.376 1.00 36.59 343 SER A C 1
ATOM 2715 O O . SER A 1 343 ? 16.177 2.984 -52.021 1.00 36.59 343 SER A O 1
ATOM 2717 N N . ALA A 1 344 ? 15.447 5.105 -51.950 1.00 33.03 344 ALA A N 1
ATOM 2718 C CA . ALA A 1 344 ? 15.562 5.330 -53.380 1.00 33.03 344 ALA A CA 1
ATOM 2719 C C . ALA A 1 344 ? 17.036 5.624 -53.682 1.00 33.03 344 ALA A C 1
ATOM 2721 O O . ALA A 1 344 ? 17.547 6.713 -53.419 1.00 33.03 344 ALA A O 1
ATOM 2722 N N . GLY A 1 345 ? 17.734 4.621 -54.210 1.00 33.88 345 GLY A N 1
ATOM 2723 C CA . GLY A 1 345 ? 19.012 4.834 -54.864 1.00 33.88 345 GLY A CA 1
ATOM 2724 C C . GLY A 1 345 ? 18.831 5.730 -56.089 1.00 33.88 345 GLY A C 1
ATOM 2725 O O . GLY A 1 345 ? 18.035 5.424 -56.970 1.00 33.88 345 GLY A O 1
ATOM 2726 N N . ALA A 1 346 ? 19.610 6.804 -56.165 1.00 30.55 346 ALA A N 1
ATOM 2727 C CA . ALA A 1 346 ? 19.957 7.451 -57.422 1.00 30.55 346 ALA A CA 1
ATOM 2728 C C . ALA A 1 346 ? 21.348 8.077 -57.287 1.00 30.55 346 ALA A C 1
ATOM 2730 O O . ALA A 1 346 ? 21.543 9.142 -56.707 1.00 30.55 346 ALA A O 1
ATOM 2731 N N . ASN A 1 347 ? 22.325 7.358 -57.830 1.00 33.97 347 ASN A N 1
ATOM 2732 C CA . ASN A 1 347 ? 23.593 7.909 -58.274 1.00 33.97 347 ASN A CA 1
ATOM 2733 C C . ASN A 1 347 ? 23.311 8.866 -59.446 1.00 33.97 347 ASN A C 1
ATOM 2735 O O . ASN A 1 347 ? 22.835 8.398 -60.477 1.00 33.97 347 ASN A O 1
ATOM 2739 N N . SER A 1 348 ? 23.665 10.148 -59.334 1.00 29.27 348 SER A N 1
ATOM 2740 C CA . SER A 1 348 ? 24.187 10.937 -60.462 1.00 29.27 348 SER A CA 1
ATOM 2741 C C . SER A 1 348 ? 24.740 12.286 -59.999 1.00 29.27 348 SER A C 1
ATOM 2743 O O . SER A 1 348 ? 24.060 13.059 -59.331 1.00 29.27 348 SER A O 1
ATOM 2745 N N . ASN A 1 349 ? 25.982 12.539 -60.413 1.00 32.69 349 ASN A N 1
ATOM 2746 C CA . ASN A 1 349 ? 26.685 13.819 -60.451 1.00 32.69 349 ASN A CA 1
ATOM 2747 C C . ASN A 1 349 ? 25.815 15.020 -60.863 1.00 32.69 349 ASN A C 1
ATOM 2749 O O . ASN A 1 349 ? 25.000 14.898 -61.774 1.00 32.69 349 ASN A O 1
ATOM 2753 N N . GLY A 1 350 ? 26.185 16.205 -60.363 1.00 28.03 350 GLY A N 1
ATOM 2754 C CA . GLY A 1 350 ? 26.186 17.411 -61.195 1.00 28.03 350 GLY A CA 1
ATOM 2755 C C . GLY A 1 350 ? 25.435 18.630 -60.664 1.00 28.03 350 GLY A C 1
ATOM 2756 O O . GLY A 1 350 ? 24.246 18.783 -60.900 1.00 28.03 350 GLY A O 1
ATOM 2757 N N . THR A 1 351 ? 26.235 19.559 -60.139 1.00 26.33 351 THR A N 1
ATOM 2758 C CA . THR A 1 351 ? 26.154 21.011 -60.384 1.00 26.33 351 THR A CA 1
ATOM 2759 C C . THR A 1 351 ? 25.328 21.889 -59.434 1.00 26.33 351 THR A C 1
ATOM 2761 O O . THR A 1 351 ? 24.166 21.665 -59.120 1.00 26.33 351 THR A O 1
ATOM 2764 N N . ILE A 1 352 ? 26.046 22.928 -59.010 1.00 31.86 352 ILE A N 1
ATOM 2765 C CA . ILE A 1 352 ? 25.708 24.112 -58.227 1.00 31.86 352 ILE A CA 1
ATOM 2766 C C . ILE A 1 352 ? 24.707 24.987 -58.995 1.00 31.86 352 ILE A C 1
ATOM 2768 O O . ILE A 1 352 ? 24.957 25.267 -60.160 1.00 31.86 352 ILE A O 1
ATOM 2772 N N . ASP A 1 353 ? 23.648 25.469 -58.335 1.00 25.69 353 ASP A N 1
ATOM 2773 C CA . ASP A 1 353 ? 23.330 26.904 -58.330 1.00 25.69 353 ASP A CA 1
ATOM 2774 C C . ASP A 1 353 ? 22.312 27.302 -57.248 1.00 25.69 353 ASP A C 1
ATOM 2776 O O . ASP A 1 353 ? 21.363 26.597 -56.908 1.00 25.69 353 ASP A O 1
ATOM 2780 N N . THR A 1 354 ? 22.613 28.458 -56.668 1.00 28.73 354 THR A N 1
ATOM 2781 C CA . THR A 1 354 ? 21.981 29.179 -55.555 1.00 28.73 354 THR A CA 1
ATOM 2782 C C . THR A 1 354 ? 20.623 29.841 -55.917 1.00 28.73 354 THR A C 1
ATOM 2784 O O . THR A 1 354 ? 20.206 29.811 -57.071 1.00 28.73 354 THR A O 1
ATOM 2787 N N . PRO A 1 355 ? 19.891 30.420 -54.935 1.00 47.44 355 PRO A N 1
ATOM 2788 C CA . PRO A 1 355 ? 18.428 30.435 -54.880 1.00 47.44 355 PRO A CA 1
ATOM 2789 C C . PRO A 1 355 ? 17.803 31.763 -55.327 1.00 47.44 355 PRO A C 1
ATOM 2791 O O . PRO A 1 355 ? 18.412 32.812 -55.130 1.00 47.44 355 PRO A O 1
ATOM 2794 N N . ASN A 1 356 ? 16.533 31.753 -55.767 1.00 25.50 356 ASN A N 1
ATOM 2795 C CA . ASN A 1 356 ? 15.600 32.827 -55.398 1.00 25.50 356 ASN A CA 1
ATOM 2796 C C . ASN A 1 356 ? 14.111 32.586 -55.732 1.00 25.50 356 ASN A C 1
ATOM 2798 O O . ASN A 1 356 ? 13.770 32.213 -56.846 1.00 25.50 356 ASN A O 1
ATOM 2802 N N . SER A 1 357 ? 13.277 33.028 -54.779 1.00 26.42 357 SER A N 1
ATOM 2803 C CA . SER A 1 357 ? 12.029 33.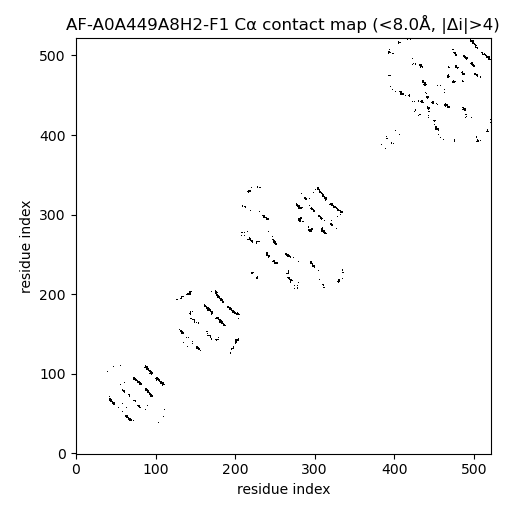805 -54.935 1.00 26.42 357 SER A CA 1
ATOM 2804 C C . SER A 1 357 ? 10.715 33.174 -55.443 1.00 26.42 357 SER A C 1
ATOM 2806 O O . SER A 1 357 ? 10.635 32.632 -56.536 1.00 26.42 357 SER A O 1
ATOM 2808 N N . GLY A 1 358 ? 9.638 33.453 -54.681 1.00 25.97 358 GLY A N 1
ATOM 2809 C CA . GLY A 1 358 ? 8.224 33.459 -55.117 1.00 25.97 358 GLY A CA 1
ATOM 2810 C C . GLY A 1 358 ? 7.378 32.372 -54.441 1.00 25.97 358 GLY A C 1
ATOM 2811 O O . GLY A 1 358 ? 7.425 31.230 -54.860 1.00 25.97 358 GLY A O 1
ATOM 2812 N N . LYS A 1 359 ? 6.757 32.563 -53.268 1.00 26.39 359 LYS A N 1
ATOM 2813 C CA . LYS A 1 359 ? 5.554 33.357 -52.919 1.00 26.39 359 LYS A CA 1
ATOM 2814 C C . LYS A 1 359 ? 4.256 32.908 -53.630 1.00 26.39 359 LYS A C 1
ATOM 2816 O O . LYS A 1 359 ? 4.130 33.099 -54.832 1.00 26.39 359 LYS A O 1
ATOM 2821 N N . SER A 1 360 ? 3.291 32.491 -52.790 1.00 26.88 360 SER A N 1
ATOM 2822 C CA . SER A 1 360 ? 1.838 32.319 -53.036 1.00 26.88 360 SER A CA 1
ATOM 2823 C C . SER A 1 360 ? 1.473 31.034 -53.819 1.00 26.88 360 SER A C 1
ATOM 2825 O O . SER A 1 360 ? 2.241 30.611 -54.662 1.00 26.88 360 SER A O 1
ATOM 2827 N N . GLU A 1 361 ? 0.399 30.273 -53.578 1.00 27.52 361 GLU A N 1
ATOM 2828 C CA . GLU A 1 361 ? -0.957 30.555 -53.091 1.00 27.52 361 GLU A CA 1
ATOM 2829 C C . GLU A 1 361 ? -1.591 29.310 -52.420 1.00 27.52 361 GLU A C 1
ATOM 2831 O O . GLU A 1 361 ? -1.243 28.167 -52.713 1.00 27.52 361 GLU A O 1
ATOM 2836 N N . LYS A 1 362 ? -2.575 29.544 -51.540 1.00 32.88 362 LYS A N 1
ATOM 2837 C CA . LYS A 1 362 ? -3.640 28.577 -51.201 1.00 32.88 362 LYS A CA 1
ATOM 2838 C C . LYS A 1 362 ? -4.524 28.340 -52.438 1.00 32.88 362 LYS A C 1
ATOM 2840 O O . LYS A 1 362 ? -4.751 29.288 -53.183 1.00 32.88 362 LYS A O 1
ATOM 2845 N N . PRO A 1 363 ? -5.197 27.183 -52.528 1.00 29.44 363 PRO A N 1
ATOM 2846 C CA . PRO A 1 363 ? -6.650 27.265 -52.379 1.00 29.44 363 PRO A CA 1
ATOM 2847 C C . PRO A 1 363 ? -7.277 26.160 -51.521 1.00 29.44 363 PRO A C 1
ATOM 2849 O O . PRO A 1 363 ? -6.763 25.062 -51.336 1.00 29.44 363 PRO A O 1
ATOM 2852 N N . GLN A 1 364 ? -8.421 26.558 -50.978 1.00 29.98 364 GLN A N 1
ATOM 2853 C CA . GLN A 1 364 ? -9.458 25.800 -50.291 1.00 29.98 364 GLN A CA 1
ATOM 2854 C C . GLN A 1 364 ? -10.317 25.015 -51.295 1.00 29.98 364 GLN A C 1
ATOM 2856 O O . GLN A 1 364 ? -10.431 25.420 -52.448 1.00 29.98 364 GLN A O 1
ATOM 2861 N N . GLY A 1 365 ? -11.018 24.002 -50.784 1.00 24.31 365 GLY A N 1
ATOM 2862 C CA . GLY A 1 365 ? -12.159 23.332 -51.418 1.00 24.31 365 GLY A CA 1
ATOM 2863 C C . GLY A 1 365 ? -11.938 21.821 -51.432 1.00 24.31 365 GLY A C 1
ATOM 2864 O O . GLY A 1 365 ? -10.845 21.363 -51.728 1.00 24.31 365 GLY A O 1
ATOM 2865 N N . ASP A 1 366 ? -12.867 20.948 -51.086 1.00 26.14 366 ASP A N 1
ATOM 2866 C CA . ASP A 1 366 ? -14.236 21.049 -50.601 1.00 26.14 366 ASP A CA 1
ATOM 2867 C C . ASP A 1 366 ? -14.573 19.636 -50.087 1.00 26.14 366 ASP A C 1
ATOM 2869 O O . ASP A 1 366 ? -14.121 18.636 -50.649 1.00 26.14 366 ASP A O 1
ATOM 2873 N N . GLN A 1 367 ? -15.358 19.537 -49.015 1.00 35.53 367 GLN A N 1
ATOM 2874 C CA . GLN A 1 367 ? -16.140 18.329 -48.725 1.00 35.53 367 GLN A CA 1
ATOM 2875 C C . GLN A 1 367 ? -17.343 18.272 -49.685 1.00 35.53 367 GLN A C 1
ATOM 2877 O O . GLN A 1 367 ? -17.864 19.321 -50.062 1.00 35.53 367 GLN A O 1
ATOM 2882 N N . PRO A 1 368 ? -17.841 17.074 -50.038 1.00 37.28 368 PRO A N 1
ATOM 2883 C CA . PRO A 1 368 ? -18.980 16.503 -49.299 1.00 37.28 368 PRO A CA 1
ATOM 2884 C C . PRO A 1 368 ? -18.843 14.981 -49.093 1.00 37.28 368 PRO A C 1
ATOM 2886 O O . PRO A 1 368 ? -18.254 14.283 -49.905 1.00 37.28 368 PRO A O 1
ATOM 2889 N N . GLY A 1 369 ? -19.231 14.440 -47.933 1.00 25.14 369 GLY A N 1
ATOM 2890 C CA . GLY A 1 369 ? -20.572 13.870 -47.705 1.00 25.14 369 GLY A CA 1
ATOM 2891 C C . GLY A 1 369 ? -20.525 12.370 -48.036 1.00 25.14 369 GLY A C 1
ATOM 2892 O O . GLY A 1 369 ? -20.209 12.002 -49.152 1.00 25.14 369 GLY A O 1
ATOM 2893 N N . GLY A 1 370 ? -20.681 11.424 -47.116 1.00 25.06 370 GLY A N 1
ATOM 2894 C CA . GLY A 1 370 ? -21.798 11.212 -46.203 1.00 25.06 370 GLY A CA 1
ATOM 2895 C C . GLY A 1 370 ? -22.238 9.756 -46.416 1.00 25.06 370 GLY A C 1
ATOM 2896 O O . GLY A 1 370 ? -22.415 9.336 -47.554 1.00 25.06 370 GLY A O 1
ATOM 2897 N N . GLY A 1 371 ? -22.355 8.960 -45.354 1.00 23.12 371 GLY A N 1
ATOM 2898 C CA . GLY A 1 371 ? -22.678 7.537 -45.496 1.00 23.12 371 GLY A CA 1
ATOM 2899 C C . GLY A 1 371 ? -22.652 6.795 -44.172 1.00 23.12 371 GLY A C 1
ATOM 2900 O O . GLY A 1 371 ? -21.680 6.136 -43.833 1.00 23.12 371 GLY A O 1
ATOM 2901 N N . ASN A 1 372 ? -23.730 6.971 -43.418 1.00 27.64 372 ASN A N 1
ATOM 2902 C CA . ASN A 1 372 ? -24.013 6.358 -42.131 1.00 27.64 372 ASN A CA 1
ATOM 2903 C C . ASN A 1 372 ? -24.461 4.896 -42.326 1.00 27.64 372 ASN A C 1
ATOM 2905 O O . ASN A 1 372 ? -25.309 4.640 -43.180 1.00 27.64 372 ASN A O 1
ATOM 2909 N N . ALA A 1 373 ? -23.985 3.967 -41.496 1.00 26.05 373 ALA A N 1
ATOM 2910 C CA . ALA A 1 373 ? -24.656 2.689 -41.262 1.00 26.05 373 ALA A CA 1
ATOM 2911 C C . ALA A 1 373 ? -24.422 2.234 -39.815 1.00 26.05 373 ALA A C 1
ATOM 2913 O O . ALA A 1 373 ? -23.319 1.872 -39.415 1.00 26.05 373 ALA A O 1
ATOM 2914 N N . ASN A 1 374 ? -25.508 2.291 -39.046 1.00 27.61 374 ASN A N 1
ATOM 2915 C CA . ASN A 1 374 ? -25.667 1.719 -37.716 1.00 27.61 374 ASN A CA 1
ATOM 2916 C C . ASN A 1 374 ? -25.452 0.198 -37.729 1.00 27.61 374 ASN A C 1
ATOM 2918 O O . ASN A 1 374 ? -26.005 -0.496 -38.578 1.00 27.61 374 ASN A O 1
ATOM 2922 N N . SER A 1 375 ? -24.801 -0.315 -36.685 1.00 26.30 375 SER A N 1
ATOM 2923 C CA . SER A 1 375 ? -25.054 -1.657 -36.158 1.00 26.30 375 SER A CA 1
ATOM 2924 C C . SER A 1 375 ? -24.894 -1.639 -34.638 1.00 26.30 375 SER A C 1
ATOM 2926 O O . SER A 1 375 ? -23.798 -1.521 -34.100 1.00 26.30 375 SER A O 1
ATOM 2928 N N . SER A 1 376 ? -26.052 -1.720 -33.994 1.00 27.81 376 SER A N 1
ATOM 2929 C CA . SER A 1 376 ? -26.362 -2.165 -32.635 1.00 27.81 376 SER A CA 1
ATOM 2930 C C . SER A 1 376 ? -25.290 -2.950 -31.864 1.00 27.81 376 SER A C 1
ATOM 2932 O O . SER A 1 376 ? -24.867 -4.020 -32.288 1.00 27.81 376 SER A O 1
ATOM 2934 N N . GLY A 1 377 ? -25.008 -2.459 -30.653 1.00 24.83 377 GLY A N 1
ATOM 2935 C CA . GLY A 1 377 ? -25.289 -3.171 -29.401 1.00 24.83 377 GLY A CA 1
ATOM 2936 C C . GLY A 1 377 ? -24.510 -4.450 -29.096 1.00 24.83 377 GLY A C 1
ATOM 2937 O O . GLY A 1 377 ? -24.920 -5.535 -29.488 1.00 24.83 377 GLY A O 1
ATOM 2938 N N . ALA A 1 378 ? -23.508 -4.324 -28.227 1.00 23.55 378 ALA A N 1
ATOM 2939 C CA . ALA A 1 378 ? -23.270 -5.300 -27.170 1.00 23.55 378 ALA A CA 1
ATOM 2940 C C . ALA A 1 378 ? -22.658 -4.576 -25.967 1.00 23.55 378 ALA A C 1
ATOM 2942 O O . ALA A 1 378 ? -21.527 -4.092 -26.010 1.00 23.55 378 ALA A O 1
ATOM 2943 N N . GLU A 1 379 ? -23.455 -4.475 -24.907 1.00 34.25 379 GLU A N 1
ATOM 2944 C CA . GLU A 1 379 ? -22.977 -4.234 -23.557 1.00 34.25 379 GLU A CA 1
ATOM 2945 C C . GLU A 1 379 ? -21.878 -5.248 -23.233 1.00 34.25 379 GLU A C 1
ATOM 2947 O O . GLU A 1 379 ? -22.090 -6.456 -23.282 1.00 34.25 379 GLU A O 1
ATOM 2952 N N . ASN A 1 380 ? -20.703 -4.750 -22.877 1.00 25.69 380 ASN A N 1
ATOM 2953 C CA . ASN A 1 380 ? -19.840 -5.429 -21.930 1.00 25.69 380 ASN A CA 1
ATOM 2954 C C . ASN A 1 380 ? -19.123 -4.341 -21.147 1.00 25.69 380 ASN A C 1
ATOM 2956 O O . ASN A 1 380 ? -18.254 -3.638 -21.664 1.00 25.69 380 ASN A O 1
ATOM 2960 N N . GLY A 1 381 ? -19.563 -4.166 -19.901 1.00 31.77 381 GLY A N 1
ATOM 2961 C CA . GLY A 1 381 ? -18.900 -3.325 -18.924 1.00 31.77 381 GLY A CA 1
ATOM 2962 C C . GLY A 1 381 ? -17.464 -3.799 -18.761 1.00 31.77 381 GLY A C 1
ATOM 2963 O O . GLY A 1 381 ? -17.196 -4.776 -18.068 1.00 31.77 381 GLY A O 1
ATOM 2964 N N . ASN A 1 382 ? -16.541 -3.097 -19.411 1.00 29.34 382 ASN A N 1
ATOM 2965 C CA . ASN A 1 382 ? -15.128 -3.224 -19.124 1.00 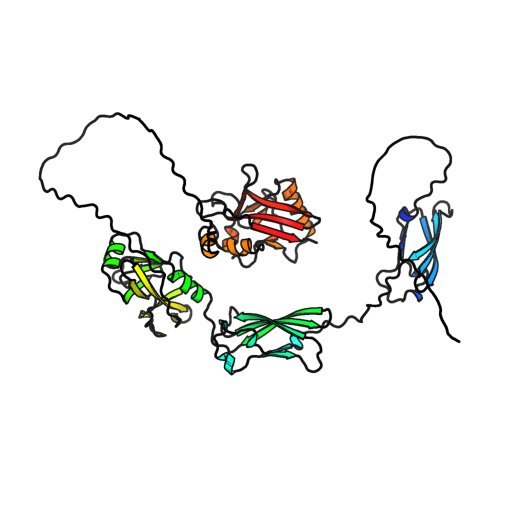29.34 382 ASN A CA 1
ATOM 2966 C C . ASN A 1 382 ? -14.911 -2.540 -17.775 1.00 29.34 382 ASN A C 1
ATOM 2968 O O . ASN A 1 382 ? -14.746 -1.323 -17.687 1.00 29.34 382 ASN A O 1
ATOM 2972 N N . VAL A 1 383 ? -14.994 -3.326 -16.703 1.00 32.34 383 VAL A N 1
ATOM 2973 C CA . VAL A 1 383 ? -14.480 -2.921 -15.399 1.00 32.34 383 VAL A CA 1
ATOM 2974 C C . VAL A 1 383 ? -12.976 -2.755 -15.586 1.00 32.34 383 VAL A C 1
ATOM 2976 O O . VAL A 1 383 ? -12.225 -3.727 -15.579 1.00 32.34 383 VAL A O 1
ATOM 2979 N N . LEU A 1 384 ? -12.550 -1.515 -15.837 1.00 34.38 384 LEU A N 1
ATOM 2980 C CA . LEU A 1 384 ? -11.146 -1.131 -15.807 1.00 34.38 384 LEU A CA 1
ATOM 2981 C C . LEU A 1 384 ? -10.579 -1.568 -14.456 1.00 34.38 384 LEU A C 1
ATOM 2983 O O . LEU A 1 384 ? -11.132 -1.253 -13.401 1.00 34.38 384 LEU A O 1
ATOM 2987 N N . ASN A 1 385 ? -9.497 -2.336 -14.505 1.00 43.09 385 ASN A N 1
ATOM 2988 C CA . ASN A 1 385 ? -8.834 -2.854 -13.322 1.00 43.09 385 ASN A CA 1
ATOM 2989 C C . ASN A 1 385 ? -8.359 -1.667 -12.459 1.00 43.09 385 ASN A C 1
ATOM 2991 O O . ASN A 1 385 ? -7.866 -0.672 -12.995 1.00 43.09 385 ASN A O 1
ATOM 2995 N N . GLU A 1 386 ? -8.475 -1.746 -11.128 1.00 45.84 386 GLU A N 1
ATOM 2996 C CA . GLU A 1 386 ? -8.107 -0.651 -10.203 1.00 45.84 386 GLU A CA 1
ATOM 2997 C C . GLU A 1 386 ? -6.669 -0.127 -10.426 1.00 45.84 386 GLU A C 1
ATOM 2999 O O . GLU A 1 386 ? -6.365 1.043 -10.169 1.00 45.84 386 GLU A O 1
ATOM 3004 N N . ASN A 1 387 ? -5.791 -0.981 -10.960 1.00 52.34 387 ASN A N 1
ATOM 3005 C CA . ASN A 1 387 ? -4.402 -0.664 -11.281 1.00 52.34 387 ASN A CA 1
ATOM 3006 C C . ASN A 1 387 ? -4.216 0.218 -12.529 1.00 52.34 387 ASN A C 1
ATOM 3008 O O . ASN A 1 387 ? -3.202 0.910 -12.598 1.00 52.34 387 ASN A O 1
ATOM 3012 N N . ASP A 1 388 ? -5.165 0.250 -13.468 1.00 58.19 388 ASP A N 1
ATOM 3013 C CA . ASP A 1 388 ? -5.028 1.019 -14.715 1.00 58.19 388 ASP A CA 1
ATOM 3014 C C . ASP A 1 388 ? -5.398 2.494 -14.512 1.00 58.19 388 ASP A C 1
ATOM 3016 O O . ASP A 1 388 ? -4.699 3.392 -14.982 1.00 58.19 388 ASP A O 1
ATOM 3020 N N . ILE A 1 389 ? -6.448 2.773 -13.729 1.00 66.75 389 ILE A N 1
ATOM 3021 C CA . ILE A 1 389 ? -6.905 4.149 -13.474 1.00 66.75 389 ILE A CA 1
ATOM 3022 C C . ILE A 1 389 ? -5.888 4.905 -12.609 1.00 66.75 389 ILE A C 1
ATOM 3024 O O . ILE A 1 389 ? -5.548 6.045 -12.928 1.00 66.75 389 ILE A O 1
ATOM 3028 N N . SER A 1 390 ? -5.342 4.275 -11.560 1.00 70.88 390 SER A N 1
ATOM 3029 C CA . SER A 1 390 ? -4.400 4.930 -10.635 1.00 70.88 390 SER A CA 1
ATOM 3030 C C . SER A 1 390 ? -3.111 5.422 -11.310 1.00 70.88 390 SER A C 1
ATOM 3032 O O . SER A 1 390 ? -2.592 6.478 -10.948 1.00 70.88 390 SER A O 1
ATOM 3034 N N . GLN A 1 391 ? -2.624 4.719 -12.337 1.00 73.38 391 GLN A N 1
ATOM 3035 C CA . GLN A 1 391 ? -1.400 5.085 -13.063 1.00 73.38 391 GLN A CA 1
ATOM 3036 C C . GLN A 1 391 ? -1.567 6.293 -13.986 1.00 73.38 391 GLN A C 1
ATOM 3038 O O . GLN A 1 391 ? -0.581 6.966 -14.318 1.00 73.38 391 GLN A O 1
ATOM 3043 N N . THR A 1 392 ? -2.805 6.599 -14.376 1.00 85.75 392 THR A N 1
ATOM 3044 C CA . THR A 1 392 ? -3.112 7.797 -15.162 1.00 85.75 392 THR A CA 1
ATOM 3045 C C . THR A 1 392 ? -3.169 9.058 -14.305 1.00 85.75 392 THR A C 1
ATOM 3047 O O . THR A 1 392 ? -3.202 10.146 -14.867 1.00 85.75 392 THR A O 1
ATOM 3050 N N . LEU A 1 393 ? -3.133 8.956 -12.970 1.00 90.38 393 LEU A N 1
ATOM 3051 C CA . LEU A 1 393 ? -3.292 10.082 -12.042 1.00 90.38 393 LEU A CA 1
ATOM 3052 C C . LEU A 1 393 ? -2.016 10.911 -11.852 1.00 90.38 393 LEU A C 1
ATOM 3054 O O . LEU A 1 393 ? -0.902 10.388 -11.893 1.00 90.38 393 LEU A O 1
ATOM 3058 N N . MET A 1 394 ? -2.179 12.208 -11.562 1.00 91.00 394 MET A N 1
ATOM 3059 C CA . MET A 1 394 ? -1.077 13.090 -11.152 1.00 91.00 394 MET A CA 1
ATOM 3060 C C . MET A 1 394 ? -0.421 12.629 -9.845 1.00 91.00 394 MET A C 1
ATOM 3062 O O . MET A 1 394 ? 0.783 12.802 -9.676 1.00 91.00 394 MET A O 1
ATOM 3066 N N . ILE A 1 395 ? -1.209 12.077 -8.916 1.00 94.00 395 ILE A N 1
ATOM 3067 C CA . ILE A 1 395 ? -0.733 11.477 -7.662 1.00 94.00 395 ILE A CA 1
ATOM 3068 C C . ILE A 1 395 ? -1.462 10.135 -7.476 1.00 94.00 395 ILE A C 1
ATOM 3070 O O . ILE A 1 395 ? -2.592 10.128 -6.973 1.00 94.00 395 ILE A O 1
ATOM 3074 N N . PRO A 1 396 ? -0.858 9.010 -7.903 1.00 92.31 396 PRO A N 1
ATOM 3075 C CA . PRO A 1 396 ? -1.456 7.676 -7.800 1.00 92.31 396 PRO A CA 1
ATOM 3076 C C . PRO A 1 396 ? -1.846 7.276 -6.372 1.00 92.31 396 PRO A C 1
ATOM 3078 O O . PRO A 1 396 ? -2.854 6.601 -6.162 1.00 92.31 396 PRO A O 1
ATOM 3081 N N . GLU A 1 397 ? -1.102 7.745 -5.370 1.00 93.38 397 GLU A N 1
ATOM 3082 C CA . GLU A 1 397 ? -1.296 7.429 -3.951 1.00 93.38 397 GLU A CA 1
ATOM 3083 C C . GLU A 1 397 ? -2.619 7.965 -3.388 1.00 93.38 397 GLU A C 1
ATOM 3085 O O . GLU A 1 397 ? -3.068 7.512 -2.337 1.00 93.38 397 GLU A O 1
ATOM 3090 N N . LEU A 1 398 ? -3.284 8.888 -4.094 1.00 94.50 398 LEU A N 1
ATOM 3091 C CA . LEU A 1 398 ? -4.626 9.348 -3.735 1.00 94.50 398 LEU A CA 1
ATOM 3092 C C . LEU A 1 398 ? -5.717 8.340 -4.100 1.00 94.50 398 LEU A C 1
ATOM 3094 O O . LEU A 1 398 ? -6.795 8.401 -3.509 1.00 94.50 398 LEU A O 1
ATOM 3098 N N . TYR A 1 399 ? -5.471 7.426 -5.045 1.00 93.69 399 TYR A N 1
ATOM 3099 C CA . TYR A 1 399 ? -6.512 6.560 -5.600 1.00 93.69 399 TYR A CA 1
ATOM 3100 C C . TYR A 1 399 ? -7.111 5.627 -4.553 1.00 93.69 399 TYR A C 1
ATOM 3102 O O . TYR A 1 399 ? -8.312 5.672 -4.303 1.00 93.69 399 TYR A O 1
ATOM 3110 N N . LYS A 1 400 ? -6.275 4.829 -3.883 1.00 90.00 400 LYS A N 1
ATOM 3111 C CA . LYS A 1 400 ? -6.738 3.820 -2.922 1.00 90.00 400 LYS A CA 1
ATOM 3112 C C . LYS A 1 400 ? -7.455 4.434 -1.704 1.00 90.00 400 LYS A C 1
ATOM 3114 O O . LYS A 1 400 ? -8.560 3.984 -1.391 1.00 90.00 400 LYS A O 1
ATOM 3119 N N . PRO A 1 401 ? -6.924 5.484 -1.041 1.00 92.50 401 PRO A N 1
ATOM 3120 C CA . PRO A 1 401 ? -7.655 6.179 0.019 1.00 92.50 401 PRO A CA 1
ATOM 3121 C C . PRO A 1 401 ? -8.970 6.791 -0.475 1.00 92.50 401 PRO A C 1
ATOM 3123 O O . PRO A 1 401 ? -9.978 6.709 0.225 1.00 92.50 401 PRO A O 1
ATOM 3126 N N . SER A 1 402 ? -8.995 7.327 -1.702 1.00 93.75 402 SER A N 1
ATOM 3127 C CA . SER A 1 402 ? -10.218 7.896 -2.277 1.00 93.75 402 SER A CA 1
ATOM 3128 C C . SER A 1 402 ? -11.279 6.848 -2.576 1.00 93.75 402 SER A C 1
ATOM 3130 O O . SER A 1 402 ? -12.441 7.055 -2.236 1.00 93.75 402 SER A O 1
ATOM 3132 N N . LEU A 1 403 ? -10.884 5.706 -3.138 1.00 89.44 403 LEU A N 1
ATOM 3133 C CA . LEU A 1 403 ? -11.779 4.587 -3.426 1.00 89.44 403 LEU A CA 1
ATOM 3134 C C . LEU A 1 403 ? -12.403 4.014 -2.148 1.00 89.44 403 LEU A C 1
ATOM 3136 O O . LEU A 1 403 ? -13.581 3.678 -2.127 1.00 89.44 403 LEU A O 1
ATOM 3140 N N . SER A 1 404 ? -11.633 3.964 -1.058 1.00 86.00 404 SER A N 1
ATOM 3141 C CA . SER A 1 404 ? -12.131 3.512 0.249 1.00 86.00 404 SER A CA 1
ATOM 3142 C C . SER A 1 404 ? -12.957 4.555 1.016 1.00 86.00 404 SER A C 1
ATOM 3144 O O . SER A 1 404 ? -13.417 4.263 2.120 1.00 86.00 404 SER A O 1
ATOM 3146 N N . GLY A 1 405 ? -13.116 5.772 0.477 1.00 89.50 405 GLY A N 1
ATOM 3147 C CA . GLY A 1 405 ? -13.795 6.879 1.157 1.00 89.50 405 GLY A CA 1
ATOM 3148 C C . GLY A 1 405 ? -13.088 7.335 2.437 1.00 89.50 405 GLY A C 1
ATOM 3149 O O . GLY A 1 405 ? -13.724 7.871 3.340 1.00 89.50 405 GLY A O 1
ATOM 3150 N N . LYS A 1 406 ? -11.777 7.094 2.546 1.00 93.25 406 LYS A N 1
ATOM 3151 C CA . LYS A 1 406 ? -10.945 7.398 3.717 1.00 93.25 406 LYS A CA 1
ATOM 3152 C C . LYS A 1 406 ? -9.701 8.145 3.262 1.00 93.25 406 LYS A C 1
ATOM 3154 O O . LYS A 1 406 ? -8.595 7.639 3.372 1.00 93.25 406 LYS A O 1
ATOM 3159 N N . LEU A 1 407 ? -9.880 9.330 2.688 1.00 96.88 407 LEU A N 1
ATOM 3160 C CA . LEU A 1 407 ? -8.758 10.181 2.286 1.00 96.88 407 LEU A CA 1
ATOM 3161 C C . LEU A 1 407 ? -8.334 11.126 3.416 1.00 96.88 407 LEU A C 1
ATOM 3163 O O . LEU A 1 407 ? -7.149 11.428 3.567 1.00 96.88 407 LEU A O 1
ATOM 3167 N N . PHE A 1 408 ? -9.303 11.568 4.213 1.00 97.31 408 PHE A N 1
ATOM 3168 C CA . PHE A 1 408 ? -9.121 12.501 5.314 1.00 97.31 408 PHE A CA 1
ATOM 3169 C C . PHE A 1 408 ? -9.326 11.818 6.668 1.00 97.31 408 PHE A C 1
ATOM 3171 O O . PHE A 1 408 ? -10.115 10.881 6.792 1.00 97.31 408 PHE A O 1
ATOM 3178 N N . VAL A 1 409 ? -8.642 12.304 7.698 1.00 95.62 409 VAL A N 1
ATOM 3179 C CA . VAL A 1 409 ? -8.750 11.826 9.082 1.00 95.62 409 VAL A CA 1
ATOM 3180 C C . VAL A 1 409 ? -9.002 13.014 9.996 1.00 95.62 409 VAL A C 1
ATOM 3182 O O . VAL A 1 409 ? -8.393 14.069 9.821 1.00 95.62 409 VAL A O 1
ATOM 3185 N N . VAL A 1 410 ? -9.900 12.834 10.965 1.00 95.19 410 VAL A N 1
ATOM 3186 C CA . VAL A 1 410 ? -10.105 13.786 12.063 1.00 95.19 410 VAL A CA 1
ATOM 3187 C C . VAL A 1 410 ? -9.056 13.510 13.136 1.00 95.19 410 VAL A C 1
ATOM 3189 O O . VAL A 1 410 ? -8.933 12.381 13.604 1.00 95.19 410 VAL A O 1
ATOM 3192 N N . GLU A 1 411 ? -8.284 14.523 13.507 1.00 92.00 411 GLU A N 1
ATOM 3193 C CA . GLU A 1 411 ? -7.212 14.394 14.497 1.00 92.00 411 GLU A CA 1
ATOM 3194 C C . GLU A 1 411 ? -7.791 14.273 15.917 1.00 92.00 411 GLU A C 1
ATOM 3196 O O . GLU A 1 411 ? -8.608 15.100 16.320 1.00 92.00 411 GLU A O 1
ATOM 3201 N N . GLU A 1 412 ? -7.350 13.259 16.675 1.00 81.94 412 GLU A N 1
ATOM 3202 C CA . GLU A 1 412 ? -7.931 12.855 17.973 1.00 81.94 412 GLU A CA 1
ATOM 3203 C C . GLU A 1 412 ? -7.955 13.984 19.019 1.00 81.94 412 GLU A C 1
ATOM 3205 O O . GLU A 1 412 ? -8.927 14.122 19.755 1.00 81.94 412 GLU A O 1
ATOM 3210 N N . GLU A 1 413 ? -6.931 14.838 19.028 1.00 81.12 413 GLU A N 1
ATOM 3211 C CA . GLU A 1 413 ? -6.757 15.919 20.010 1.00 81.12 413 GLU A CA 1
ATOM 3212 C C . GLU A 1 413 ? -7.401 17.251 19.584 1.00 81.12 413 GLU A C 1
ATOM 3214 O O . GLU A 1 413 ? -7.242 18.275 20.255 1.00 81.12 413 GLU A O 1
ATOM 3219 N N . THR A 1 414 ? -8.103 17.296 18.443 1.00 85.19 414 THR A N 1
ATOM 3220 C CA . THR A 1 414 ? -8.680 18.556 17.954 1.00 85.19 414 THR A CA 1
ATOM 3221 C C . THR A 1 414 ? -10.099 18.785 18.459 1.00 85.19 414 THR A C 1
ATOM 3223 O O . THR A 1 414 ? -10.960 17.908 18.423 1.00 85.19 414 THR A O 1
ATOM 3226 N N . ASN A 1 415 ? -10.383 20.029 18.851 1.00 90.81 415 ASN A N 1
ATOM 3227 C CA . ASN A 1 415 ? -11.733 20.480 19.157 1.00 90.81 415 ASN A CA 1
ATOM 3228 C C . ASN A 1 415 ? -12.649 20.353 17.923 1.00 90.81 415 ASN A C 1
ATOM 3230 O O . ASN A 1 415 ? -12.595 21.171 17.000 1.00 90.81 415 ASN A O 1
ATOM 3234 N N . LYS A 1 416 ? -13.536 19.350 17.933 1.00 92.25 416 LYS A N 1
ATOM 3235 C CA . LYS A 1 416 ? -14.514 19.102 16.859 1.00 92.25 416 LYS A CA 1
ATOM 3236 C C . LYS A 1 416 ? -15.399 20.318 16.563 1.00 92.25 416 LYS A C 1
ATOM 3238 O O . LYS A 1 416 ? -15.770 20.529 15.412 1.00 92.25 416 LYS A O 1
ATOM 3243 N N . GLY A 1 417 ? -15.682 21.160 17.560 1.00 93.44 417 GLY A N 1
ATOM 3244 C CA . GLY A 1 417 ? -16.451 22.394 17.385 1.00 93.44 417 GLY A CA 1
ATOM 3245 C C . GLY A 1 417 ? -15.778 23.406 16.453 1.00 93.44 417 GLY A C 1
ATOM 3246 O O . GLY A 1 417 ? -16.464 24.099 15.701 1.00 93.44 417 GLY A O 1
ATOM 3247 N N . ASP A 1 418 ? -14.446 23.469 16.439 1.00 92.25 418 ASP A N 1
ATOM 3248 C CA . ASP A 1 418 ? -13.706 24.348 15.525 1.00 92.25 418 ASP A CA 1
ATOM 3249 C C . ASP A 1 418 ? -13.679 23.791 14.097 1.00 92.25 418 ASP A C 1
ATOM 3251 O O . ASP A 1 418 ? -13.737 24.559 13.132 1.00 92.25 418 ASP A O 1
ATOM 3255 N N . ILE A 1 419 ? -13.675 22.462 13.955 1.00 95.75 419 ILE A N 1
ATOM 3256 C CA . ILE A 1 419 ? -13.816 21.785 12.661 1.00 95.75 419 ILE A CA 1
ATOM 3257 C C . ILE A 1 419 ? -15.205 22.065 12.074 1.00 95.75 419 ILE A C 1
ATOM 3259 O O . ILE A 1 419 ? -15.295 22.518 10.934 1.00 95.75 419 ILE A O 1
ATOM 3263 N N . ILE A 1 420 ? -16.269 21.876 12.866 1.00 96.06 420 ILE A N 1
ATOM 3264 C CA . ILE A 1 420 ? -17.666 22.173 12.496 1.00 96.06 420 ILE A CA 1
ATOM 3265 C C . ILE A 1 420 ? -17.786 23.618 12.003 1.00 96.06 420 ILE A C 1
ATOM 3267 O O . ILE A 1 420 ? -18.211 23.855 10.872 1.00 96.06 420 ILE A O 1
ATOM 3271 N N . LYS A 1 421 ? -17.315 24.593 12.796 1.00 94.19 421 LYS A N 1
ATOM 3272 C CA . LYS A 1 421 ? -17.316 26.014 12.402 1.00 94.19 421 LYS A CA 1
ATOM 3273 C C . LYS A 1 421 ? -16.571 26.247 11.089 1.00 94.19 421 LYS A C 1
ATOM 3275 O O . LYS A 1 421 ? -17.026 27.030 10.256 1.00 94.19 421 LYS A O 1
ATOM 3280 N N . GLY A 1 422 ? -15.428 25.589 10.902 1.00 94.31 422 GLY A N 1
ATOM 3281 C CA . GLY A 1 422 ? -14.627 25.715 9.692 1.00 94.31 422 GLY A CA 1
ATOM 3282 C C . GLY A 1 422 ? -15.309 25.147 8.444 1.00 94.31 422 GLY A C 1
ATOM 3283 O O . GLY A 1 422 ? -15.272 25.783 7.388 1.00 94.31 422 GLY A O 1
ATOM 3284 N N . LEU A 1 423 ? -15.961 23.989 8.560 1.00 95.50 423 LEU A N 1
ATOM 3285 C CA . LEU A 1 423 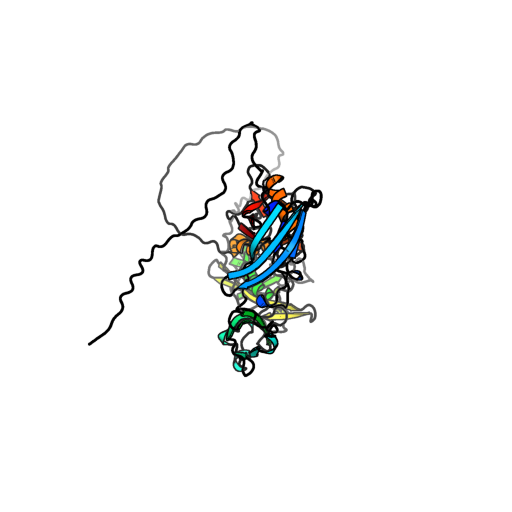? -16.720 23.362 7.473 1.00 95.50 423 LEU A CA 1
ATOM 3286 C C . LEU A 1 423 ? -17.994 24.153 7.144 1.00 95.50 423 LEU A C 1
ATOM 3288 O O . LEU A 1 423 ? -18.261 24.411 5.970 1.00 95.50 423 LEU A O 1
ATOM 3292 N N . ASP A 1 424 ? -18.724 24.634 8.151 1.00 94.62 424 ASP A N 1
ATOM 3293 C CA . ASP A 1 424 ? -19.884 25.513 7.959 1.00 94.62 424 ASP A CA 1
ATOM 3294 C C . ASP A 1 424 ? -19.500 26.833 7.279 1.00 94.62 424 ASP A C 1
ATOM 3296 O O . ASP A 1 424 ? -20.220 27.334 6.409 1.00 94.62 424 ASP A O 1
ATOM 3300 N N . GLU A 1 425 ? -18.349 27.407 7.635 1.00 93.38 425 GLU A N 1
ATOM 3301 C CA . GLU A 1 425 ? -17.825 28.591 6.955 1.00 93.38 425 GLU A CA 1
ATOM 3302 C C . GLU A 1 425 ? -17.437 28.286 5.503 1.00 93.38 425 GLU A C 1
ATOM 3304 O O . GLU A 1 425 ? -17.695 29.118 4.628 1.00 93.38 425 GLU A O 1
ATOM 3309 N N . ALA A 1 426 ? -16.866 27.113 5.213 1.00 91.94 426 ALA A N 1
ATOM 3310 C CA . ALA A 1 426 ? -16.553 26.699 3.843 1.00 91.94 426 ALA A CA 1
ATOM 3311 C C . ALA A 1 426 ? -17.826 26.582 2.985 1.00 91.94 426 ALA A C 1
ATOM 3313 O O . ALA A 1 426 ? -17.843 27.039 1.838 1.00 91.94 426 ALA A O 1
ATOM 3314 N N . ILE A 1 427 ? -18.912 26.059 3.563 1.00 91.75 427 ILE A N 1
ATOM 3315 C CA . ILE A 1 427 ? -20.238 25.994 2.932 1.00 91.75 427 ILE A CA 1
ATOM 3316 C C . ILE A 1 427 ? -20.758 27.399 2.619 1.00 91.75 427 ILE A C 1
ATOM 3318 O O . ILE A 1 427 ? -21.058 27.702 1.464 1.00 91.75 427 ILE A O 1
ATOM 3322 N N . LYS A 1 428 ? -20.795 28.288 3.616 1.00 88.19 428 LYS A N 1
ATOM 3323 C CA . LYS A 1 428 ? -21.407 29.623 3.487 1.00 88.19 428 LYS A CA 1
ATOM 3324 C C . LYS A 1 428 ? -20.589 30.600 2.642 1.00 88.19 428 LYS A C 1
ATOM 3326 O O . LYS A 1 428 ? -21.151 31.349 1.850 1.00 88.19 428 LYS A O 1
ATOM 3331 N N . SER A 1 429 ? -19.271 30.637 2.832 1.00 78.38 429 SER A N 1
ATOM 3332 C CA . SER A 1 429 ? -18.408 31.709 2.304 1.00 78.38 429 SER A CA 1
ATOM 3333 C C . SER A 1 429 ? -17.555 31.300 1.100 1.00 78.38 429 SER A C 1
ATOM 3335 O O . SER A 1 429 ? -17.131 32.157 0.320 1.00 78.38 429 SER A O 1
ATOM 3337 N N . SER A 1 430 ? -17.350 29.997 0.894 1.00 68.62 430 SER A N 1
ATOM 3338 C CA . SER A 1 430 ? -16.459 29.467 -0.144 1.00 68.62 430 SER A CA 1
ATOM 3339 C C . SER A 1 430 ? -17.188 28.644 -1.202 1.00 68.62 430 SER A C 1
ATOM 3341 O O . SER A 1 430 ? -16.548 27.864 -1.904 1.00 68.62 430 SER A O 1
ATOM 3343 N N . GLN A 1 431 ? -18.500 28.858 -1.377 1.00 77.50 431 GLN A N 1
ATOM 3344 C CA . GLN A 1 431 ? -19.346 28.088 -2.305 1.00 77.50 431 GLN A CA 1
ATOM 3345 C C . GLN A 1 431 ? -19.200 26.577 -2.077 1.00 77.50 431 GLN A C 1
ATOM 3347 O O . GLN A 1 431 ? -18.969 25.824 -3.022 1.00 77.50 431 GLN A O 1
ATOM 3352 N N . SER A 1 432 ? -19.270 26.141 -0.816 1.00 88.56 432 SER A N 1
ATOM 3353 C CA . SER A 1 432 ? -19.142 24.723 -0.466 1.00 88.56 432 SER A CA 1
ATOM 3354 C C . SER A 1 432 ? -17.818 24.091 -0.884 1.00 88.56 432 SER A C 1
ATOM 3356 O O . SER A 1 432 ? -17.798 22.919 -1.245 1.00 88.56 432 SER A O 1
ATOM 3358 N N . SER A 1 433 ? -16.707 24.839 -0.839 1.00 91.38 433 SER A N 1
ATOM 3359 C CA . SER A 1 433 ? -15.392 24.333 -1.251 1.00 91.38 433 SER A CA 1
ATOM 3360 C C . SER A 1 433 ? -14.297 24.488 -0.192 1.00 91.38 433 SER A C 1
ATOM 3362 O O . SER A 1 433 ? -14.186 25.526 0.460 1.00 91.38 433 SER A O 1
ATOM 3364 N N . LEU A 1 434 ? -13.445 23.465 -0.070 1.00 94.12 434 LEU A N 1
ATOM 3365 C CA . LEU A 1 434 ? -12.153 23.525 0.618 1.00 94.12 434 LEU A CA 1
ATOM 3366 C C . LEU A 1 434 ? -11.018 23.541 -0.401 1.00 94.12 434 LEU A C 1
ATOM 3368 O O . LEU A 1 434 ? -10.949 22.714 -1.309 1.00 94.12 434 LEU A O 1
ATOM 3372 N N . ARG A 1 435 ? -10.078 24.461 -0.228 1.00 92.62 435 ARG A N 1
ATOM 3373 C CA . ARG A 1 435 ? -8.880 24.569 -1.058 1.00 92.62 435 ARG A CA 1
ATOM 3374 C C . ARG A 1 435 ? -7.741 23.782 -0.424 1.00 92.62 435 ARG A C 1
ATOM 3376 O O . ARG A 1 435 ? -7.402 24.027 0.726 1.00 92.62 435 ARG A O 1
ATOM 3383 N N . ILE A 1 436 ? -7.096 22.909 -1.188 1.00 94.44 436 ILE A N 1
ATOM 3384 C CA . ILE A 1 436 ? -5.842 22.263 -0.773 1.00 94.44 436 ILE A CA 1
ATOM 3385 C C . ILE A 1 436 ? -4.668 22.959 -1.453 1.00 94.44 436 ILE A C 1
ATOM 3387 O O . ILE A 1 436 ? -4.671 23.069 -2.684 1.00 94.44 436 ILE A O 1
ATOM 3391 N N . ASP A 1 437 ? -3.711 23.424 -0.651 1.00 91.88 437 ASP A N 1
ATOM 3392 C CA . ASP A 1 437 ? -2.451 24.046 -1.077 1.00 91.88 437 ASP A CA 1
ATOM 3393 C C . ASP A 1 437 ? -1.286 23.375 -0.338 1.00 91.88 437 ASP A C 1
ATOM 3395 O O . ASP A 1 437 ? -1.219 23.419 0.895 1.00 91.88 437 ASP A O 1
ATOM 3399 N N . ALA A 1 438 ? -0.427 22.684 -1.088 1.00 91.94 438 ALA A N 1
ATOM 3400 C CA . ALA A 1 438 ? 0.667 21.857 -0.584 1.00 91.94 438 ALA A CA 1
ATOM 3401 C C . ALA A 1 438 ? 0.239 20.929 0.572 1.00 91.94 438 ALA A C 1
ATOM 3403 O O . ALA A 1 438 ? 0.890 20.862 1.619 1.00 91.94 438 ALA A O 1
ATOM 3404 N N . GLY A 1 439 ? -0.902 20.256 0.397 1.00 92.75 439 GLY A N 1
ATOM 3405 C CA . GLY A 1 439 ? -1.474 19.333 1.379 1.00 92.75 439 GLY A CA 1
ATOM 3406 C C . GLY A 1 439 ? -2.190 19.983 2.566 1.00 92.75 439 GLY A C 1
ATOM 3407 O O . GLY A 1 439 ? -2.746 19.272 3.398 1.00 92.75 439 GLY A O 1
ATOM 3408 N N . LYS A 1 440 ? -2.231 21.317 2.664 1.00 94.19 440 LYS A N 1
ATOM 3409 C CA . LYS A 1 440 ? -2.976 22.021 3.719 1.00 94.19 440 LYS A CA 1
ATOM 3410 C C . LYS A 1 440 ? -4.397 22.317 3.267 1.00 94.19 440 LYS A C 1
ATOM 3412 O O . LYS A 1 440 ? -4.586 22.931 2.216 1.00 94.19 440 LYS A O 1
ATOM 3417 N N . LEU A 1 441 ? -5.383 21.940 4.077 1.00 95.00 441 LEU A N 1
ATOM 3418 C CA . LEU A 1 441 ? -6.785 22.271 3.842 1.00 95.00 441 LEU A CA 1
ATOM 3419 C C . LEU A 1 441 ? -7.050 23.719 4.265 1.00 95.00 441 LEU A C 1
ATOM 3421 O O . LEU A 1 441 ? -6.670 24.155 5.349 1.00 95.00 441 LEU A O 1
ATOM 3425 N N . ASN A 1 442 ? -7.712 24.482 3.404 1.00 93.25 442 ASN A N 1
ATOM 3426 C CA . ASN A 1 442 ? -8.025 25.886 3.621 1.00 93.25 442 ASN A CA 1
ATOM 3427 C C . ASN A 1 442 ? -9.494 26.155 3.321 1.00 93.25 442 ASN A C 1
ATOM 3429 O O . ASN A 1 442 ? -10.007 25.770 2.272 1.00 93.25 442 ASN A O 1
ATOM 3433 N N . ILE A 1 443 ? -10.141 26.885 4.224 1.00 92.00 443 ILE A N 1
ATOM 3434 C CA . ILE A 1 443 ? -11.521 27.355 4.070 1.00 92.00 443 ILE A CA 1
ATOM 3435 C C . ILE A 1 443 ? -11.557 28.423 2.976 1.00 92.00 443 ILE A C 1
ATOM 3437 O O . ILE A 1 443 ? -12.404 28.399 2.093 1.00 92.00 443 ILE A O 1
ATOM 3441 N N . LYS A 1 444 ? -10.597 29.351 3.008 1.00 85.31 444 LYS A N 1
ATOM 3442 C CA . LYS A 1 444 ? -10.376 30.407 2.009 1.00 85.31 444 LYS A CA 1
ATOM 3443 C C . LYS A 1 444 ? -8.908 30.827 2.023 1.00 85.31 444 LYS A C 1
ATOM 3445 O O . LYS A 1 444 ? -8.136 30.375 2.869 1.00 85.31 444 LYS A O 1
ATOM 3450 N N . ARG A 1 445 ? -8.496 31.688 1.088 1.00 79.88 445 ARG A N 1
ATOM 3451 C CA . ARG A 1 445 ? -7.110 32.187 1.028 1.00 79.88 445 ARG A CA 1
ATOM 3452 C C . ARG A 1 445 ? -6.706 32.779 2.388 1.00 79.88 445 ARG A C 1
ATOM 3454 O O . ARG A 1 445 ? -7.406 33.642 2.904 1.00 79.88 445 ARG A O 1
ATOM 3461 N N . GLY A 1 446 ? -5.606 32.288 2.961 1.00 79.69 446 GLY A N 1
ATOM 3462 C CA . GLY A 1 446 ? -5.084 32.744 4.257 1.00 79.69 446 GLY A CA 1
ATOM 3463 C C . GLY A 1 446 ? -5.773 32.166 5.502 1.00 79.69 446 GLY A C 1
ATOM 3464 O O . GLY A 1 446 ? -5.334 32.470 6.606 1.00 79.69 446 GLY A O 1
ATOM 3465 N N . LYS A 1 447 ? -6.806 31.322 5.360 1.00 90.25 447 LYS A N 1
ATOM 3466 C CA . LYS A 1 447 ? -7.478 30.665 6.492 1.00 90.25 447 LYS A CA 1
ATOM 3467 C C . LYS A 1 447 ? -7.464 29.143 6.340 1.00 90.25 447 LYS A C 1
ATOM 3469 O O . LYS A 1 447 ? -8.257 28.584 5.579 1.00 90.25 447 LYS A O 1
ATOM 3474 N N . SER A 1 448 ? -6.574 28.487 7.081 1.00 92.94 448 SER A N 1
ATOM 3475 C CA . SER A 1 448 ? -6.454 27.025 7.114 1.00 92.94 448 SER A CA 1
ATOM 3476 C C . SER A 1 448 ? -7.511 26.383 8.012 1.00 92.94 448 SER A C 1
ATOM 3478 O O . SER A 1 448 ? -7.840 26.921 9.070 1.00 92.94 448 SER A O 1
ATOM 3480 N N . LEU A 1 449 ? -8.020 25.227 7.594 1.00 94.44 449 LEU A N 1
ATOM 3481 C CA . LEU A 1 449 ? -8.815 24.335 8.431 1.00 94.44 449 LEU A CA 1
ATOM 3482 C C . LEU A 1 449 ? -7.852 23.454 9.238 1.00 94.44 449 LEU A C 1
ATOM 3484 O O . LEU A 1 449 ? -6.975 22.819 8.656 1.00 94.44 449 LEU A O 1
ATOM 3488 N N . LYS A 1 450 ? -7.991 23.442 10.565 1.00 92.62 450 LYS A N 1
ATOM 3489 C CA . LYS A 1 450 ? -7.211 22.579 11.469 1.00 92.62 450 LYS A CA 1
ATOM 3490 C C . LYS A 1 450 ? -8.040 21.360 11.881 1.00 92.62 450 LYS A C 1
ATOM 3492 O O . LYS A 1 450 ? -9.263 21.417 11.801 1.00 92.62 450 LYS A O 1
ATOM 3497 N N . GLY A 1 451 ? -7.384 20.285 12.318 1.00 92.44 451 GLY A N 1
ATOM 3498 C CA . GLY A 1 451 ? -8.041 19.079 12.839 1.00 92.44 451 GLY A CA 1
ATOM 3499 C C . GLY A 1 451 ? -8.513 18.067 11.806 1.00 92.44 451 GLY A C 1
ATOM 3500 O O . GLY A 1 451 ? -9.036 17.026 12.187 1.00 92.44 451 GLY A O 1
ATOM 3501 N N . ILE A 1 452 ? -8.326 18.357 10.518 1.00 95.75 452 ILE A N 1
ATOM 3502 C CA . ILE A 1 452 ? -8.495 17.390 9.435 1.00 95.75 452 ILE A CA 1
ATOM 3503 C C . ILE A 1 452 ? -7.195 17.345 8.641 1.00 95.75 452 ILE A C 1
ATOM 3505 O O . ILE A 1 452 ? -6.743 18.372 8.125 1.00 95.75 452 ILE A O 1
ATOM 3509 N N . SER A 1 453 ? -6.621 16.156 8.511 1.00 95.25 453 SER A N 1
ATOM 3510 C CA . SER A 1 453 ? -5.414 15.897 7.724 1.00 95.25 453 SER A CA 1
ATOM 3511 C C . SER A 1 453 ? -5.620 14.733 6.758 1.00 95.25 453 SER A C 1
ATOM 3513 O O . SER A 1 453 ? -6.656 14.071 6.763 1.00 95.25 453 SER A O 1
ATOM 3515 N N . PHE A 1 454 ? -4.658 14.523 5.860 1.00 97.31 454 PHE A N 1
ATOM 3516 C CA . PHE A 1 454 ? -4.638 13.333 5.012 1.00 97.31 454 PHE A CA 1
ATOM 3517 C C . PHE A 1 454 ? -4.332 12.090 5.848 1.00 97.31 454 PHE A C 1
ATOM 3519 O O . PHE A 1 454 ? -3.636 12.167 6.862 1.00 97.31 454 PHE A O 1
ATOM 3526 N N . VAL A 1 455 ? -4.823 10.938 5.398 1.00 95.62 455 VAL A N 1
ATOM 3527 C CA . VAL A 1 455 ? -4.456 9.641 5.975 1.00 95.62 455 VAL A CA 1
ATOM 3528 C C . VAL A 1 455 ? -2.935 9.434 6.033 1.00 95.62 455 VAL A C 1
ATOM 3530 O O . VAL A 1 455 ? -2.199 9.861 5.140 1.00 95.62 455 VAL A O 1
ATOM 3533 N N . LYS A 1 456 ? -2.459 8.763 7.091 1.00 91.25 456 LYS A N 1
ATOM 3534 C CA . LYS A 1 456 ? -1.021 8.590 7.387 1.00 91.25 456 LYS A CA 1
ATOM 3535 C C . LYS A 1 456 ? -0.299 7.696 6.373 1.00 91.25 456 LYS A C 1
ATOM 3537 O O . LYS A 1 456 ? 0.925 7.725 6.300 1.00 91.25 456 LYS A O 1
ATOM 3542 N N . GLU A 1 457 ? -1.044 6.911 5.602 1.00 89.69 457 GLU A N 1
ATOM 3543 C CA . GLU A 1 457 ? -0.549 6.061 4.523 1.00 89.69 457 GLU A CA 1
ATOM 3544 C C . GLU A 1 457 ? 0.012 6.868 3.342 1.00 89.69 457 GLU A C 1
ATOM 3546 O O . GLU A 1 457 ? 0.814 6.334 2.576 1.00 89.69 457 GLU A O 1
ATOM 3551 N N . ILE A 1 458 ? -0.376 8.141 3.187 1.00 92.00 458 ILE A N 1
ATOM 3552 C CA . ILE A 1 458 ? 0.196 9.026 2.169 1.00 92.00 458 ILE A CA 1
ATOM 3553 C C . ILE A 1 458 ? 1.431 9.708 2.761 1.00 92.00 458 ILE A C 1
ATOM 3555 O O . ILE A 1 458 ? 1.336 10.490 3.707 1.00 92.00 458 ILE A O 1
ATOM 3559 N N . ASP A 1 459 ? 2.597 9.440 2.171 1.00 92.00 459 ASP A N 1
ATOM 3560 C CA . ASP A 1 459 ? 3.864 10.006 2.632 1.00 92.00 459 ASP A CA 1
ATOM 3561 C C . ASP A 1 459 ? 3.834 11.546 2.666 1.00 92.00 459 ASP A C 1
ATOM 3563 O O . ASP A 1 459 ? 3.329 12.212 1.758 1.00 92.00 459 ASP A O 1
ATOM 3567 N N . SER A 1 460 ? 4.429 12.137 3.704 1.00 91.00 460 SER A N 1
ATOM 3568 C CA . SER A 1 460 ? 4.430 13.592 3.911 1.00 91.00 460 SER A CA 1
ATOM 3569 C C . SER A 1 460 ? 5.037 14.393 2.745 1.00 91.00 460 SER A C 1
ATOM 3571 O O . SER A 1 460 ? 4.641 15.537 2.500 1.00 91.00 460 SER A O 1
ATOM 3573 N N . SER A 1 461 ? 5.986 13.816 2.001 1.00 91.81 461 SER A N 1
ATOM 3574 C CA . SER A 1 461 ? 6.579 14.419 0.802 1.00 91.81 461 SER A CA 1
ATOM 3575 C C . SER A 1 461 ? 5.606 14.445 -0.378 1.00 91.81 461 SER A C 1
ATOM 3577 O O . SER A 1 461 ? 5.666 15.363 -1.200 1.00 91.81 461 SER A O 1
ATOM 3579 N N . ILE A 1 462 ? 4.679 13.487 -0.434 1.00 93.75 462 ILE A N 1
ATOM 3580 C CA . ILE A 1 462 ? 3.595 13.414 -1.416 1.00 93.75 462 ILE A CA 1
ATOM 3581 C C . ILE A 1 462 ? 2.476 14.366 -1.012 1.00 93.75 462 ILE A C 1
ATOM 3583 O O . ILE A 1 462 ? 2.010 15.133 -1.853 1.00 93.75 462 ILE A O 1
ATOM 3587 N N . VAL A 1 463 ? 2.115 14.415 0.275 1.00 94.94 463 VAL A N 1
ATOM 3588 C CA . VAL A 1 463 ? 1.104 15.349 0.802 1.00 94.94 463 VAL A CA 1
ATOM 3589 C C . VAL A 1 463 ? 1.417 16.791 0.393 1.00 94.94 463 VAL A C 1
ATOM 3591 O O . VAL A 1 463 ? 0.545 17.500 -0.103 1.00 94.94 463 VAL A O 1
ATOM 3594 N N . LYS A 1 464 ? 2.688 17.205 0.472 1.00 94.38 464 LYS A N 1
ATOM 3595 C CA . LYS A 1 464 ? 3.154 18.543 0.051 1.00 94.38 464 LYS A CA 1
ATOM 3596 C C . LYS A 1 464 ? 2.974 18.843 -1.443 1.00 94.38 464 LYS A C 1
ATOM 3598 O O . LYS A 1 464 ? 3.060 20.004 -1.840 1.00 94.38 464 LYS A O 1
ATOM 3603 N N . LYS A 1 465 ? 2.745 17.831 -2.281 1.00 93.81 465 LYS A N 1
ATOM 3604 C CA . LYS A 1 465 ? 2.468 17.977 -3.720 1.00 93.81 465 LYS A CA 1
ATOM 3605 C C . LYS A 1 465 ? 0.970 18.054 -4.020 1.00 93.81 465 LYS A C 1
ATOM 3607 O O . LYS A 1 465 ? 0.607 18.432 -5.132 1.00 93.81 465 LYS A O 1
ATOM 3612 N N . ILE A 1 466 ? 0.101 17.726 -3.059 1.00 95.38 466 ILE A N 1
ATOM 3613 C CA . ILE A 1 466 ? -1.346 17.715 -3.273 1.00 95.38 466 ILE A CA 1
ATOM 3614 C C . ILE A 1 466 ? -1.866 19.145 -3.361 1.00 95.38 466 ILE A C 1
ATOM 3616 O O . ILE A 1 466 ? -1.683 19.943 -2.440 1.00 95.38 466 ILE A O 1
ATOM 3620 N N . ASN A 1 467 ? -2.543 19.451 -4.465 1.00 94.69 467 ASN A N 1
ATOM 3621 C CA . ASN A 1 467 ? -3.093 20.770 -4.735 1.00 94.69 467 ASN A CA 1
ATOM 3622 C C . ASN A 1 467 ? -4.436 20.667 -5.451 1.00 94.69 467 ASN A C 1
ATOM 3624 O O . ASN A 1 467 ? -4.664 19.773 -6.261 1.00 94.69 467 ASN A O 1
ATOM 3628 N N . THR A 1 468 ? -5.299 21.646 -5.199 1.00 93.06 468 THR A N 1
ATOM 3629 C CA . THR A 1 468 ? -6.584 21.804 -5.914 1.00 93.06 468 THR A CA 1
ATOM 3630 C C . THR A 1 468 ? -6.521 22.809 -7.065 1.00 93.06 468 THR A C 1
ATOM 3632 O O . THR A 1 468 ? -7.482 22.976 -7.810 1.00 93.06 468 THR A O 1
ATOM 3635 N N . HIS A 1 469 ? -5.398 23.514 -7.202 1.00 86.81 469 HIS A N 1
ATOM 3636 C CA . HIS A 1 469 ? -5.183 24.641 -8.113 1.00 86.81 469 HIS A CA 1
ATOM 3637 C C . HIS A 1 469 ? -3.672 24.959 -8.190 1.00 86.81 469 HIS A C 1
ATOM 3639 O O . HIS A 1 469 ? -2.899 24.464 -7.377 1.00 86.81 469 HIS A O 1
ATOM 3645 N N . GLY A 1 470 ? -3.262 25.850 -9.101 1.00 74.25 470 GLY A N 1
ATOM 3646 C CA . GLY A 1 470 ? -1.902 26.414 -9.143 1.00 74.25 470 GLY A CA 1
ATOM 3647 C C . GLY A 1 470 ? -1.054 25.978 -10.344 1.00 74.25 470 GLY A C 1
ATOM 3648 O O . GLY A 1 470 ? -1.453 25.117 -11.124 1.00 74.25 470 GLY A O 1
ATOM 3649 N N . SER A 1 471 ? 0.123 26.599 -10.490 1.00 58.22 471 SER A N 1
ATOM 3650 C CA . SER A 1 471 ? 1.045 26.427 -11.631 1.00 58.22 471 SER A CA 1
ATOM 3651 C C . SER A 1 471 ? 1.712 25.053 -11.703 1.00 58.22 471 SER A C 1
ATOM 3653 O O . SER A 1 471 ? 2.151 24.646 -12.771 1.00 58.22 471 SER A O 1
ATOM 3655 N N . LYS A 1 472 ? 1.759 24.322 -10.583 1.00 62.00 472 LYS A N 1
ATOM 3656 C CA . LYS A 1 472 ? 2.266 22.941 -10.509 1.00 62.00 472 LYS A CA 1
ATOM 3657 C C . LYS A 1 472 ? 1.211 21.883 -10.880 1.00 62.00 472 LYS A C 1
ATOM 3659 O O . LYS A 1 472 ? 1.495 20.696 -10.778 1.00 62.00 472 LYS A O 1
ATOM 3664 N N . GLY A 1 473 ? 0.020 22.313 -11.307 1.00 77.81 473 GLY A N 1
ATOM 3665 C CA . GLY A 1 473 ? -1.117 21.445 -11.616 1.00 77.81 473 GLY A CA 1
ATOM 3666 C C . GLY A 1 473 ? -1.970 21.118 -10.386 1.00 77.81 473 GLY A C 1
ATOM 3667 O O . GLY A 1 473 ? -1.492 21.122 -9.252 1.00 77.81 473 GLY A O 1
ATOM 3668 N N . ALA A 1 474 ? -3.262 20.868 -10.608 1.00 89.44 474 ALA A N 1
ATOM 3669 C CA . ALA A 1 474 ? -4.156 20.333 -9.583 1.00 89.44 474 ALA A CA 1
ATOM 3670 C C . ALA A 1 474 ? -4.082 18.804 -9.620 1.00 89.44 474 ALA A C 1
ATOM 3672 O O . ALA A 1 474 ? -4.188 18.240 -10.698 1.00 89.44 474 ALA A O 1
ATOM 3673 N N . SER A 1 475 ? -3.945 18.142 -8.475 1.00 93.44 475 SER A N 1
ATOM 3674 C CA . SER A 1 475 ? -3.931 16.674 -8.378 1.00 93.44 475 SER A CA 1
ATOM 3675 C C . SER A 1 475 ? -5.257 16.082 -7.895 1.00 93.44 475 SER A C 1
ATOM 3677 O O . SER A 1 475 ? -5.526 14.899 -8.092 1.00 93.44 475 SER A O 1
ATOM 3679 N N . ILE A 1 476 ? -6.099 16.912 -7.283 1.00 96.06 476 ILE A N 1
ATOM 3680 C CA . ILE A 1 476 ? -7.416 16.567 -6.749 1.00 96.06 476 ILE A CA 1
ATOM 3681 C C . ILE A 1 476 ? -8.334 17.782 -6.873 1.00 96.06 476 ILE A C 1
ATOM 3683 O O . ILE A 1 476 ? -7.874 18.921 -6.801 1.00 96.06 476 ILE A O 1
ATOM 3687 N N . GLY A 1 477 ? -9.636 17.588 -7.020 1.00 92.50 477 GLY A N 1
ATOM 3688 C CA . GLY A 1 477 ? -10.583 18.693 -6.914 1.00 92.50 477 GLY A CA 1
ATOM 3689 C C . GLY A 1 477 ? -11.971 18.341 -7.402 1.00 92.50 477 GLY A C 1
ATOM 3690 O O . GLY A 1 477 ? -12.201 17.287 -7.959 1.00 92.50 477 GLY A O 1
ATOM 3691 N N . TYR A 1 478 ? -12.907 19.248 -7.202 1.00 91.44 478 TYR A N 1
ATOM 3692 C CA . TYR A 1 478 ? -14.299 19.160 -7.597 1.00 91.44 478 TYR A CA 1
ATOM 3693 C C . TYR A 1 478 ? -14.603 20.325 -8.534 1.00 91.44 478 TYR A C 1
ATOM 3695 O O . TYR A 1 478 ? -14.133 21.450 -8.326 1.00 91.44 478 TYR A O 1
ATOM 3703 N N . LYS A 1 479 ? -15.368 20.048 -9.588 1.00 81.50 479 LYS A N 1
ATOM 3704 C CA . LYS A 1 479 ? -15.819 21.059 -10.540 1.00 81.50 479 LYS A CA 1
ATOM 3705 C C . LYS A 1 479 ? -17.101 21.691 -10.007 1.00 81.50 479 LYS A C 1
ATOM 3707 O O . LYS A 1 479 ? -18.151 21.057 -9.994 1.00 81.50 479 LYS A O 1
ATOM 3712 N N . PHE A 1 480 ? -16.996 22.930 -9.543 1.00 82.19 480 PHE A N 1
ATOM 3713 C CA . PHE A 1 480 ? -18.149 23.743 -9.167 1.00 82.19 480 PHE A CA 1
ATOM 3714 C C . PHE A 1 480 ? -18.685 24.484 -10.391 1.00 82.19 480 PHE A C 1
ATOM 3716 O O . PHE A 1 480 ? -17.996 24.608 -11.405 1.00 82.19 480 PHE A O 1
ATOM 3723 N N . ASN A 1 481 ? -19.899 25.021 -10.289 1.00 74.44 481 ASN A N 1
ATOM 3724 C CA . ASN A 1 481 ? -20.397 25.965 -11.282 1.00 74.44 481 ASN A CA 1
ATOM 3725 C C . ASN A 1 481 ? -19.484 27.209 -11.273 1.00 74.44 481 ASN A C 1
ATOM 3727 O O . ASN A 1 481 ? -19.473 27.967 -10.304 1.00 74.44 481 ASN A O 1
ATOM 3731 N N . GLY A 1 482 ? -18.672 27.379 -12.322 1.00 69.50 482 GLY A N 1
ATOM 3732 C CA . GLY A 1 482 ? -17.684 28.458 -12.455 1.00 69.50 482 GLY A CA 1
ATOM 3733 C C . GLY A 1 482 ? -16.226 27.977 -12.501 1.00 69.50 482 GLY A C 1
ATOM 3734 O O . GLY A 1 482 ? -15.938 26.816 -12.778 1.00 69.50 482 GLY A O 1
ATOM 3735 N N . SER A 1 483 ? -15.278 28.888 -12.257 1.00 66.31 483 SER A N 1
ATOM 3736 C CA . SER A 1 483 ? -13.828 28.627 -12.364 1.00 66.31 483 SER A CA 1
ATOM 3737 C C . SER A 1 483 ? -13.177 28.089 -11.081 1.00 66.31 483 SER A C 1
ATOM 3739 O O . SER A 1 483 ? -11.970 27.830 -11.060 1.00 66.31 483 SER A O 1
ATOM 3741 N N . ARG A 1 484 ? -13.943 27.924 -9.994 1.00 69.81 484 ARG A N 1
ATOM 3742 C CA . ARG A 1 484 ? -13.416 27.446 -8.708 1.00 69.81 484 ARG A CA 1
ATOM 3743 C C . ARG A 1 484 ? -13.156 25.939 -8.724 1.00 69.81 484 ARG A C 1
ATOM 3745 O O . ARG A 1 484 ? -13.959 25.160 -9.229 1.00 69.81 484 ARG A O 1
ATOM 3752 N N . LYS A 1 485 ? -12.037 25.550 -8.106 1.00 74.62 485 LYS A N 1
ATOM 3753 C CA . LYS A 1 485 ? -11.600 24.164 -7.901 1.00 74.62 485 LYS A CA 1
ATOM 3754 C C . LYS A 1 485 ? -11.265 23.959 -6.421 1.00 74.62 485 LYS A C 1
ATOM 3756 O O . LYS A 1 485 ? -10.583 24.794 -5.828 1.00 74.62 485 LYS A O 1
ATOM 3761 N N . GLY A 1 486 ? -11.751 22.873 -5.831 1.00 91.31 486 GLY A N 1
ATOM 3762 C CA . GLY A 1 486 ? -11.580 22.546 -4.409 1.00 91.31 486 GLY A CA 1
ATOM 3763 C C . GLY A 1 486 ? -12.264 21.227 -4.054 1.00 91.31 486 GLY A C 1
ATOM 3764 O O . GLY A 1 486 ? -12.823 20.599 -4.935 1.00 91.31 486 GLY A O 1
ATOM 3765 N N . ILE A 1 487 ? -12.259 20.795 -2.801 1.00 96.12 487 ILE A N 1
ATOM 3766 C CA . ILE A 1 487 ? -13.069 19.660 -2.328 1.00 96.12 487 ILE A CA 1
ATOM 3767 C C . ILE A 1 487 ? -14.471 20.172 -2.009 1.00 96.12 487 ILE A C 1
ATOM 3769 O O . ILE A 1 487 ? -14.589 21.168 -1.297 1.00 96.12 487 ILE A O 1
ATOM 3773 N N . LYS A 1 488 ? -15.523 19.525 -2.516 1.00 95.62 488 LYS A N 1
ATOM 3774 C CA . LYS A 1 488 ? -16.909 19.889 -2.187 1.00 95.62 488 LYS A CA 1
ATOM 3775 C C . LYS A 1 488 ? -17.236 19.489 -0.759 1.00 95.62 488 LYS A C 1
ATOM 3777 O O . LYS A 1 488 ? -16.910 18.376 -0.372 1.00 95.62 488 LYS A O 1
ATOM 3782 N N . VAL A 1 489 ? -17.882 20.379 -0.014 1.00 95.94 489 VAL A N 1
ATOM 3783 C CA . VAL A 1 489 ? -18.339 20.162 1.362 1.00 95.94 489 VAL A CA 1
ATOM 3784 C C . VAL A 1 489 ? -19.842 20.365 1.442 1.00 95.94 489 VAL A C 1
ATOM 3786 O O . VAL A 1 489 ? -20.355 21.401 1.022 1.00 95.94 489 VAL A O 1
ATOM 3789 N N . GLU A 1 490 ? -20.543 19.401 2.018 1.00 95.38 490 GLU A N 1
ATOM 3790 C CA . GLU A 1 490 ? -21.987 19.454 2.244 1.00 95.38 490 GLU A CA 1
ATOM 3791 C C . GLU A 1 490 ? -22.281 19.087 3.699 1.00 95.38 490 GLU A C 1
ATOM 3793 O O . GLU A 1 490 ? -21.714 18.126 4.212 1.00 95.38 490 GLU A O 1
ATOM 3798 N N . ASN A 1 491 ? -23.155 19.842 4.371 1.00 95.19 491 ASN A N 1
ATOM 3799 C CA . ASN A 1 491 ? -23.724 19.411 5.647 1.00 95.19 491 ASN A CA 1
ATOM 3800 C C . ASN A 1 491 ? -24.908 18.493 5.325 1.00 95.19 491 ASN A C 1
ATOM 3802 O O . ASN A 1 491 ? -25.845 18.913 4.645 1.00 95.19 491 ASN A O 1
ATOM 3806 N N . ILE A 1 492 ? -24.830 17.242 5.772 1.00 93.56 492 ILE A N 1
ATOM 3807 C CA . ILE A 1 492 ? -25.830 16.199 5.495 1.00 93.56 492 ILE A CA 1
ATOM 3808 C C . ILE A 1 492 ? -26.720 15.900 6.712 1.00 93.56 492 ILE A C 1
ATOM 3810 O O . ILE A 1 492 ? -27.519 14.967 6.676 1.00 93.56 492 ILE A O 1
ATOM 3814 N N . GLY A 1 493 ? -26.609 16.696 7.780 1.00 81.50 493 GLY A N 1
ATOM 3815 C CA . GLY A 1 493 ? -27.456 16.629 8.969 1.00 81.50 493 GLY A CA 1
ATOM 3816 C C . GLY A 1 493 ? -26.660 16.723 10.271 1.00 81.50 493 GLY A C 1
ATOM 3817 O O . GLY A 1 493 ? -25.757 15.926 10.523 1.00 81.50 493 GLY A O 1
ATOM 3818 N N . GLY A 1 494 ? -27.031 17.671 11.139 1.00 89.81 494 GLY A N 1
ATOM 3819 C CA . GLY A 1 494 ? -26.373 17.875 12.433 1.00 89.81 494 GLY A CA 1
ATOM 3820 C C . GLY A 1 494 ? -24.872 18.146 12.279 1.00 89.81 494 GLY A C 1
ATOM 3821 O O . GLY A 1 494 ? -24.479 19.057 11.552 1.00 89.81 494 GLY A O 1
ATOM 3822 N N . ASN A 1 495 ? -24.051 17.324 12.940 1.00 92.75 495 ASN A N 1
ATOM 3823 C CA . ASN A 1 495 ? -22.585 17.397 12.911 1.00 92.75 495 ASN A CA 1
ATOM 3824 C C . ASN A 1 495 ? -21.955 16.474 11.846 1.00 92.75 495 ASN A C 1
ATOM 3826 O O . ASN A 1 495 ? -20.780 16.119 11.960 1.00 92.75 495 ASN A O 1
ATOM 3830 N N . LYS A 1 496 ? -22.720 16.051 10.829 1.00 96.06 496 LYS A N 1
ATOM 3831 C CA . LYS A 1 496 ? -22.246 15.169 9.754 1.00 96.06 496 LYS A CA 1
ATOM 3832 C C . LYS A 1 496 ? -22.017 15.937 8.460 1.00 96.06 496 LYS A C 1
ATOM 3834 O O . LYS A 1 496 ? -22.887 16.673 7.988 1.00 96.06 496 LYS A O 1
ATOM 3839 N N . TYR A 1 497 ? -20.861 15.706 7.851 1.00 97.06 497 TYR A N 1
ATOM 3840 C CA . TYR A 1 497 ? -20.436 16.375 6.627 1.00 97.06 497 TYR A CA 1
ATOM 3841 C C . TYR A 1 497 ? -20.026 15.372 5.561 1.00 97.06 497 TYR A C 1
ATOM 3843 O O . TYR A 1 497 ? -19.374 14.374 5.857 1.00 97.06 497 TYR A O 1
ATOM 3851 N N . LYS A 1 498 ? -20.346 15.674 4.305 1.00 96.75 498 LYS A N 1
ATOM 3852 C CA . LYS A 1 498 ? -19.896 14.928 3.133 1.00 96.75 498 LYS A CA 1
ATOM 3853 C C . LYS A 1 498 ? -18.861 15.738 2.366 1.00 96.75 498 LYS A C 1
ATOM 3855 O O . LYS A 1 498 ? -19.116 16.875 1.970 1.00 96.75 498 LYS A O 1
ATOM 3860 N N . LEU A 1 499 ? -17.704 15.131 2.134 1.00 97.69 499 LEU A N 1
ATOM 3861 C CA . LEU A 1 499 ? -16.648 15.634 1.266 1.00 97.69 499 LEU A CA 1
ATOM 3862 C C . LEU A 1 499 ? -16.711 14.915 -0.082 1.00 97.69 499 LEU A C 1
ATOM 3864 O O . LEU A 1 499 ? -16.835 13.694 -0.093 1.00 97.69 499 LEU A O 1
ATOM 3868 N N . SER A 1 500 ? -16.619 15.636 -1.205 1.00 95.62 500 SER A N 1
ATOM 3869 C CA . SER A 1 500 ? -16.625 15.036 -2.555 1.00 95.62 500 SER A CA 1
ATOM 3870 C C . SER A 1 500 ? -15.538 15.612 -3.470 1.00 95.62 500 SER A C 1
ATOM 3872 O O . SER A 1 500 ? -15.284 16.821 -3.450 1.00 95.62 500 SER A O 1
ATOM 3874 N N . TRP A 1 501 ? -14.901 14.771 -4.291 1.00 96.88 501 TRP A N 1
ATOM 3875 C CA . TRP A 1 501 ? -13.818 15.170 -5.204 1.00 96.88 501 TRP A CA 1
ATOM 3876 C C . TRP A 1 501 ? -13.636 14.222 -6.398 1.00 96.88 501 TRP A C 1
ATOM 3878 O O . TRP A 1 501 ? -14.002 13.056 -6.346 1.00 96.88 501 TRP A O 1
ATOM 3888 N N . TYR A 1 502 ? -13.004 14.731 -7.451 1.00 94.06 502 TYR A N 1
ATOM 3889 C CA . TYR A 1 502 ? -12.363 13.973 -8.524 1.00 94.06 502 TYR A CA 1
ATOM 3890 C C . TYR A 1 502 ? -10.861 13.885 -8.256 1.00 94.06 502 TYR A C 1
ATOM 3892 O O . TYR A 1 502 ? -10.269 14.784 -7.643 1.00 94.06 502 TYR A O 1
ATOM 3900 N N . LEU A 1 503 ? -10.227 12.839 -8.771 1.00 95.06 503 LEU A N 1
ATOM 3901 C CA . LEU A 1 503 ? -8.776 12.810 -8.922 1.00 95.06 503 LEU A CA 1
ATOM 3902 C C . LEU A 1 503 ? -8.417 13.373 -10.294 1.00 95.06 503 LEU A C 1
ATOM 3904 O O . LEU A 1 503 ? -9.237 13.347 -11.209 1.00 95.06 503 LEU A O 1
ATOM 3908 N N . ILE A 1 504 ? -7.224 13.944 -10.425 1.00 92.62 504 ILE A N 1
ATOM 3909 C CA . ILE A 1 504 ? -6.783 14.550 -11.683 1.00 92.62 504 ILE A CA 1
ATOM 3910 C C . ILE A 1 504 ? -5.750 13.647 -12.349 1.00 92.62 504 ILE A C 1
ATOM 3912 O O . ILE A 1 504 ? -4.800 13.199 -11.704 1.00 92.62 504 ILE A O 1
ATOM 3916 N N . THR A 1 505 ? -5.935 13.388 -13.637 1.00 91.00 505 THR A N 1
ATOM 3917 C CA . THR A 1 505 ? -5.032 12.622 -14.496 1.00 91.00 505 THR A CA 1
ATOM 3918 C C . THR A 1 505 ? -3.804 13.438 -14.905 1.00 91.00 505 THR A C 1
ATOM 3920 O O . THR A 1 505 ? -3.776 14.663 -14.794 1.00 91.00 505 THR A O 1
ATOM 3923 N N . LYS A 1 506 ? -2.753 12.775 -15.390 1.00 89.00 506 LYS A N 1
ATOM 3924 C CA . LYS A 1 506 ? -1.496 13.392 -15.846 1.00 89.00 506 LYS A CA 1
ATOM 3925 C C . LYS A 1 506 ? -1.700 14.367 -17.009 1.00 89.00 506 LYS A C 1
ATOM 3927 O O . LYS A 1 506 ? -0.943 15.325 -17.113 1.00 89.00 506 LYS A O 1
ATOM 3932 N N . ASP A 1 507 ? -2.733 14.171 -17.832 1.00 86.06 507 ASP A N 1
ATOM 3933 C CA . ASP A 1 507 ? -3.153 15.120 -18.877 1.00 86.06 507 ASP A CA 1
ATOM 3934 C C . ASP A 1 507 ? -4.009 16.286 -18.333 1.00 86.06 507 ASP A C 1
ATOM 3936 O O . ASP A 1 507 ? -4.478 17.131 -19.094 1.00 86.06 507 ASP A O 1
ATOM 3940 N N . GLY A 1 508 ? -4.195 16.370 -17.011 1.00 86.00 508 GLY A N 1
ATOM 3941 C CA . GLY A 1 508 ? -4.844 17.485 -16.322 1.00 86.00 508 GLY A CA 1
ATOM 3942 C C . GLY A 1 508 ? -6.372 17.421 -16.284 1.00 86.00 508 GLY A C 1
ATOM 3943 O O . GLY A 1 508 ? -7.007 18.413 -15.904 1.00 86.00 508 GLY A O 1
ATOM 3944 N N . LYS A 1 509 ? -6.977 16.290 -16.663 1.00 88.56 509 LYS A N 1
ATOM 3945 C CA . LYS A 1 509 ? -8.433 16.094 -16.662 1.00 88.56 509 LYS A CA 1
ATOM 3946 C C . LYS A 1 509 ? -8.919 15.462 -15.352 1.00 88.56 509 LYS A C 1
ATOM 3948 O O . LYS A 1 509 ? -8.176 14.735 -14.703 1.00 88.56 509 LYS A O 1
ATOM 3953 N N . PRO A 1 510 ? -10.150 15.752 -14.902 1.00 89.56 510 PRO A N 1
ATOM 3954 C CA . PRO A 1 510 ? -10.750 14.991 -13.814 1.00 89.56 510 PRO A CA 1
ATOM 3955 C C . PRO A 1 510 ? -11.058 13.560 -14.270 1.00 89.56 510 PRO A C 1
ATOM 3957 O O . PRO A 1 510 ? -11.425 13.350 -15.423 1.00 89.56 510 PRO A O 1
ATOM 3960 N N . THR A 1 511 ? -10.945 12.599 -13.357 1.00 88.81 511 THR A N 1
ATOM 3961 C CA . THR A 1 511 ? -11.506 11.253 -13.528 1.00 88.81 511 THR A CA 1
ATOM 3962 C C . THR A 1 511 ? -13.027 11.306 -13.654 1.00 88.81 511 THR A C 1
ATOM 3964 O O . THR A 1 511 ? -13.655 12.201 -13.090 1.00 88.81 511 THR A O 1
ATOM 3967 N N . ASP A 1 512 ? -13.632 10.298 -14.282 1.00 84.56 512 ASP A N 1
ATOM 3968 C CA . ASP A 1 512 ? -15.097 10.198 -14.388 1.00 84.56 512 ASP A CA 1
ATOM 3969 C C . ASP A 1 512 ? -15.775 9.869 -13.043 1.00 84.56 512 ASP A C 1
ATOM 3971 O O . ASP A 1 512 ? -16.960 10.136 -12.842 1.00 84.56 512 ASP A O 1
ATOM 3975 N N . THR A 1 513 ? -15.015 9.335 -12.082 1.00 86.88 513 THR A N 1
ATOM 3976 C CA . THR A 1 513 ? -15.508 8.982 -10.745 1.00 86.88 513 THR A CA 1
ATOM 3977 C C . THR A 1 513 ? -15.471 10.171 -9.785 1.00 86.88 513 THR A C 1
ATOM 3979 O O . THR A 1 513 ? -14.419 10.788 -9.586 1.00 86.88 513 THR A O 1
ATOM 3982 N N . ILE A 1 514 ? -16.602 10.431 -9.118 1.00 92.00 514 ILE A N 1
ATOM 3983 C CA . ILE A 1 514 ? -16.680 11.284 -7.925 1.00 92.00 514 ILE A CA 1
ATOM 3984 C C . ILE A 1 514 ? -16.464 10.407 -6.694 1.00 92.00 514 ILE A C 1
ATOM 3986 O O . ILE A 1 514 ? -17.299 9.570 -6.360 1.00 92.00 514 ILE A O 1
ATOM 3990 N N . PHE A 1 515 ? -15.367 10.639 -5.990 1.00 95.50 515 PHE A N 1
ATOM 3991 C CA . PHE A 1 515 ? -15.094 10.029 -4.697 1.00 95.50 515 PHE A CA 1
ATOM 3992 C C . PHE A 1 515 ? -15.755 10.836 -3.587 1.00 95.50 515 PHE A C 1
ATOM 3994 O O . PHE A 1 515 ? -15.859 12.064 -3.676 1.00 95.50 515 PHE A O 1
ATOM 4001 N N . THR A 1 516 ? -16.193 10.148 -2.534 1.00 93.69 516 THR A N 1
ATOM 4002 C CA . THR A 1 516 ? -16.872 10.782 -1.404 1.00 93.69 516 THR A CA 1
ATOM 4003 C C . THR A 1 516 ? -16.415 10.210 -0.073 1.00 93.69 516 THR A C 1
ATOM 4005 O O . THR A 1 516 ? -16.135 9.019 0.025 1.00 93.69 516 THR A O 1
ATOM 4008 N N . GLN A 1 517 ? -16.417 11.042 0.962 1.00 97.44 517 GLN A N 1
ATOM 4009 C CA . GLN A 1 517 ? -16.174 10.639 2.342 1.00 97.44 517 GLN A CA 1
ATOM 4010 C C . GLN A 1 517 ? -17.141 11.361 3.274 1.00 97.44 517 GLN A C 1
ATOM 4012 O O . GLN A 1 517 ? -17.296 12.578 3.182 1.00 97.44 517 GLN A O 1
ATOM 4017 N N . GLU A 1 518 ? -17.747 10.623 4.199 1.00 96.19 518 GLU A N 1
ATOM 4018 C CA . GLU A 1 518 ? -18.537 11.197 5.285 1.00 96.19 518 GLU A CA 1
ATOM 4019 C C . GLU A 1 518 ? -17.686 11.345 6.548 1.00 96.19 518 GLU A C 1
ATOM 4021 O O . GLU A 1 518 ? -16.867 10.484 6.876 1.00 96.19 518 GLU A O 1
ATOM 4026 N N . ILE A 1 519 ? -17.867 12.462 7.246 1.00 95.19 519 ILE A N 1
ATOM 4027 C CA . ILE A 1 519 ? -17.210 12.775 8.511 1.00 95.19 519 ILE A CA 1
ATOM 4028 C C . ILE A 1 519 ? -18.296 13.070 9.539 1.00 95.19 519 ILE A C 1
ATOM 4030 O O . ILE A 1 519 ? -19.088 13.996 9.362 1.00 95.19 519 ILE A O 1
ATOM 4034 N N . ASP A 1 520 ? -18.304 12.287 10.615 1.00 92.81 520 ASP A N 1
ATOM 4035 C CA . ASP A 1 520 ? -19.184 12.473 11.766 1.00 92.81 520 ASP A CA 1
ATOM 4036 C C . ASP A 1 520 ? -18.410 13.153 12.907 1.00 92.81 520 ASP A C 1
ATOM 4038 O O . ASP A 1 520 ? -17.420 12.617 13.413 1.00 92.81 520 ASP A O 1
ATOM 4042 N N . LEU A 1 521 ? -18.837 14.362 13.275 1.00 92.44 521 LEU A N 1
ATOM 4043 C CA . LEU A 1 521 ? -18.224 15.188 14.319 1.00 92.44 521 LEU A CA 1
ATOM 4044 C C . LEU A 1 521 ? -19.085 15.258 15.592 1.00 92.44 521 LEU A C 1
ATOM 4046 O O . LEU A 1 521 ? -18.941 16.208 16.365 1.00 92.44 521 LEU A O 1
ATOM 4050 N N . SER A 1 522 ? -19.991 14.293 15.797 1.00 86.69 522 SER A N 1
ATOM 4051 C CA . SER A 1 522 ? -20.762 14.153 17.044 1.00 86.69 522 SER A CA 1
ATOM 4052 C C . SER A 1 522 ? -19.925 13.790 18.271 1.00 86.69 522 SER A C 1
ATOM 4054 O O . SER A 1 522 ? -18.764 13.318 18.132 1.00 86.69 522 SER A O 1
#

Foldseek 3Di:
DDDDDDDDDDDDDDDDDDDDDDDDDDDDDDDDDDDPLPPCVQFKDKAADPDDPDDQQRDFQVRIDIGGNDPQKDKGFDGWHQDPPQAIKTWIWIAGNVPRDTSDTDIDTYDDPPPPPPDPPPDPPPVVVFKDKDFPPVQLQAFQQPDDQVRIDIDGHPPDDKDKDFPDWAADLVAQQKIKTWMWIGDPPDIDIDIDMDGRHHGHDHPLQVVLQVQQQAKDFDPDVVLLVCLVVDDFFQKWFQDLVVQFTWNDDQDPVCNPPPNTDGTMHGPDRRDPQKAWFDLPDDFPPCVRGRMWTWHDDPQWIWTKTWIWGQDPVVRGIDTDNDIDIHDIDGRDDDPPPDDPDDDDDDDDDDDDDDDDDDDDDDDDDDDDDDDDDDDDPPPDDLVVVLQQAPQSLQSVCLVVLRFKDFAPPDDLVQLLVLQVLLVVPVVQFWWAALQFTASDVPHTRPRMGTDPSQDSNSSRLAGQDDPSAHQKFDDDDDDDTGWGWDDPDDQKIKTWMFGAGPVRDTDPDIGMHMDHSD